Protein 1KUT (pdb70)

Sequence (427 aa):
TKIVKVTGDYALLEFKDDLTGKGSICAETTAILKYLSEKGIKTHLVEYIPPRTLKVIPLKFPLEVVVRLKKAGSFVRRYGGAEGEDLPVPLVEFFIKDDERHDPVCVDHLEILGIATKKQAEKKEAAVKITLALKEFFERANFELWDIKYEFGLDKDGNVVLGDEISPDTFRLRKKGEIFDKDVYRRDLGDPLKKYREVLELCRSLNSQNYEGKTKIVKVTGDYALLEFKDDITKHDVLTGKGSICAETTAILKYLSEKGIKTHLVEYIPPRTLKVIPLKFPLEVVVRLKKAGSFVRRYGGAEGEDLPVPLVEFFIKDDERHDPVCVDHLEILGIATKKQAEKKEAAVKITLALKEFFERANFELWDIKYEFGLDKDGNVVLGDEISPDTFRLRKKGFDKDVYRRDLGDPLKKYREVLELCRSLNSQ

Foldseek 3Di:
DWDWADPPQWIKIFFDPPPAPLQQLQLLLQQLLCVVVVVVAFAQFDHGDPRHMTTGGDFAAQKKKKKFQFQDDPRCVPVNDDGRHGDPAIDIDIFGNDVVVPGHDDLVCCCVVVRDHSVQVVVVVSLRVSVVVVQVLLVVVQKGWGMFIWDWGQGPVGHTHTYDGGAVVTTDMGGPPDDDDDVCCVVCVVPPCVVSVVSSVSSVVSSVD/DADDQFWGWADDPQWIKIFGAQWDPVTDGDPLLQQLFQQLQQLLCLCVVVPAFAFFPHRDPRRMTTGGDFAFQKKKKKFQFQDDVRCVVVNDDGRHGDPDIDIDMWRNDPVVHTHDDQVRCVVVVRDHPVLVVVCVSQVVSVVSVQVLCVVVQKGWGMFMWDWGQGPVGDTHTYDGGAVNTTDIGHNPDPVVVVVVCVVPVCVVSVVSSVSSVVSSVD

Organism: Thermotoga maritima (strain ATCC 43589 / DSM 3109 / JCM 10099 / NBRC 100826 / MSB8) (NCBI:txid243274)

Radius of gyration: 26.59 Å; Cα contacts (8 Å, |Δi|>4): 792; chains: 2; bounding box: 43×57×77 Å

Solvent-accessible surface area: 22401 Å² total

Structure (mmCIF, N/CA/C/O backbone):
data_1KUT
#
_entry.id   1KUT
#
_cell.length_a   63.509
_cell.length_b   43.067
_cell.length_c   80.217
_cell.angle_alpha   90.00
_cell.angle_beta   92.30
_cell.angle_gamma   90.00
#
_symmetry.space_group_name_H-M   'P 1 21 1'
#
loop_
_entity.id
_entity.type
_entity.pdbx_description
1 polymer 'Phosphoribosylaminoimidazole-succinocarboxamide synthase'
2 water water
#
loop_
_atom_site.group_PDB
_atom_site.id
_atom_site.type_symbol
_atom_site.label_atom_id
_atom_site.label_alt_id
_atom_site.label_comp_id
_atom_site.label_asym_id
_atom_site.label_entity_id
_atom_site.label_seq_id
_atom_site.pdbx_PDB_ins_code
_atom_site.Cartn_x
_atom_site.Cartn_y
_atom_site.Cartn_z
_atom_site.occupancy
_atom_site.B_iso_or_equiv
_atom_site.auth_seq_id
_atom_site.auth_comp_id
_atom_site.auth_asym_id
_atom_site.auth_atom_id
_atom_site.pdbx_PDB_model_num
ATOM 1 N N . THR A 1 7 ? 54.820 9.324 74.234 1.00 42.46 7 THR A N 1
ATOM 2 C CA . THR A 1 7 ? 54.033 8.076 74.013 1.00 42.32 7 THR A CA 1
ATOM 3 C C . THR A 1 7 ? 53.207 7.731 75.258 1.00 42.34 7 THR A C 1
ATOM 4 O O . THR A 1 7 ? 52.872 8.606 76.057 1.00 42.19 7 THR A O 1
ATOM 8 N N . LYS A 1 8 ? 52.883 6.452 75.410 1.00 42.54 8 LYS A N 1
ATOM 9 C CA . LYS A 1 8 ? 52.093 5.975 76.538 1.00 42.73 8 LYS A CA 1
ATOM 10 C C . LYS A 1 8 ? 52.021 4.458 76.515 1.00 42.98 8 LYS A C 1
ATOM 11 O O . LYS A 1 8 ? 52.202 3.836 75.466 1.00 42.88 8 LYS A O 1
ATOM 17 N N . ILE A 1 9 ? 51.753 3.863 77.674 1.00 43.37 9 ILE A N 1
ATOM 18 C CA . ILE A 1 9 ? 51.693 2.413 77.780 1.00 43.72 9 ILE A CA 1
ATOM 19 C C . ILE A 1 9 ? 50.382 1.890 78.343 1.00 43.84 9 ILE A C 1
ATOM 20 O O . ILE A 1 9 ? 49.913 2.346 79.390 1.00 43.81 9 ILE A O 1
ATOM 25 N N . VAL A 1 10 ? 49.801 0.928 77.630 1.00 43.98 10 VAL A N 1
ATOM 26 C CA . VAL A 1 10 ? 48.548 0.313 78.034 1.00 44.31 10 VAL A CA 1
ATOM 27 C C . VAL A 1 10 ? 48.877 -0.882 78.902 1.00 44.46 10 VAL A C 1
ATOM 28 O O . VAL A 1 10 ? 49.905 -1.530 78.717 1.00 44.63 10 VAL A O 1
ATOM 32 N N . LYS A 1 11 ? 47.999 -1.160 79.856 1.00 44.68 11 LYS A N 1
ATOM 33 C CA . LYS A 1 11 ? 48.177 -2.271 80.773 1.00 44.64 11 LYS A CA 1
ATOM 34 C C . LYS A 1 11 ? 46.818 -2.683 81.338 1.00 44.84 11 LYS A C 1
ATOM 35 O O . LYS A 1 11 ? 46.189 -1.937 82.085 1.00 44.82 11 LYS A O 1
ATOM 41 N N . VAL A 1 12 ? 46.364 -3.871 80.954 1.00 45.07 12 VAL A N 1
ATOM 42 C CA . VAL A 1 12 ? 45.088 -4.393 81.427 1.00 45.31 12 VAL A CA 1
ATOM 43 C C . VAL A 1 12 ? 45.050 -4.575 82.950 1.00 45.45 12 VAL A C 1
ATOM 44 O O . VAL A 1 12 ? 46.030 -4.997 83.566 1.00 45.40 12 VAL A O 1
ATOM 48 N N . THR A 1 13 ? 43.903 -4.240 83.537 1.00 45.60 13 THR A N 1
ATOM 49 C CA . THR A 1 13 ? 43.664 -4.358 84.979 1.00 45.49 13 THR A CA 1
ATOM 50 C C . THR A 1 13 ? 42.420 -5.232 85.197 1.00 45.41 13 THR A C 1
ATOM 51 O O . THR A 1 13 ? 41.523 -4.888 85.975 1.00 45.32 13 THR A O 1
ATOM 55 N N . GLY A 1 14 ? 42.377 -6.363 84.492 1.00 45.02 14 GLY A N 1
ATOM 56 C CA . GLY A 1 14 ? 41.247 -7.271 84.594 1.00 44.26 14 GLY A CA 1
ATOM 57 C C . GLY A 1 14 ? 40.144 -6.900 83.617 1.00 43.84 14 GLY A C 1
ATOM 58 O O . GLY A 1 14 ? 40.328 -6.973 82.392 1.00 43.91 14 GLY A O 1
ATOM 59 N N . ASP A 1 15 ? 38.996 -6.493 84.156 1.00 43.12 15 ASP A N 1
ATOM 60 C CA . ASP A 1 15 ? 37.859 -6.110 83.324 1.00 42.40 15 ASP A CA 1
ATOM 61 C C . ASP A 1 15 ? 38.101 -4.799 82.585 1.00 41.38 15 ASP A C 1
ATOM 62 O O . ASP A 1 15 ? 37.448 -4.512 81.585 1.00 41.33 15 ASP A O 1
ATOM 67 N N . TYR A 1 16 ? 39.044 -4.008 83.080 1.00 40.22 16 TYR A N 1
ATOM 68 C CA . TYR A 1 16 ? 39.361 -2.731 82.456 1.00 38.83 16 TYR A CA 1
ATOM 69 C C . TYR A 1 16 ? 40.844 -2.609 82.133 1.00 37.60 16 TYR A C 1
ATOM 70 O O . TYR A 1 16 ? 41.635 -3.523 82.393 1.00 37.26 16 TYR A O 1
ATOM 79 N N . ALA A 1 17 ? 41.214 -1.480 81.548 1.00 35.83 17 ALA A N 1
ATOM 80 C CA . ALA A 1 17 ? 42.597 -1.252 81.194 1.00 34.40 17 ALA A CA 1
ATOM 81 C C . ALA A 1 17 ? 43.022 0.117 81.695 1.00 33.40 17 ALA A C 1
ATOM 82 O O . ALA A 1 17 ? 42.193 0.998 81.911 1.00 32.87 17 ALA A O 1
ATOM 84 N N . LEU A 1 18 ? 44.317 0.281 81.909 1.00 32.81 18 LEU A N 1
ATOM 85 C CA . LEU A 1 18 ? 44.844 1.555 82.354 1.00 32.58 18 LEU A CA 1
ATOM 86 C C . LEU A 1 18 ? 45.815 2.032 81.293 1.00 32.44 18 LEU A C 1
ATOM 87 O O . LEU A 1 18 ? 46.786 1.344 80.963 1.00 32.18 18 LEU A O 1
ATOM 92 N N . LEU A 1 19 ? 45.530 3.205 80.746 1.00 32.27 19 LEU A N 1
ATOM 93 C CA . LEU A 1 19 ? 46.356 3.788 79.714 1.00 32.47 19 LEU A CA 1
ATOM 94 C C . LEU A 1 19 ? 47.119 4.972 80.310 1.00 33.13 19 LEU A C 1
ATOM 95 O O . LEU A 1 19 ? 46.566 6.053 80.542 1.00 32.47 19 LEU A O 1
ATOM 100 N N . GLU A 1 20 ? 48.400 4.733 80.575 1.00 34.34 20 GLU A N 1
ATOM 101 C CA . GLU A 1 20 ? 49.293 5.729 81.161 1.00 35.44 20 GLU A CA 1
ATOM 102 C C . GLU A 1 20 ? 49.997 6.557 80.088 1.00 35.86 20 GLU A C 1
ATOM 103 O O . GLU A 1 20 ? 50.614 6.006 79.176 1.00 35.58 20 GLU A O 1
ATOM 109 N N . PHE A 1 21 ? 49.897 7.879 80.196 1.00 36.43 21 PHE A N 1
ATOM 110 C CA . PHE A 1 21 ? 50.546 8.764 79.232 1.00 37.74 21 PHE A CA 1
ATOM 111 C C . PHE A 1 21 ? 51.923 9.171 79.745 1.00 39.01 21 PHE A C 1
ATOM 112 O O . PHE A 1 21 ? 52.038 9.793 80.803 1.00 39.22 21 PHE A O 1
ATOM 120 N N . LYS A 1 22 ? 52.969 8.815 79.005 1.00 40.43 22 LYS A N 1
ATOM 121 C CA . LYS A 1 22 ? 54.312 9.171 79.419 1.00 42.01 22 LYS A CA 1
ATOM 122 C C . LYS A 1 22 ? 54.823 10.409 78.695 1.00 43.22 22 LYS A C 1
ATOM 123 O O . LYS A 1 22 ? 54.487 10.647 77.532 1.00 43.57 22 LYS A O 1
ATOM 129 N N . ASP A 1 23 ? 55.622 11.205 79.401 1.00 44.54 23 ASP A N 1
ATOM 130 C CA . ASP A 1 23 ? 56.183 12.437 78.845 1.00 45.95 23 ASP A CA 1
ATOM 131 C C . ASP A 1 23 ? 57.294 12.173 77.827 1.00 46.59 23 ASP A C 1
ATOM 132 O O . ASP A 1 23 ? 57.916 13.107 77.313 1.00 46.69 23 ASP A O 1
ATOM 137 N N . ASP A 1 24 ? 57.537 10.899 77.537 1.00 47.36 24 ASP A N 1
ATOM 138 C CA . ASP A 1 24 ? 58.574 10.508 76.592 1.00 47.87 24 ASP A CA 1
ATOM 139 C C . ASP A 1 24 ? 58.397 11.106 75.205 1.00 47.95 24 ASP A C 1
ATOM 140 O O . ASP A 1 24 ? 59.407 11.588 74.647 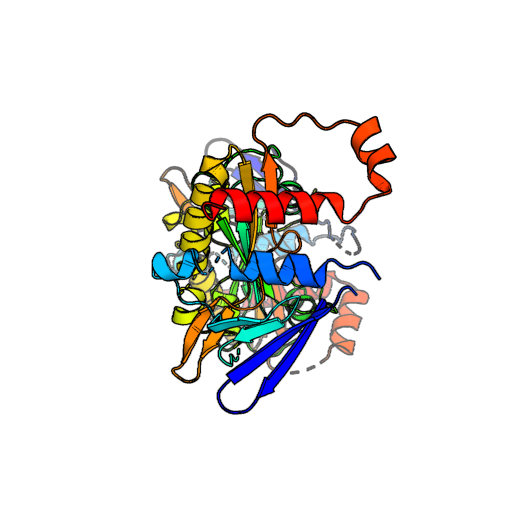1.00 48.19 24 ASP A O 1
ATOM 145 N N . LEU A 1 36 ? 60.767 13.151 79.306 1.00 46.04 36 LEU A N 1
ATOM 146 C CA . LEU A 1 36 ? 61.552 14.172 78.552 1.00 45.69 36 LEU A CA 1
ATOM 147 C C . LEU A 1 36 ? 60.808 15.503 78.422 1.00 45.49 36 LEU A C 1
ATOM 148 O O . LEU A 1 36 ? 61.216 16.377 77.653 1.00 45.59 36 LEU A O 1
ATOM 153 N N . THR A 1 37 ? 59.715 15.648 79.173 1.00 45.05 37 THR A N 1
ATOM 154 C CA . THR A 1 37 ? 58.917 16.872 79.139 1.00 44.24 37 THR A CA 1
ATOM 155 C C . THR A 1 37 ? 57.966 17.028 80.340 1.00 43.52 37 THR A C 1
ATOM 156 O O . THR A 1 37 ? 58.351 17.539 81.400 1.00 43.39 37 THR A O 1
ATOM 160 N N . GLY A 1 38 ? 56.725 16.585 80.157 1.00 42.58 38 GLY A N 1
ATOM 161 C CA . GLY A 1 38 ? 55.714 16.684 81.200 1.00 41.37 38 GLY A CA 1
ATOM 162 C C . GLY A 1 38 ? 54.366 16.887 80.527 1.00 40.47 38 GLY A C 1
ATOM 163 O O . GLY A 1 38 ? 53.418 17.408 81.114 1.00 40.23 38 GLY A O 1
ATOM 164 N N . LYS A 1 39 ? 54.297 16.458 79.269 1.00 39.56 39 LYS A N 1
ATOM 165 C CA . LYS A 1 39 ? 53.094 16.587 78.453 1.00 38.49 39 LYS A CA 1
ATOM 166 C C . LYS A 1 39 ? 52.080 15.465 78.644 1.00 37.17 39 LYS A C 1
ATOM 167 O O . LYS A 1 39 ? 50.899 15.646 78.363 1.00 36.74 39 LYS A O 1
ATOM 173 N N . GLY A 1 40 ? 52.542 14.313 79.121 1.00 36.04 40 GLY A N 1
ATOM 174 C CA . GLY A 1 40 ? 51.646 13.189 79.331 1.00 34.65 40 GLY A CA 1
ATOM 175 C C . GLY A 1 40 ? 50.420 13.547 80.157 1.00 33.61 40 GLY A C 1
ATOM 176 O O . GLY A 1 40 ? 49.301 13.105 79.862 1.00 33.64 40 GLY A O 1
ATOM 177 N N . SER A 1 41 ? 50.623 14.354 81.191 1.00 32.30 41 SER A N 1
ATOM 178 C CA . SER A 1 41 ? 49.524 14.763 82.059 1.00 31.24 41 SER A CA 1
ATOM 179 C C . SER A 1 41 ? 48.526 15.604 81.281 1.00 30.44 41 SER A C 1
ATOM 180 O O . SER A 1 41 ? 47.318 15.404 81.358 1.00 30.03 41 SER A O 1
ATOM 183 N N . ILE A 1 42 ? 49.057 16.557 80.531 1.00 29.73 42 ILE A N 1
ATOM 184 C CA . ILE A 1 42 ? 48.248 17.443 79.727 1.00 28.88 42 ILE A CA 1
ATOM 185 C C . ILE A 1 42 ? 47.525 16.658 78.639 1.00 28.48 42 ILE A C 1
ATOM 186 O O . ILE A 1 42 ? 46.327 16.840 78.408 1.00 28.00 42 ILE A O 1
ATOM 191 N N . CYS A 1 43 ? 48.256 15.778 77.966 1.00 28.31 43 CYS A N 1
ATOM 192 C CA . CYS A 1 43 ? 47.659 14.981 76.904 1.00 28.04 43 CYS A CA 1
ATOM 193 C C . CYS A 1 43 ? 46.556 14.053 77.396 1.00 27.30 43 CYS A C 1
ATOM 194 O O . CYS A 1 43 ? 45.553 13.845 76.703 1.00 27.54 43 CYS A O 1
ATOM 197 N N . ALA A 1 44 ? 46.730 13.499 78.588 1.00 26.41 44 ALA A N 1
ATOM 198 C CA . ALA A 1 44 ? 45.727 12.603 79.134 1.00 25.42 44 ALA A CA 1
ATOM 199 C C . ALA A 1 44 ? 44.483 13.392 79.509 1.00 25.09 44 ALA A C 1
ATOM 200 O O . ALA A 1 44 ? 43.359 12.951 79.264 1.00 24.96 44 ALA A O 1
ATOM 202 N N . GLU A 1 45 ? 44.686 14.572 80.084 1.00 24.66 45 GLU A N 1
ATOM 203 C CA . GLU A 1 45 ? 43.568 15.398 80.507 1.00 24.86 45 GLU A CA 1
ATOM 204 C C . GLU A 1 45 ? 42.792 15.914 79.300 1.00 24.15 45 GLU A C 1
ATOM 205 O O . GLU A 1 45 ? 41.564 15.977 79.335 1.00 24.47 45 GLU A O 1
ATOM 211 N N . THR A 1 46 ? 43.510 16.275 78.237 1.00 23.02 46 THR A N 1
ATOM 212 C CA . THR A 1 46 ? 42.893 16.761 77.003 1.00 21.85 46 THR A CA 1
ATOM 213 C C . THR A 1 46 ? 42.043 15.624 76.431 1.00 20.58 46 THR A C 1
ATOM 214 O O . THR A 1 46 ? 40.861 15.798 76.142 1.00 19.83 46 THR A O 1
ATOM 218 N N . THR A 1 47 ? 42.660 14.456 76.276 1.00 19.38 47 THR A N 1
ATOM 219 C CA . THR A 1 47 ? 41.960 13.292 75.762 1.00 18.53 47 THR A CA 1
ATOM 220 C C . THR A 1 47 ? 40.700 13.023 76.578 1.00 18.71 47 THR A C 1
ATOM 221 O O . THR A 1 47 ? 39.633 12.767 76.028 1.00 18.48 47 THR A O 1
ATOM 225 N N . ALA A 1 48 ? 40.817 13.089 77.897 1.00 18.98 48 ALA A N 1
ATOM 226 C CA . ALA A 1 48 ? 39.665 12.826 78.747 1.00 19.41 48 ALA A CA 1
ATOM 227 C C . ALA A 1 48 ? 38.547 13.852 78.567 1.00 19.95 48 ALA A C 1
ATOM 228 O O . ALA A 1 48 ? 37.367 13.497 78.598 1.00 20.03 48 ALA A O 1
ATOM 230 N N . ILE A 1 49 ? 38.905 15.118 78.363 1.00 19.92 49 ILE A N 1
ATOM 231 C CA . ILE A 1 49 ? 37.889 16.146 78.179 1.00 20.26 49 ILE A CA 1
ATOM 232 C C . ILE A 1 49 ? 37.198 16.043 76.817 1.00 20.61 49 ILE A C 1
ATOM 233 O O . ILE A 1 49 ? 35.967 16.072 76.726 1.00 20.29 49 ILE A O 1
ATOM 238 N N . LEU A 1 50 ? 37.967 15.912 75.746 1.00 20.46 50 LEU A N 1
ATOM 239 C CA . LEU A 1 50 ? 37.326 15.810 74.442 1.00 20.84 50 LEU A CA 1
ATOM 240 C C . LEU A 1 50 ? 36.543 14.506 74.298 1.00 21.28 50 LEU A C 1
ATOM 241 O O . LEU A 1 50 ? 35.425 14.488 73.779 1.00 20.82 50 LEU A O 1
ATOM 254 N N . LYS A 1 52 ? 35.130 12.775 76.616 1.00 23.99 52 LYS A N 1
ATOM 255 C CA . LYS A 1 52 ? 33.947 12.753 77.472 1.00 25.42 52 LYS A CA 1
ATOM 256 C C . LYS A 1 52 ? 32.817 13.561 76.839 1.00 26.02 52 LYS A C 1
ATOM 257 O O . LYS A 1 52 ? 31.634 13.219 76.986 1.00 26.36 52 LYS A O 1
ATOM 263 N N . TYR A 1 53 ? 33.185 14.639 76.147 1.00 26.26 53 TYR A N 1
ATOM 264 C CA . TYR A 1 53 ? 32.219 15.489 75.462 1.00 26.81 53 TYR A CA 1
ATOM 265 C C . TYR A 1 53 ? 31.671 14.740 74.258 1.00 26.86 53 TYR A C 1
ATOM 266 O O . TYR A 1 53 ? 30.495 14.857 73.912 1.00 26.73 53 TYR A O 1
ATOM 275 N N . LEU A 1 54 ? 32.542 13.975 73.617 1.00 26.81 54 LEU A N 1
ATOM 276 C CA . LEU A 1 54 ? 32.152 13.190 72.451 1.00 27.66 54 LEU A CA 1
ATOM 277 C C . LEU A 1 54 ? 31.117 12.136 72.850 1.00 28.14 54 LEU A C 1
ATOM 278 O O . LEU A 1 54 ? 30.223 11.803 72.084 1.00 27.68 54 LEU A O 1
ATOM 283 N N . SER A 1 55 ? 31.258 11.606 74.060 1.00 29.33 55 SER A N 1
ATOM 284 C CA . SER A 1 55 ? 30.353 10.581 74.535 1.00 30.84 55 SER A CA 1
ATOM 285 C C . SER A 1 55 ? 28.918 11.060 74.696 1.00 31.66 55 SER A C 1
ATOM 286 O O . SER A 1 55 ? 27.987 10.333 74.345 1.00 31.93 55 SER A O 1
ATOM 289 N N . GLU A 1 56 ? 28.723 12.269 75.213 1.00 32.56 56 GLU A N 1
ATOM 290 C CA . GLU A 1 56 ? 27.361 12.775 75.369 1.00 33.73 56 GLU A CA 1
ATOM 291 C C . GLU A 1 56 ? 26.765 13.081 74.011 1.00 33.73 56 GLU A C 1
ATOM 292 O O . GLU A 1 56 ? 25.560 13.287 73.880 1.00 34.28 56 GLU A O 1
ATOM 298 N N . LYS A 1 57 ? 27.615 13.102 72.992 1.00 33.64 57 LYS A N 1
ATOM 299 C CA . LYS A 1 57 ? 27.160 13.356 71.629 1.00 33.02 57 LYS A CA 1
ATOM 300 C C . LYS A 1 57 ? 26.785 12.007 71.045 1.00 32.54 57 LYS A C 1
ATOM 301 O O . LYS A 1 57 ? 26.481 11.888 69.853 1.00 32.66 57 LYS A O 1
ATOM 307 N N . GLY A 1 58 ? 26.832 10.985 71.897 1.00 31.74 58 GLY A N 1
ATOM 308 C CA . GLY A 1 58 ? 26.483 9.642 71.465 1.00 30.58 58 GLY A CA 1
ATOM 309 C C . GLY A 1 58 ? 27.600 8.800 70.884 1.00 29.51 58 GLY A C 1
ATOM 310 O O . GLY A 1 58 ? 27.391 7.626 70.590 1.00 29.99 58 GLY A O 1
ATOM 311 N N . ILE A 1 59 ? 28.777 9.394 70.714 1.00 28.61 59 ILE A N 1
ATOM 312 C CA . ILE A 1 59 ? 29.941 8.704 70.161 1.00 27.55 59 ILE A CA 1
ATOM 313 C C . ILE A 1 59 ? 30.515 7.711 71.174 1.00 26.53 59 ILE A C 1
ATOM 314 O O . ILE A 1 59 ? 30.611 8.016 72.360 1.00 26.66 59 ILE A O 1
ATOM 319 N N . LYS A 1 60 ? 30.898 6.528 70.712 1.00 25.45 60 LYS A N 1
ATOM 320 C CA . LYS A 1 60 ? 31.474 5.521 71.608 1.00 24.93 60 LYS A CA 1
ATOM 321 C C . LYS A 1 60 ? 33.013 5.580 71.624 1.00 23.71 60 LYS A C 1
ATOM 322 O O . LYS A 1 60 ? 33.667 5.453 70.584 1.00 23.73 60 LYS A O 1
ATOM 328 N N . THR A 1 61 ? 33.583 5.782 72.804 1.00 22.52 61 THR A N 1
ATOM 329 C CA . THR A 1 61 ? 35.036 5.843 72.962 1.00 21.46 61 THR A CA 1
ATOM 330 C C . THR A 1 61 ? 35.440 4.846 74.047 1.00 20.76 61 THR A C 1
ATOM 331 O O . THR A 1 61 ? 34.589 4.406 74.828 1.00 20.43 61 THR A O 1
ATOM 335 N N . HIS A 1 62 ? 36.723 4.481 74.110 1.00 19.81 62 HIS A N 1
ATOM 336 C CA . HIS A 1 62 ? 37.138 3.549 75.143 1.00 19.21 62 HIS A CA 1
ATOM 337 C C . HIS A 1 62 ? 37.316 4.215 76.501 1.00 19.55 62 HIS A C 1
ATOM 338 O O . HIS A 1 62 ? 37.800 3.587 77.435 1.00 20.47 62 HIS A O 1
ATOM 345 N N . LEU A 1 63 ? 36.894 5.470 76.630 1.00 19.65 63 LEU A N 1
ATOM 346 C CA . LEU A 1 63 ? 37.059 6.185 77.889 1.00 20.28 63 LEU A CA 1
ATOM 347 C C . LEU A 1 63 ? 36.085 5.787 78.973 1.00 21.05 63 LEU A C 1
ATOM 348 O O . LEU A 1 63 ? 34.883 5.696 78.714 1.00 21.39 63 LEU A O 1
ATOM 353 N N . VAL A 1 64 ? 36.604 5.549 80.183 1.00 21.95 64 VAL A N 1
ATOM 354 C CA . VAL A 1 64 ? 3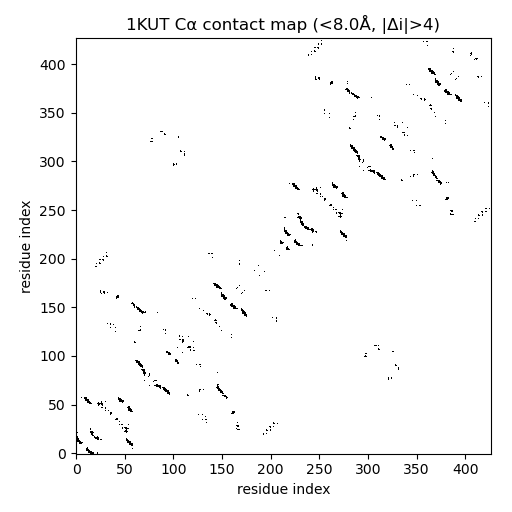5.758 5.245 81.338 1.00 22.50 64 VAL A CA 1
ATOM 355 C C . VAL A 1 64 ? 35.899 6.470 82.256 1.00 23.27 64 VAL A C 1
ATOM 356 O O . VAL A 1 64 ? 34.907 7.108 82.624 1.00 23.34 64 VAL A O 1
ATOM 360 N N . GLU A 1 65 ? 37.132 6.817 82.605 1.00 23.95 65 GLU A N 1
ATOM 361 C CA . GLU A 1 65 ? 37.373 8.001 83.426 1.00 25.07 65 GLU A CA 1
ATOM 362 C C . GLU A 1 65 ? 38.838 8.390 83.506 1.00 24.86 65 GLU A C 1
ATOM 363 O O . GLU A 1 65 ? 39.731 7.562 83.310 1.00 24.92 65 GLU A O 1
ATOM 369 N N . TYR A 1 66 ? 39.067 9.664 83.806 1.00 24.80 66 TYR A N 1
ATOM 370 C CA . TYR A 1 66 ? 40.408 10.218 83.921 1.00 24.96 66 TYR A CA 1
ATOM 371 C C . TYR A 1 66 ? 40.934 10.069 85.349 1.00 25.14 66 TYR A C 1
ATOM 372 O O . TYR A 1 66 ? 40.271 10.463 86.299 1.00 25.47 66 TYR A O 1
ATOM 381 N N . ILE A 1 67 ? 42.117 9.481 85.496 1.00 25.03 67 ILE A N 1
ATOM 382 C CA . ILE A 1 67 ? 42.725 9.307 86.810 1.00 25.10 67 ILE A CA 1
ATOM 383 C C . ILE A 1 67 ? 43.977 10.165 86.796 1.00 25.41 67 ILE A C 1
ATOM 384 O O . ILE A 1 67 ? 45.041 9.711 86.383 1.00 25.93 67 ILE A O 1
ATOM 389 N N . PRO A 1 68 ? 43.865 11.417 87.274 1.00 25.71 68 PRO A N 1
ATOM 390 C CA . PRO A 1 68 ? 44.964 12.387 87.318 1.00 25.70 68 PRO A CA 1
ATOM 391 C C . PRO A 1 68 ? 46.263 11.813 87.841 1.00 26.05 68 PRO A C 1
ATOM 392 O O . PRO A 1 68 ? 46.259 10.930 88.694 1.00 26.29 68 PRO A O 1
ATOM 396 N N . PRO A 1 69 ? 47.399 12.309 87.320 1.00 26.19 69 PRO A N 1
ATOM 397 C CA . PRO A 1 69 ? 47.422 13.356 86.287 1.00 26.30 69 PRO A CA 1
ATOM 398 C C . PRO A 1 69 ? 47.713 12.860 84.851 1.00 26.29 69 PRO A C 1
ATOM 399 O O . PRO A 1 69 ? 47.700 13.654 83.904 1.00 25.97 69 PRO A O 1
ATOM 403 N N . ARG A 1 70 ? 47.960 11.562 84.679 1.00 25.99 70 ARG A N 1
ATOM 404 C CA . ARG A 1 70 ? 48.296 11.062 83.348 1.00 25.69 70 ARG A CA 1
ATOM 405 C C . ARG A 1 70 ? 47.762 9.689 82.952 1.00 24.84 70 ARG A C 1
ATOM 406 O O . ARG A 1 70 ? 48.257 9.082 81.993 1.00 24.82 70 ARG A O 1
ATOM 414 N N . THR A 1 71 ? 46.745 9.201 83.647 1.00 23.70 71 THR A N 1
ATOM 415 C CA . THR A 1 71 ? 46.218 7.890 83.302 1.00 23.14 71 THR A CA 1
ATOM 416 C C . THR A 1 71 ? 44.749 7.899 82.927 1.00 21.98 71 THR A C 1
ATOM 417 O O . THR A 1 71 ? 43.990 8.738 83.376 1.00 21.67 71 THR A O 1
ATOM 421 N N . LEU A 1 72 ? 44.349 6.945 82.100 1.00 21.56 72 LEU A N 1
ATOM 422 C CA . LEU A 1 72 ? 42.957 6.854 81.704 1.00 21.07 72 LEU A CA 1
ATOM 423 C C . LEU A 1 72 ? 42.442 5.457 81.958 1.00 20.69 72 LEU A C 1
ATOM 424 O O . LEU A 1 72 ? 43.105 4.463 81.654 1.00 20.08 72 LEU A O 1
ATOM 429 N N . LYS A 1 73 ? 41.258 5.391 82.554 1.00 20.86 73 LYS A N 1
ATOM 430 C CA . LYS A 1 73 ? 40.619 4.111 82.807 1.00 20.31 73 LYS A CA 1
ATOM 431 C C . LYS A 1 73 ? 39.856 3.950 81.499 1.00 20.06 73 LYS A C 1
ATOM 432 O O . LYS A 1 73 ? 38.969 4.764 81.178 1.00 20.09 73 LYS A O 1
ATOM 438 N N . VAL A 1 74 ? 40.213 2.925 80.735 1.00 19.47 74 VAL A N 1
ATOM 439 C CA . VAL A 1 74 ? 39.587 2.699 79.445 1.00 19.46 74 VAL A CA 1
ATOM 440 C C . VAL A 1 74 ? 39.110 1.269 79.311 1.00 20.20 74 VAL A C 1
ATOM 441 O O . VAL A 1 74 ? 39.601 0.374 79.994 1.00 20.68 74 VAL A O 1
ATOM 445 N N . ILE A 1 75 ? 38.136 1.057 78.439 1.00 20.16 75 ILE A N 1
ATOM 446 C CA . ILE A 1 75 ? 37.625 -0.281 78.219 1.00 20.60 75 ILE A CA 1
ATOM 447 C C . ILE A 1 75 ? 38.600 -0.933 77.248 1.00 21.10 75 ILE A C 1
ATOM 448 O O . ILE A 1 75 ? 39.059 -0.294 76.302 1.00 21.25 75 ILE A O 1
ATOM 453 N N . PRO A 1 76 ? 38.935 -2.211 77.479 1.00 21.12 76 PRO A N 1
ATOM 454 C CA . PRO A 1 76 ? 39.865 -2.979 76.641 1.00 21.08 76 PRO A CA 1
ATOM 455 C C . PRO A 1 76 ? 39.396 -3.009 75.197 1.00 21.08 76 PRO A C 1
ATOM 456 O O . PRO A 1 76 ? 38.200 -3.137 74.944 1.00 21.09 76 PRO A O 1
ATOM 460 N N . LEU A 1 77 ? 40.325 -2.899 74.249 1.00 21.17 77 LEU A N 1
ATOM 461 C CA . LEU A 1 77 ? 39.965 -2.946 72.831 1.00 20.81 77 LEU A CA 1
ATOM 462 C C . LEU A 1 77 ? 40.975 -3.691 71.981 1.00 20.95 77 LEU A C 1
ATOM 463 O O . LEU A 1 77 ? 42.174 -3.689 72.283 1.00 20.73 77 LEU A O 1
ATOM 468 N N . LYS A 1 78 ? 40.490 -4.330 70.918 1.00 21.24 78 LYS A N 1
ATOM 469 C CA . LYS A 1 78 ? 41.375 -5.004 69.975 1.00 21.99 78 LYS A CA 1
ATOM 470 C C . LYS A 1 78 ? 41.497 -3.918 68.919 1.00 22.26 78 LYS A C 1
ATOM 471 O O . LYS A 1 78 ? 40.528 -3.591 68.218 1.00 22.13 78 LYS A O 1
ATOM 485 N N . PHE A 1 80 ? 42.700 -1.760 65.580 1.00 21.45 80 PHE A N 1
ATOM 486 C CA . PHE A 1 80 ? 42.904 -1.953 64.152 1.00 21.20 80 PHE A CA 1
ATOM 487 C C . PHE A 1 80 ? 44.268 -1.322 63.858 1.00 20.93 80 PHE A C 1
ATOM 488 O O . PHE A 1 80 ? 44.555 -0.203 64.311 1.00 21.25 80 PHE A O 1
ATOM 496 N N . PRO A 1 81 ? 45.136 -2.027 63.119 1.00 20.56 81 PRO A N 1
ATOM 497 C CA . PRO A 1 81 ? 46.450 -1.458 62.805 1.00 20.80 81 PRO A CA 1
ATOM 498 C C . PRO A 1 81 ? 46.275 -0.390 61.707 1.00 21.07 81 PRO A C 1
ATOM 499 O O . PRO A 1 81 ? 46.851 -0.470 60.612 1.00 21.07 81 PRO A O 1
ATOM 503 N N . LEU A 1 82 ? 45.485 0.623 62.039 1.00 21.27 82 LEU A N 1
ATOM 504 C CA . LEU A 1 82 ? 45.149 1.699 61.129 1.00 21.66 82 LEU A CA 1
ATOM 505 C C . LEU A 1 82 ? 45.154 3.095 61.754 1.00 22.03 82 LEU A C 1
ATOM 506 O O . LEU A 1 82 ? 44.756 3.294 62.905 1.00 21.29 82 LEU A O 1
ATOM 511 N N . GLU A 1 83 ? 45.612 4.068 60.981 1.00 22.50 83 GLU A N 1
ATOM 512 C CA . GLU A 1 83 ? 45.560 5.447 61.423 1.00 22.92 83 GLU A CA 1
ATOM 513 C C . GLU A 1 83 ? 44.552 6.037 60.438 1.00 22.85 83 GLU A C 1
ATOM 514 O O . GLU A 1 83 ? 44.778 6.040 59.215 1.00 22.78 83 GLU A O 1
ATOM 520 N N . VAL A 1 84 ? 43.414 6.484 60.951 1.00 22.14 84 VAL A N 1
ATOM 521 C CA . VAL A 1 84 ? 42.400 7.039 60.073 1.00 21.83 84 VAL A CA 1
ATOM 522 C C . VAL A 1 84 ? 42.419 8.554 60.169 1.00 21.52 84 VAL A C 1
ATOM 523 O O . VAL A 1 84 ? 42.232 9.133 61.239 1.00 21.96 84 VAL A O 1
ATOM 527 N N . VAL A 1 85 ? 42.663 9.191 59.030 1.00 20.89 85 VAL A N 1
ATOM 528 C CA . VAL A 1 85 ? 42.762 10.639 58.961 1.00 20.18 85 VAL A CA 1
ATOM 529 C C . VAL A 1 85 ? 41.547 11.327 58.346 1.00 19.59 85 VAL A C 1
ATOM 530 O O . VAL A 1 85 ? 40.990 10.856 57.355 1.00 19.18 85 VAL A O 1
ATOM 534 N N . VAL A 1 86 ? 41.124 12.428 58.965 1.00 18.67 86 VAL A N 1
ATOM 535 C CA . VAL A 1 86 ? 40.002 13.203 58.455 1.00 17.85 86 VAL A CA 1
ATOM 536 C C . VAL A 1 86 ? 40.534 14.603 58.175 1.00 18.08 86 VAL A C 1
ATOM 537 O O . VAL A 1 86 ? 41.080 15.277 59.061 1.00 17.79 86 VAL A O 1
ATOM 541 N N . ARG A 1 87 ? 40.403 15.035 56.929 1.00 17.87 87 ARG A N 1
ATOM 542 C CA . ARG A 1 87 ? 40.887 16.344 56.559 1.00 18.02 87 ARG A CA 1
ATOM 543 C C . ARG A 1 87 ? 39.713 17.279 56.414 1.00 18.22 87 ARG A C 1
ATOM 544 O O . ARG A 1 87 ? 38.674 16.907 55.872 1.00 17.80 87 ARG A O 1
ATOM 552 N N . LEU A 1 88 ? 39.871 18.489 56.930 1.00 18.87 88 LEU A N 1
ATOM 553 C CA . LEU A 1 88 ? 38.833 19.497 56.832 1.00 19.82 88 LEU A CA 1
ATOM 554 C C . LEU A 1 88 ? 39.328 20.515 55.824 1.00 20.77 88 LEU A C 1
ATOM 555 O O . LEU A 1 88 ? 38.552 21.094 55.065 1.00 21.21 88 LEU A O 1
ATOM 560 N N . LYS A 1 89 ? 40.640 20.719 55.815 1.00 21.69 89 LYS A N 1
ATOM 561 C CA . LYS A 1 89 ? 41.267 21.651 54.893 1.00 22.58 89 LYS A CA 1
ATOM 562 C C . LYS A 1 89 ? 42.452 20.924 54.273 1.00 23.27 89 LYS A C 1
ATOM 563 O O . LYS A 1 89 ? 42.969 19.951 54.844 1.00 23.39 89 LYS A O 1
ATOM 569 N N . LYS A 1 90 ? 42.877 21.396 53.105 1.00 23.79 90 LYS A N 1
ATOM 570 C CA . LYS A 1 90 ? 44.016 20.814 52.411 1.00 24.04 90 LYS A CA 1
ATOM 571 C C . LYS A 1 90 ? 45.281 21.297 53.101 1.00 24.56 90 LYS A C 1
ATOM 572 O O . LYS A 1 90 ? 45.525 22.497 53.206 1.00 24.71 90 LYS A O 1
ATOM 578 N N . ALA A 1 91 ? 46.088 20.362 53.570 1.00 25.26 91 ALA A N 1
ATOM 579 C CA . ALA A 1 9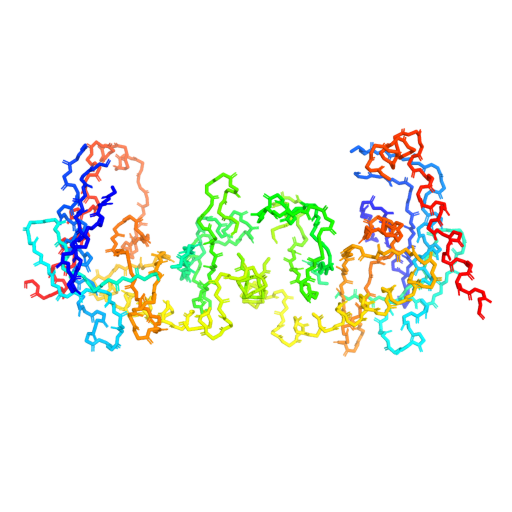1 ? 47.331 20.713 54.233 1.00 25.88 91 ALA A CA 1
ATOM 580 C C . ALA A 1 91 ? 48.235 19.508 54.175 1.00 26.27 91 ALA A C 1
ATOM 581 O O . ALA A 1 91 ? 47.910 18.511 53.525 1.00 26.82 91 ALA A O 1
ATOM 583 N N . GLY A 1 92 ? 49.373 19.608 54.857 1.00 26.75 92 GLY A N 1
ATOM 584 C CA . GLY A 1 92 ? 50.340 18.525 54.910 1.00 26.82 92 GLY A CA 1
ATOM 585 C C . GLY A 1 92 ? 50.560 17.663 53.682 1.00 26.96 92 GLY A C 1
ATOM 586 O O . GLY A 1 92 ? 50.901 18.135 52.597 1.00 26.80 92 GLY A O 1
ATOM 587 N N . SER A 1 93 ? 50.367 16.369 53.875 1.00 27.77 93 SER A N 1
ATOM 588 C CA . SER A 1 93 ? 50.560 15.386 52.822 1.00 28.31 93 SER A CA 1
ATOM 589 C C . SER A 1 93 ? 49.559 15.495 51.689 1.00 28.23 93 SER A C 1
ATOM 590 O O . SER A 1 93 ? 49.784 14.957 50.599 1.00 28.42 93 SER A O 1
ATOM 593 N N . PHE A 1 94 ? 48.452 16.187 51.942 1.00 28.15 94 PHE A N 1
ATOM 594 C CA . PHE A 1 94 ? 47.413 16.322 50.929 1.00 27.84 94 PHE A CA 1
ATOM 595 C C . PHE A 1 94 ? 47.797 17.245 49.775 1.00 27.83 94 PHE A C 1
ATOM 596 O O . PHE A 1 94 ? 47.484 16.957 48.622 1.00 27.61 94 PHE A O 1
ATOM 604 N N . VAL A 1 95 ? 48.451 18.362 50.088 1.00 28.16 95 VAL A N 1
ATOM 605 C CA . VAL A 1 95 ? 48.856 19.313 49.058 1.00 28.28 95 VAL A CA 1
ATOM 606 C C . VAL A 1 95 ? 50.08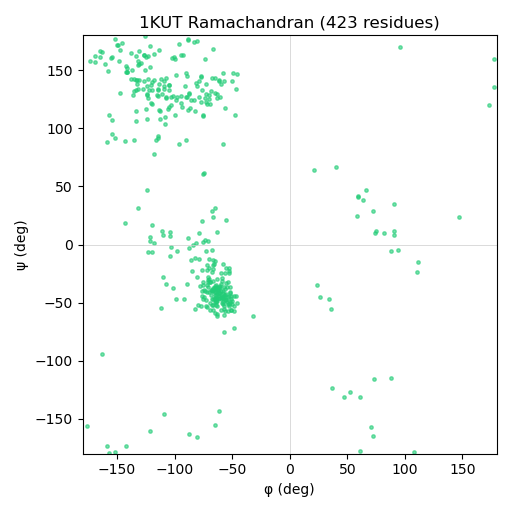7 18.780 48.365 1.00 28.12 95 VAL A C 1
ATOM 607 O O . VAL A 1 95 ? 50.248 18.947 47.163 1.00 28.49 95 VAL A O 1
ATOM 611 N N . ARG A 1 96 ? 50.950 18.114 49.120 1.00 28.20 96 ARG A N 1
ATOM 612 C CA . ARG A 1 96 ? 52.163 17.562 48.536 1.00 28.42 96 ARG A CA 1
ATOM 613 C C . ARG A 1 96 ? 51.802 16.540 47.475 1.00 28.66 96 ARG A C 1
ATOM 614 O O . ARG A 1 96 ? 52.404 16.505 46.403 1.00 28.46 96 ARG A O 1
ATOM 622 N N . ARG A 1 97 ? 50.802 15.717 47.781 1.00 28.57 97 ARG A N 1
ATOM 623 C CA . ARG A 1 97 ? 50.358 14.680 46.864 1.00 28.18 97 ARG A CA 1
ATOM 624 C C . ARG A 1 97 ? 49.510 15.157 45.690 1.00 27.71 97 ARG A C 1
ATOM 625 O O . ARG A 1 97 ? 49.735 14.741 44.557 1.00 27.54 97 ARG A O 1
ATOM 633 N N . TYR A 1 98 ? 48.547 16.036 45.959 1.00 27.55 98 TYR A N 1
ATOM 634 C CA . TYR A 1 98 ? 47.621 16.495 44.926 1.00 27.09 98 TYR A CA 1
ATOM 635 C C . TYR A 1 98 ? 47.588 17.984 44.654 1.00 27.30 98 TYR A C 1
ATOM 636 O O . TYR A 1 98 ? 46.736 18.456 43.904 1.00 27.00 98 TYR A O 1
ATOM 645 N N . GLY A 1 99 ? 48.492 18.737 45.266 1.00 27.76 99 GLY A N 1
ATOM 646 C CA . GLY A 1 99 ? 48.494 20.168 45.030 1.00 27.98 99 GLY A CA 1
ATOM 647 C C . GLY A 1 99 ? 47.299 20.844 45.663 1.00 28.23 99 GLY A C 1
ATOM 648 O O . GLY A 1 99 ? 46.701 20.318 46.602 1.00 28.27 99 GLY A O 1
ATOM 649 N N . GLY A 1 100 ? 46.935 22.010 45.147 1.00 28.44 100 GLY A N 1
ATOM 650 C CA . GLY A 1 100 ? 45.819 22.730 45.719 1.00 28.77 100 GLY A CA 1
ATOM 651 C C . GLY A 1 100 ? 46.362 23.747 46.708 1.00 29.18 100 GLY A C 1
ATOM 652 O O . GLY A 1 100 ? 47.553 23.717 47.048 1.00 28.94 100 GLY A O 1
ATOM 653 N N . ALA A 1 101 ? 45.491 24.636 47.180 1.00 29.21 101 ALA A N 1
ATOM 654 C CA . ALA A 1 101 ? 45.895 25.671 48.110 1.00 29.79 101 ALA A CA 1
ATOM 655 C C . ALA A 1 101 ? 45.823 25.201 49.555 1.00 30.51 101 ALA A C 1
ATOM 656 O O . ALA A 1 101 ? 44.806 24.654 50.003 1.00 30.85 101 ALA A O 1
ATOM 658 N N . GLU A 1 102 ? 46.907 25.424 50.285 1.00 30.78 102 GLU A N 1
ATOM 659 C CA . GLU A 1 102 ? 46.965 25.034 51.677 1.00 31.35 102 GLU A CA 1
ATOM 660 C C . GLU A 1 102 ? 45.951 25.851 52.461 1.00 31.09 102 GLU A C 1
ATOM 661 O O . GLU A 1 102 ? 45.891 27.075 52.343 1.00 31.11 102 GLU A O 1
ATOM 667 N N . GLY A 1 103 ? 45.135 25.171 53.252 1.00 30.76 103 GLY A N 1
ATOM 668 C CA . GLY A 1 103 ? 44.143 25.878 54.032 1.00 30.42 103 GLY A CA 1
ATOM 669 C C . GLY A 1 103 ? 42.806 25.942 53.331 1.00 30.33 103 GLY A C 1
ATOM 670 O O . GLY A 1 103 ? 41.840 26.435 53.902 1.00 29.99 103 GLY A O 1
ATOM 671 N N . GLU A 1 104 ? 42.732 25.445 52.101 1.00 30.60 104 GLU A N 1
ATOM 672 C CA . GLU A 1 104 ? 41.459 25.480 51.394 1.00 31.13 104 GLU A CA 1
ATOM 673 C C . GLU A 1 104 ? 40.540 24.430 51.988 1.00 30.85 104 GLU A C 1
ATOM 674 O O . GLU A 1 104 ? 40.907 23.259 52.073 1.00 30.49 104 GLU A O 1
ATOM 680 N N . ASP A 1 105 ? 39.347 24.863 52.389 1.00 30.97 105 ASP A N 1
ATOM 681 C CA . ASP A 1 105 ? 38.348 23.996 52.999 1.00 31.05 105 ASP A CA 1
ATOM 682 C C . ASP A 1 105 ? 37.861 22.942 52.029 1.00 30.69 105 ASP A C 1
ATOM 683 O O . ASP A 1 105 ? 37.718 23.201 50.842 1.00 30.75 105 ASP A O 1
ATOM 688 N N . LEU A 1 106 ? 37.602 21.746 52.538 1.00 30.48 106 LEU A N 1
ATOM 689 C CA . LEU A 1 106 ? 37.106 20.675 51.691 1.00 30.26 106 LEU A CA 1
ATOM 690 C C . LEU A 1 106 ? 35.582 20.728 51.652 1.00 30.08 106 LEU A C 1
ATOM 691 O O . LEU A 1 106 ? 34.934 21.082 52.643 1.00 30.65 106 LEU A O 1
ATOM 696 N N . PRO A 1 107 ? 34.985 20.390 50.499 1.00 29.68 107 PRO A N 1
ATOM 697 C CA . PRO A 1 107 ? 33.522 20.403 50.356 1.00 29.04 107 PRO A CA 1
ATOM 698 C C . PRO A 1 107 ? 32.888 19.621 51.504 1.00 28.54 107 PRO A C 1
ATOM 699 O O . PRO A 1 107 ? 31.938 20.063 52.156 1.00 28.79 107 PRO A O 1
ATOM 703 N N . VAL A 1 108 ? 33.442 18.442 51.739 1.00 27.65 108 VAL A N 1
ATOM 704 C CA . VAL A 1 108 ? 32.968 17.553 52.781 1.00 26.42 108 VAL A CA 1
ATOM 705 C C . VAL A 1 108 ? 34.235 16.941 53.356 1.00 25.34 108 VAL A C 1
ATOM 706 O O . VAL A 1 108 ? 35.216 16.765 52.633 1.00 25.72 108 VAL A O 1
ATOM 710 N N . PRO A 1 109 ? 34.243 16.622 54.658 1.00 23.86 109 PRO A N 1
ATOM 711 C CA . PRO A 1 109 ? 35.448 16.027 55.256 1.00 22.70 109 PRO A CA 1
ATOM 712 C C . PRO A 1 109 ? 35.962 14.831 54.443 1.00 21.51 109 PRO A C 1
ATOM 713 O O . PRO A 1 109 ? 35.177 14.046 53.922 1.00 21.27 109 PRO A O 1
ATOM 717 N N . LEU A 1 110 ? 37.279 14.708 54.316 1.00 20.29 110 LEU A N 1
ATOM 718 C CA . LEU A 1 110 ? 37.880 13.596 53.581 1.00 19.14 110 LEU A CA 1
ATOM 719 C C . LEU A 1 110 ? 38.517 12.622 54.562 1.00 18.09 110 LEU A C 1
ATOM 720 O O . LEU A 1 110 ? 39.335 13.028 55.389 1.00 16.85 110 LEU A O 1
ATOM 725 N N . VAL A 1 111 ? 38.134 11.347 54.476 1.00 17.59 111 VAL A N 1
ATOM 726 C CA . VAL A 1 111 ? 38.685 10.317 55.359 1.00 17.00 111 VAL A CA 1
ATOM 727 C C . VAL A 1 111 ? 39.669 9.502 54.547 1.00 17.06 111 VAL A C 1
ATOM 728 O O . VAL A 1 111 ? 39.370 9.103 53.428 1.00 17.19 111 VAL A O 1
ATOM 732 N N . GLU A 1 112 ? 40.849 9.272 55.116 1.00 16.85 112 GLU A N 1
ATOM 733 C CA . GLU A 1 112 ? 41.896 8.502 54.475 1.00 16.45 112 GLU A CA 1
ATOM 734 C C . GLU A 1 112 ? 42.370 7.488 55.499 1.00 16.38 112 GLU A C 1
ATOM 735 O O . GLU A 1 112 ? 42.480 7.818 56.683 1.00 16.56 112 GLU A O 1
ATOM 741 N N . PHE A 1 113 ? 42.677 6.275 55.043 1.00 15.92 113 PHE A N 1
ATOM 742 C CA . PHE A 1 113 ? 43.157 5.215 55.916 1.00 16.17 113 PHE A CA 1
ATOM 743 C C . PHE A 1 113 ? 44.623 4.924 55.661 1.00 15.96 113 PHE A C 1
ATOM 744 O O . PHE A 1 113 ? 45.071 4.902 54.527 1.00 14.95 113 PHE A O 1
ATOM 752 N N . PHE A 1 114 ? 45.361 4.666 56.728 1.00 16.90 114 PHE A N 1
ATOM 753 C CA . PHE A 1 114 ? 46.779 4.343 56.617 1.00 18.28 114 PHE A CA 1
ATOM 754 C C . PHE A 1 114 ? 47.090 3.160 57.522 1.00 19.37 114 PHE A C 1
ATOM 755 O O . PHE A 1 114 ? 46.675 3.118 58.684 1.00 19.02 114 PHE A O 1
ATOM 763 N N . ILE A 1 115 ? 47.793 2.184 56.969 1.00 21.06 115 ILE A N 1
ATOM 764 C CA . ILE A 1 115 ? 48.197 1.016 57.730 1.00 22.53 115 ILE A CA 1
ATOM 765 C C . ILE A 1 115 ? 49.371 1.451 58.592 1.00 23.62 115 ILE A C 1
ATOM 766 O O . ILE A 1 115 ? 50.185 2.280 58.173 1.00 23.23 115 ILE A O 1
ATOM 771 N N . LYS A 1 116 ? 49.452 0.908 59.799 1.00 25.06 116 LYS A N 1
ATOM 772 C CA . LYS A 1 116 ? 50.556 1.235 60.684 1.00 26.99 116 LYS A CA 1
ATOM 773 C C . LYS A 1 116 ? 51.686 0.218 60.429 1.00 28.06 116 LYS A C 1
ATOM 774 O O . LYS A 1 116 ? 51.741 -0.847 61.045 1.00 28.20 116 LYS A O 1
ATOM 780 N N . ASP A 1 117 ? 52.571 0.553 59.494 1.00 29.02 117 ASP A N 1
ATOM 781 C CA . ASP A 1 117 ? 53.698 -0.307 59.138 1.00 30.11 117 ASP A CA 1
ATOM 782 C C . ASP A 1 117 ? 54.881 0.597 58.840 1.00 30.84 117 ASP A C 1
ATOM 783 O O . ASP A 1 117 ? 55.086 0.999 57.690 1.00 30.60 117 ASP A O 1
ATOM 788 N N . ASP A 1 118 ? 55.662 0.914 59.870 1.00 31.65 118 ASP A N 1
ATOM 789 C CA . ASP A 1 118 ? 56.794 1.808 59.687 1.00 32.56 118 ASP A CA 1
ATOM 790 C C . ASP A 1 118 ? 57.783 1.327 58.637 1.00 32.73 118 ASP A C 1
ATOM 791 O O . ASP A 1 118 ? 58.252 2.113 57.811 1.00 32.14 118 ASP A O 1
ATOM 796 N N . GLU A 1 119 ? 58.094 0.037 58.659 1.00 33.37 119 GLU A N 1
ATOM 797 C CA . GLU A 1 119 ? 59.043 -0.510 57.695 1.00 34.04 119 GLU A CA 1
ATOM 798 C C . GLU A 1 119 ? 58.555 -0.306 56.260 1.00 33.99 119 GLU A C 1
ATOM 799 O O . GLU A 1 119 ? 59.355 -0.278 55.325 1.00 33.97 119 GLU A O 1
ATOM 805 N N . ARG A 1 120 ? 57.241 -0.169 56.089 1.00 33.83 120 ARG A N 1
ATOM 806 C CA . ARG A 1 120 ? 56.666 0.024 54.761 1.00 33.45 120 ARG A CA 1
ATOM 807 C C . ARG A 1 120 ? 56.096 1.422 54.553 1.00 33.02 120 ARG A C 1
ATOM 808 O O . ARG A 1 120 ? 55.379 1.680 53.587 1.00 32.98 120 ARG A O 1
ATOM 816 N N . HIS A 1 121 ? 56.408 2.312 55.485 1.00 32.22 121 HIS A N 1
ATOM 817 C CA . HIS A 1 121 ? 55.989 3.701 55.403 1.00 31.33 121 HIS A CA 1
ATOM 818 C C . HIS A 1 121 ? 54.495 3.982 55.443 1.00 30.24 121 HIS A C 1
ATOM 819 O O . HIS A 1 121 ? 54.006 4.882 54.757 1.00 30.13 121 HIS A O 1
ATOM 826 N N . ASP A 1 122 ? 53.787 3.222 56.272 1.00 28.81 122 ASP A N 1
ATOM 827 C CA . ASP A 1 122 ? 52.343 3.387 56.464 1.00 27.62 122 ASP A CA 1
ATOM 828 C C . ASP A 1 122 ? 51.584 3.684 55.175 1.00 26.28 122 ASP A C 1
ATOM 829 O O . ASP A 1 122 ? 51.030 4.767 55.017 1.00 25.66 122 ASP A O 1
ATOM 834 N N . PRO A 1 123 ? 51.540 2.716 54.244 1.00 25.30 123 PRO A N 1
ATOM 835 C CA . PRO A 1 123 ? 50.835 2.908 52.975 1.00 24.62 123 PRO A CA 1
ATOM 836 C C . PRO A 1 123 ? 49.332 3.162 53.142 1.00 24.26 123 PRO A C 1
ATOM 837 O O . PRO A 1 123 ? 48.676 2.602 54.028 1.00 24.14 123 PRO A O 1
ATOM 849 N N . VAL A 1 125 ? 45.381 2.917 52.203 1.00 23.39 125 VAL A N 1
ATOM 850 C CA . VAL A 1 125 ? 44.565 1.813 51.707 1.00 23.40 125 VAL A CA 1
ATOM 851 C C . VAL A 1 125 ? 43.104 2.230 51.583 1.00 24.05 125 VAL A C 1
ATOM 852 O O . VAL A 1 125 ? 42.559 2.882 52.482 1.00 24.91 125 VAL A O 1
ATOM 856 N N . CYS A 1 126 ? 42.468 1.871 50.475 1.00 24.22 126 CYS A N 1
ATOM 857 C CA . CYS A 1 126 ? 41.048 2.172 50.305 1.00 25.04 126 CYS A CA 1
ATOM 858 C C . CYS A 1 126 ? 40.292 0.992 50.916 1.00 24.45 126 CYS A C 1
ATOM 859 O O . CYS A 1 126 ? 40.901 0.009 51.336 1.00 23.99 126 CYS A O 1
ATOM 862 N N . VAL A 1 127 ? 38.970 1.077 50.947 1.00 24.38 127 VAL A N 1
ATOM 863 C CA . VAL A 1 127 ? 38.170 0.009 51.527 1.00 24.13 127 VAL A CA 1
ATOM 864 C C . VAL A 1 127 ? 38.474 -1.358 50.944 1.00 24.41 127 VAL A C 1
ATOM 865 O O . VAL A 1 127 ? 38.746 -2.306 51.683 1.00 24.38 127 VAL A O 1
ATOM 869 N N . ASP A 1 128 ? 38.457 -1.474 49.624 1.00 24.86 128 ASP A N 1
ATOM 870 C CA . ASP A 1 128 ? 38.732 -2.763 49.010 1.00 25.75 128 ASP A CA 1
ATOM 871 C C . ASP A 1 128 ? 40.038 -3.388 49.488 1.00 25.60 128 ASP A C 1
ATOM 872 O O . ASP A 1 128 ? 40.207 -4.614 49.448 1.00 25.67 128 ASP A O 1
ATOM 877 N N . HIS A 1 129 ? 40.954 -2.549 49.956 1.00 25.38 129 HIS A N 1
ATOM 878 C CA . HIS A 1 129 ? 42.232 -3.022 50.463 1.00 25.27 129 HIS A CA 1
ATOM 879 C C . HIS A 1 129 ? 42.049 -3.605 51.861 1.00 25.23 129 HIS A C 1
ATOM 880 O O . HIS A 1 129 ? 42.473 -4.731 52.137 1.00 24.79 129 HIS A O 1
ATOM 887 N N . LEU A 1 130 ? 41.432 -2.819 52.743 1.00 25.11 130 LEU A N 1
ATOM 888 C CA . LEU A 1 130 ? 41.228 -3.249 54.119 1.00 25.72 130 LEU A CA 1
ATOM 889 C C . LEU A 1 130 ? 40.648 -4.641 54.156 1.00 26.31 130 LEU A C 1
ATOM 890 O O . LEU A 1 130 ? 41.095 -5.489 54.925 1.00 25.68 130 LEU A O 1
ATOM 895 N N . GLU A 1 131 ? 39.656 -4.871 53.305 1.00 27.59 131 GLU A N 1
ATOM 896 C CA . GLU A 1 131 ? 38.991 -6.162 53.239 1.00 28.75 131 GLU A CA 1
ATOM 897 C C . GLU A 1 131 ? 39.862 -7.221 52.590 1.00 28.56 131 GLU A C 1
ATOM 898 O O . GLU A 1 131 ? 40.084 -8.282 53.166 1.00 28.36 131 GLU A O 1
ATOM 904 N N . ILE A 1 132 ? 40.365 -6.938 51.396 1.00 28.54 132 ILE A N 1
ATOM 905 C CA . ILE A 1 132 ? 41.227 -7.898 50.715 1.00 28.66 132 ILE A CA 1
ATOM 906 C C . ILE A 1 132 ? 42.463 -8.238 51.558 1.00 28.27 132 ILE A C 1
ATOM 907 O O . ILE A 1 132 ? 43.001 -9.342 51.477 1.00 28.35 132 ILE A O 1
ATOM 912 N N . LEU A 1 133 ? 42.903 -7.301 52.387 1.00 27.79 133 LEU A N 1
ATOM 913 C CA . LEU A 1 133 ? 44.071 -7.537 53.227 1.00 27.05 133 LEU A CA 1
ATOM 914 C C . LEU A 1 133 ? 43.737 -8.204 54.560 1.00 26.37 133 LEU A C 1
ATOM 915 O O . LEU A 1 133 ? 44.634 -8.510 55.333 1.00 26.56 133 LEU A O 1
ATOM 920 N N . GLY A 1 134 ? 42.455 -8.433 54.827 1.00 25.50 134 GLY A N 1
ATOM 921 C CA . GLY A 1 134 ? 42.064 -9.066 56.075 1.00 24.74 134 GLY A CA 1
ATOM 922 C C . GLY A 1 134 ? 42.146 -8.184 57.309 1.00 24.70 134 GLY A C 1
ATOM 923 O O . GLY A 1 134 ? 42.039 -8.672 58.439 1.00 24.40 134 GLY A O 1
ATOM 924 N N . ILE A 1 135 ? 42.338 -6.881 57.101 1.00 24.33 135 ILE A N 1
ATOM 925 C CA . ILE A 1 135 ? 42.451 -5.929 58.199 1.00 23.97 135 ILE A CA 1
ATOM 926 C C . ILE A 1 135 ? 41.096 -5.617 58.839 1.00 23.96 135 ILE A C 1
ATOM 927 O O . ILE A 1 135 ? 40.955 -5.631 60.064 1.00 23.55 135 ILE A O 1
ATOM 932 N N . ALA A 1 136 ? 40.100 -5.340 57.996 1.00 24.12 136 ALA A N 1
ATOM 933 C CA . ALA A 1 136 ? 38.754 -5.033 58.463 1.00 23.76 136 ALA A CA 1
ATOM 934 C C . ALA A 1 136 ? 37.756 -5.493 57.409 1.00 23.66 136 ALA A C 1
ATOM 935 O O . ALA A 1 136 ? 38.145 -5.901 56.312 1.00 24.36 136 ALA A O 1
ATOM 937 N N . THR A 1 137 ? 36.474 -5.450 57.753 1.00 23.11 137 THR A N 1
ATOM 938 C CA . THR A 1 137 ? 35.411 -5.836 56.834 1.00 22.78 137 THR A CA 1
ATOM 939 C C . THR A 1 137 ? 34.846 -4.536 56.274 1.00 22.62 137 THR A C 1
ATOM 940 O O . THR A 1 137 ? 35.057 -3.476 56.866 1.00 22.60 137 THR A O 1
ATOM 944 N N . LYS A 1 138 ? 34.131 -4.612 55.151 1.00 22.66 138 LYS A N 1
ATOM 945 C CA . LYS A 1 138 ? 33.529 -3.423 54.537 1.00 23.23 138 LYS A CA 1
ATOM 946 C C . LYS A 1 138 ? 32.710 -2.686 55.573 1.00 23.03 138 LYS A C 1
ATOM 947 O O . LYS A 1 138 ? 32.778 -1.458 55.683 1.00 22.58 138 LYS A O 1
ATOM 953 N N . LYS A 1 139 ? 31.938 -3.455 56.334 1.00 22.64 139 LYS A N 1
ATOM 954 C CA . LYS A 1 139 ? 31.085 -2.903 57.376 1.00 22.94 139 LYS A CA 1
ATOM 955 C C . LYS A 1 139 ? 31.908 -2.184 58.473 1.00 22.30 139 LYS A C 1
ATOM 956 O O . LYS A 1 139 ? 31.505 -1.130 58.968 1.00 21.53 139 LYS A O 1
ATOM 962 N N . GLN A 1 140 ? 33.062 -2.736 58.847 1.00 21.86 140 GLN A N 1
ATOM 963 C CA . GLN A 1 140 ? 33.890 -2.079 59.854 1.00 21.60 140 GLN A CA 1
ATOM 964 C C . GLN A 1 140 ? 34.520 -0.826 59.256 1.00 21.78 140 GLN A C 1
ATOM 965 O O . GLN A 1 140 ? 34.384 0.262 59.812 1.00 22.61 140 GLN A O 1
ATOM 971 N N . ALA A 1 141 ? 35.208 -0.973 58.125 1.00 21.88 141 ALA A N 1
ATOM 972 C CA . ALA A 1 141 ? 35.837 0.176 57.465 1.00 22.13 141 ALA A CA 1
ATOM 973 C C . ALA A 1 141 ? 34.791 1.270 57.327 1.00 22.26 141 ALA A C 1
ATOM 974 O O . ALA A 1 141 ? 35.008 2.423 57.705 1.00 21.64 141 ALA A O 1
ATOM 976 N N . GLU A 1 142 ? 33.651 0.866 56.781 1.00 23.24 142 GLU A N 1
ATOM 977 C CA . GLU A 1 142 ? 32.505 1.730 56.546 1.00 23.82 142 GLU A CA 1
ATOM 978 C C . GLU A 1 142 ? 32.164 2.450 57.831 1.00 22.94 142 GLU A C 1
ATOM 979 O O . GLU A 1 142 ? 31.992 3.670 57.852 1.00 22.49 142 GLU A O 1
ATOM 985 N N . LYS A 1 143 ? 32.084 1.678 58.911 1.00 22.24 143 LYS A N 1
ATOM 986 C CA . LYS A 1 143 ? 31.727 2.238 60.205 1.00 21.75 143 LYS A CA 1
ATOM 987 C C . LYS A 1 143 ? 32.750 3.218 60.758 1.00 20.46 143 LYS A C 1
ATOM 988 O O . LYS A 1 143 ? 32.375 4.211 61.361 1.00 19.83 143 LYS A O 1
ATOM 1002 N N . LYS A 1 145 ? 34.572 5.101 59.116 1.00 19.55 145 LYS A N 1
ATOM 1003 C CA . LYS A 1 145 ? 34.439 6.321 58.321 1.00 20.40 145 LYS A CA 1
ATOM 1004 C C . LYS A 1 145 ? 33.404 7.251 58.927 1.00 20.26 145 LYS A C 1
ATOM 1005 O O . LYS A 1 145 ? 33.688 8.419 59.203 1.00 20.16 145 LYS A O 1
ATOM 1011 N N . GLU A 1 146 ? 32.197 6.721 59.105 1.00 20.13 146 GLU A N 1
ATOM 1012 C CA . GLU A 1 146 ? 31.079 7.468 59.659 1.00 20.85 146 GLU A CA 1
ATOM 1013 C C . GLU A 1 146 ? 31.418 8.088 60.999 1.00 20.19 146 GLU A C 1
ATOM 1014 O O . GLU A 1 146 ? 31.181 9.273 61.219 1.00 19.85 146 GLU A O 1
ATOM 1020 N N . ALA A 1 147 ? 31.966 7.278 61.897 1.00 19.63 147 ALA A N 1
ATOM 1021 C CA . ALA A 1 147 ? 32.347 7.753 63.212 1.00 19.01 147 ALA A CA 1
ATOM 1022 C C . ALA A 1 147 ? 33.377 8.863 63.053 1.00 18.76 147 ALA A C 1
ATOM 1023 O O . ALA A 1 147 ? 33.185 9.990 63.537 1.00 18.99 147 ALA A O 1
ATOM 1025 N N . ALA A 1 148 ? 34.470 8.554 62.359 1.00 18.25 148 ALA A N 1
ATOM 1026 C CA . ALA A 1 148 ? 35.526 9.550 62.136 1.00 17.66 148 ALA A CA 1
ATOM 1027 C C . ALA A 1 148 ? 34.959 10.906 61.680 1.00 17.41 148 ALA A C 1
ATOM 1028 O O . ALA A 1 148 ? 35.376 11.949 62.170 1.00 17.66 148 ALA A O 1
ATOM 1030 N N . VAL A 1 149 ? 34.005 10.895 60.754 1.00 17.25 149 VAL A N 1
ATOM 1031 C CA . VAL A 1 149 ? 33.402 12.130 60.262 1.00 17.43 149 VAL A CA 1
ATOM 1032 C C . VAL A 1 149 ? 32.593 12.800 61.375 1.00 17.86 149 VAL A C 1
ATOM 1033 O O . VAL A 1 149 ? 32.721 14.004 61.612 1.00 16.98 149 VAL A O 1
ATOM 1037 N N . LYS A 1 150 ? 31.774 12.023 62.078 1.00 18.37 150 LYS A N 1
ATOM 1038 C CA . LYS A 1 150 ? 31.000 12.590 63.171 1.00 19.34 150 LYS A CA 1
ATOM 1039 C C . LYS A 1 150 ? 31.920 13.238 64.203 1.00 18.79 150 LYS A C 1
ATOM 1040 O O . LYS A 1 150 ? 31.834 14.439 64.464 1.00 18.71 150 LYS A O 1
ATOM 1046 N N . ILE A 1 151 ? 32.799 12.438 64.796 1.00 17.89 151 ILE A N 1
ATOM 1047 C CA . ILE A 1 151 ? 33.723 12.959 65.791 1.00 16.87 151 ILE A CA 1
ATOM 1048 C C . ILE A 1 151 ? 34.360 14.267 65.304 1.00 16.00 151 ILE A C 1
ATOM 1049 O O . ILE A 1 151 ? 34.360 15.286 66.021 1.00 15.47 151 ILE A O 1
ATOM 1054 N N . THR A 1 152 ? 34.889 14.240 64.080 1.00 14.99 152 THR A N 1
ATOM 1055 C CA . THR A 1 152 ? 35.549 15.415 63.499 1.00 14.76 152 THR A CA 1
ATOM 1056 C C . THR A 1 152 ? 34.650 16.633 63.476 1.00 14.81 152 THR A C 1
ATOM 1057 O O . THR A 1 152 ? 35.058 17.718 63.873 1.00 14.69 152 THR A O 1
ATOM 1061 N N . LEU A 1 153 ? 33.420 16.451 63.012 1.00 15.46 153 LEU A N 1
ATOM 1062 C CA . LEU A 1 153 ? 32.475 17.553 62.946 1.00 15.67 153 LEU A CA 1
ATOM 1063 C C . LEU A 1 153 ? 32.143 18.049 64.334 1.00 15.91 153 LEU A C 1
ATOM 1064 O O . LEU A 1 153 ? 32.099 19.258 64.561 1.00 15.27 153 LEU A O 1
ATOM 1069 N N . ALA A 1 154 ? 31.922 17.133 65.276 1.00 16.03 154 ALA A N 1
ATOM 1070 C CA . ALA A 1 154 ? 31.631 17.563 66.645 1.00 17.20 154 ALA A CA 1
ATOM 1071 C C . ALA A 1 154 ? 32.837 18.284 67.254 1.00 18.32 154 ALA A C 1
ATOM 1072 O O . ALA A 1 154 ? 32.676 19.218 68.024 1.00 19.09 154 ALA A O 1
ATOM 1074 N N . LEU A 1 155 ? 34.045 17.841 66.929 1.00 19.70 155 LEU A N 1
ATOM 1075 C CA . LEU A 1 155 ? 35.244 18.464 67.481 1.00 21.31 155 LEU A CA 1
ATOM 1076 C C . LEU A 1 155 ? 35.468 19.817 66.822 1.00 22.18 155 LEU A C 1
ATOM 1077 O O . LEU A 1 155 ? 35.851 20.794 67.482 1.00 22.11 155 LEU A O 1
ATOM 1082 N N . LYS A 1 156 ? 35.239 19.884 65.516 1.00 23.50 156 LYS A N 1
ATOM 1083 C CA . LYS A 1 156 ? 35.385 21.158 64.815 1.00 25.00 156 LYS A CA 1
ATOM 1084 C C . LYS A 1 156 ? 34.416 22.147 65.478 1.00 25.76 156 LYS A C 1
ATOM 1085 O O . LYS A 1 156 ? 34.781 23.285 65.791 1.00 25.72 156 LYS A O 1
ATOM 1091 N N . GLU A 1 157 ? 33.182 21.707 65.703 1.00 26.41 157 GLU A N 1
ATOM 1092 C CA . GLU A 1 157 ? 32.192 22.581 66.327 1.00 27.82 157 GLU A CA 1
ATOM 1093 C C . GLU A 1 157 ? 32.661 23.072 67.702 1.00 27.84 157 GLU A C 1
ATOM 1094 O O . GLU A 1 157 ? 32.546 24.263 68.036 1.00 28.13 157 GLU A O 1
ATOM 1100 N N . PHE A 1 158 ? 33.171 22.138 68.497 1.00 27.50 158 PHE A N 1
ATOM 1101 C CA . PHE A 1 158 ? 33.668 22.423 69.840 1.00 27.39 158 PHE A CA 1
ATOM 1102 C C . PHE A 1 158 ? 34.682 23.588 69.862 1.00 27.65 158 PHE A C 1
ATOM 1103 O O . PHE A 1 158 ? 34.544 24.539 70.651 1.00 27.64 158 PHE A O 1
ATOM 1111 N N . PHE A 1 159 ? 35.690 23.528 68.995 1.00 27.67 159 PHE A N 1
ATOM 1112 C CA . PHE A 1 159 ? 36.716 24.571 68.961 1.00 28.13 159 PHE A CA 1
ATOM 1113 C C . PHE A 1 159 ? 36.304 25.874 68.292 1.00 28.97 159 PHE A C 1
ATOM 1114 O O . PHE A 1 159 ? 36.893 26.927 68.542 1.00 28.60 159 PHE A O 1
ATOM 1122 N N . GLU A 1 160 ? 35.289 25.811 67.444 1.00 30.10 160 GLU A N 1
ATOM 1123 C CA . GLU A 1 160 ? 34.832 27.006 66.765 1.00 31.28 160 GLU A CA 1
ATOM 1124 C C . GLU A 1 160 ? 34.209 27.961 67.765 1.00 31.42 160 GLU A C 1
ATOM 1125 O O . GLU A 1 160 ? 34.146 29.169 67.527 1.00 31.81 160 GLU A O 1
ATOM 1131 N N . ARG A 1 161 ? 33.743 27.420 68.886 1.00 31.39 161 ARG A N 1
ATOM 1132 C CA . ARG A 1 161 ? 33.129 28.247 69.911 1.00 31.23 161 ARG A CA 1
ATOM 1133 C C . ARG A 1 161 ? 34.159 29.185 70.507 1.00 30.74 161 ARG A C 1
ATOM 1134 O O . ARG A 1 161 ? 33.804 30.152 71.176 1.00 31.05 161 ARG A O 1
ATOM 1142 N N . ALA A 1 162 ? 35.436 28.892 70.289 1.00 30.03 162 ALA A N 1
ATOM 1143 C CA . ALA A 1 162 ? 36.495 29.731 70.840 1.00 29.52 162 ALA A CA 1
ATOM 1144 C C . ALA A 1 162 ? 37.350 30.320 69.737 1.00 29.15 162 ALA A C 1
ATOM 1145 O O . ALA A 1 162 ? 38.460 30.790 69.982 1.00 29.25 162 ALA A O 1
ATOM 1147 N N . ASN A 1 163 ? 36.831 30.281 68.517 1.00 28.86 163 ASN A N 1
ATOM 1148 C CA . ASN A 1 163 ? 37.538 30.830 67.369 1.00 28.49 163 ASN A CA 1
ATOM 1149 C C . ASN A 1 163 ? 38.747 30.017 66.905 1.00 27.79 163 ASN A C 1
ATOM 1150 O O . ASN A 1 163 ? 39.710 30.566 66.369 1.00 27.60 163 ASN A O 1
ATOM 1155 N N . PHE A 1 164 ? 38.706 28.711 67.122 1.00 26.98 164 PHE A N 1
ATOM 1156 C CA . PHE A 1 164 ? 39.782 27.856 66.650 1.00 26.62 164 PHE A CA 1
ATOM 1157 C C . PHE A 1 164 ? 39.292 26.948 65.543 1.00 26.12 164 PHE A C 1
ATOM 1158 O O . PHE A 1 164 ? 38.153 26.478 65.574 1.00 26.17 164 PHE A O 1
ATOM 1166 N N . GLU A 1 165 ? 40.156 26.715 64.558 1.00 25.49 165 GLU A N 1
ATOM 1167 C CA . GLU A 1 165 ? 39.808 25.875 63.421 1.00 24.66 165 GLU A CA 1
ATOM 1168 C C . GLU A 1 165 ? 40.642 24.603 63.374 1.00 23.80 165 GLU A C 1
ATOM 1169 O O . GLU A 1 165 ? 41.875 24.641 63.437 1.00 23.33 165 GLU A O 1
ATOM 1175 N N . LEU A 1 166 ? 39.946 23.475 63.265 1.00 23.02 166 LEU A N 1
ATOM 1176 C CA . LEU A 1 166 ? 40.561 22.150 63.185 1.00 21.96 166 LEU A CA 1
ATOM 1177 C C . LEU A 1 166 ? 40.897 21.921 61.717 1.00 21.15 166 LEU A C 1
ATOM 1178 O O . LEU A 1 166 ? 40.027 22.023 60.864 1.00 20.88 166 LEU A O 1
ATOM 1183 N N . TRP A 1 167 ? 42.149 21.621 61.405 1.00 20.67 167 TRP A N 1
ATOM 1184 C CA . TRP A 1 167 ? 42.535 21.407 60.004 1.00 19.72 167 TRP A CA 1
ATOM 1185 C C . TRP A 1 167 ? 42.446 19.955 59.592 1.00 18.98 167 TRP A C 1
ATOM 1186 O O . TRP A 1 167 ? 41.920 19.614 58.531 1.00 17.93 167 TRP A O 1
ATOM 1197 N N . ASP A 1 168 ? 42.979 19.095 60.436 1.00 18.50 168 ASP A N 1
ATOM 1198 C CA . ASP A 1 168 ? 42.935 17.678 60.166 1.00 18.47 168 ASP A CA 1
ATOM 1199 C C . ASP A 1 168 ? 43.225 16.963 61.464 1.00 18.09 168 ASP A C 1
ATOM 1200 O O . ASP A 1 168 ? 43.698 17.557 62.439 1.00 17.95 168 ASP A O 1
ATOM 1205 N N . ILE A 1 169 ? 42.943 15.677 61.484 1.00 17.56 169 ILE A N 1
ATOM 1206 C CA . ILE A 1 169 ? 43.139 14.941 62.701 1.00 17.21 169 ILE A CA 1
ATOM 1207 C C . ILE A 1 169 ? 43.216 13.471 62.382 1.00 17.49 169 ILE A C 1
ATOM 1208 O O . ILE A 1 169 ? 42.698 13.025 61.375 1.00 17.37 169 ILE A O 1
ATOM 1213 N N . LYS A 1 170 ? 43.874 12.732 63.261 1.00 17.95 170 LYS A N 1
ATOM 1214 C CA . LYS A 1 170 ? 44.039 11.294 63.140 1.00 18.18 170 LYS A CA 1
ATOM 1215 C C . LYS A 1 170 ? 43.429 10.563 64.358 1.00 17.45 170 LYS A C 1
ATOM 1216 O O . LYS A 1 170 ? 43.614 10.990 65.493 1.00 16.14 170 LYS A O 1
ATOM 1222 N N . TYR A 1 171 ? 42.727 9.455 64.109 1.00 17.12 171 TYR A N 1
ATOM 1223 C CA . TYR A 1 171 ? 42.133 8.643 65.180 1.00 16.54 171 TYR A CA 1
ATOM 1224 C C . TYR A 1 171 ? 42.516 7.173 64.950 1.00 16.96 171 TYR A C 1
ATOM 1225 O O . TYR A 1 171 ? 42.965 6.781 63.851 1.00 16.18 171 TYR A O 1
ATOM 1234 N N . GLU A 1 172 ? 42.295 6.363 65.982 1.00 16.60 172 GLU A N 1
ATOM 1235 C CA . GLU A 1 172 ? 42.513 4.921 65.890 1.00 17.42 172 GLU A CA 1
ATOM 1236 C C . GLU A 1 172 ? 41.302 4.299 66.544 1.00 17.55 172 GLU A C 1
ATOM 1237 O O . GLU A 1 172 ? 40.766 4.843 67.509 1.00 17.49 172 GLU A O 1
ATOM 1243 N N . PHE A 1 173 ? 40.840 3.187 65.988 1.00 17.68 173 PHE A N 1
ATOM 1244 C CA . PHE A 1 173 ? 39.678 2.491 66.508 1.00 18.17 173 PHE A CA 1
ATOM 1245 C C . PHE A 1 173 ? 40.031 1.050 66.802 1.00 19.61 173 PHE A C 1
ATOM 1246 O O . PHE A 1 173 ? 41.032 0.512 66.290 1.00 19.67 173 PHE A O 1
ATOM 1254 N N . GLY A 1 174 ? 39.186 0.437 67.627 1.00 20.44 174 GLY A N 1
ATOM 1255 C CA . GLY A 1 174 ? 39.345 -0.949 68.011 1.00 21.23 174 GLY A CA 1
ATOM 1256 C C . GLY A 1 174 ? 37.974 -1.558 68.266 1.00 21.93 174 GLY A C 1
ATOM 1257 O O . GLY A 1 174 ? 36.954 -0.854 68.295 1.00 21.22 174 GLY A O 1
ATOM 1258 N N . LEU A 1 175 ? 37.954 -2.872 68.452 1.00 22.96 175 LEU A N 1
ATOM 1259 C CA . LEU A 1 175 ? 36.718 -3.616 68.709 1.00 24.07 175 LEU A CA 1
ATOM 1260 C C . LEU A 1 175 ? 36.590 -3.985 70.177 1.00 24.85 175 LEU A C 1
ATOM 1261 O O . LEU A 1 175 ? 37.507 -4.585 70.745 1.00 24.67 175 LEU A O 1
ATOM 1266 N N . ASP A 1 176 ? 35.467 -3.642 70.799 1.00 26.07 176 ASP A N 1
ATOM 1267 C CA . ASP A 1 176 ? 35.293 -4.027 72.195 1.00 27.55 176 ASP A CA 1
ATOM 1268 C C . ASP A 1 176 ? 34.845 -5.497 72.212 1.00 27.98 176 ASP A C 1
ATOM 1269 O O . ASP A 1 176 ? 34.623 -6.093 71.151 1.00 27.73 176 ASP A O 1
ATOM 1274 N N . LYS A 1 177 ? 34.721 -6.073 73.408 1.00 28.85 177 LYS A N 1
ATOM 1275 C CA . LYS A 1 177 ? 34.329 -7.476 73.570 1.00 29.30 177 LYS A CA 1
ATOM 1276 C C . LYS A 1 177 ? 33.046 -7.845 72.824 1.00 29.50 177 LYS A C 1
ATOM 1277 O O . LYS A 1 177 ? 32.812 -9.008 72.503 1.00 29.58 177 LYS A O 1
ATOM 1283 N N . ASP A 1 178 ? 32.216 -6.850 72.548 1.00 30.09 178 ASP A N 1
ATOM 1284 C CA . ASP A 1 178 ? 30.970 -7.076 71.823 1.00 30.53 178 ASP A CA 1
ATOM 1285 C C . ASP A 1 178 ? 31.222 -7.046 70.316 1.00 30.51 178 ASP A C 1
ATOM 1286 O O . ASP A 1 178 ? 30.365 -7.441 69.523 1.00 30.73 178 ASP A O 1
ATOM 1291 N N . GLY A 1 179 ? 32.400 -6.569 69.917 1.00 30.18 179 GLY A N 1
ATOM 1292 C CA . GLY A 1 179 ? 32.722 -6.524 68.503 1.00 29.89 179 GLY A CA 1
ATOM 1293 C C . GLY A 1 179 ? 32.390 -5.276 67.692 1.00 29.62 179 GLY A C 1
ATOM 1294 O O . GLY A 1 179 ? 32.507 -5.292 66.462 1.00 29.94 179 GLY A O 1
ATOM 1295 N N . ASN A 1 180 ? 31.965 -4.191 68.327 1.00 29.19 180 ASN A N 1
ATOM 1296 C CA . ASN A 1 180 ? 31.694 -2.992 67.538 1.00 28.62 180 ASN A CA 1
ATOM 1297 C C . ASN A 1 180 ? 32.834 -1.984 67.601 1.00 27.61 180 ASN A C 1
ATOM 1298 O O . ASN A 1 180 ? 33.669 -2.019 68.504 1.00 27.98 180 ASN A O 1
ATOM 1303 N N . VAL A 1 181 ? 32.848 -1.109 66.605 1.00 26.38 181 VAL A N 1
ATOM 1304 C CA . VAL A 1 181 ? 33.836 -0.063 66.422 1.00 25.14 181 VAL A CA 1
ATOM 1305 C C . VAL A 1 181 ? 33.806 0.945 67.554 1.00 23.92 181 VAL A C 1
ATOM 1306 O O . VAL A 1 181 ? 32.756 1.517 67.838 1.00 23.96 181 VAL A O 1
ATOM 1310 N N . VAL A 1 182 ? 34.955 1.177 68.184 1.00 22.39 182 VAL A N 1
ATOM 1311 C CA . VAL A 1 182 ? 35.042 2.136 69.291 1.00 20.67 182 VAL A CA 1
ATOM 1312 C C . VAL A 1 182 ? 36.260 3.044 69.103 1.00 19.97 182 VAL A C 1
ATOM 1313 O O . VAL A 1 182 ? 37.300 2.578 68.656 1.00 19.53 182 VAL A O 1
ATOM 1317 N N . LEU A 1 183 ? 36.136 4.335 69.426 1.00 19.36 183 LEU A N 1
ATOM 1318 C CA . LEU A 1 183 ? 37.273 5.253 69.297 1.00 19.16 183 LEU A CA 1
ATOM 1319 C C . LEU A 1 183 ? 38.331 4.884 70.336 1.00 19.14 183 LEU A C 1
ATOM 1320 O O . LEU A 1 183 ? 38.025 4.670 71.515 1.00 19.17 183 LEU A O 1
ATOM 1325 N N . GLY A 1 184 ? 39.579 4.794 69.893 1.00 19.22 184 GLY A N 1
ATOM 1326 C CA . GLY A 1 184 ? 40.645 4.435 70.805 1.00 19.13 184 GLY A CA 1
ATOM 1327 C C . GLY A 1 184 ? 41.713 5.505 70.850 1.00 19.44 184 GLY A C 1
ATOM 1328 O O . GLY A 1 184 ? 41.487 6.665 70.472 1.00 19.29 184 GLY A O 1
ATOM 1329 N N . ASP A 1 185 ? 42.879 5.091 71.329 1.00 19.60 185 ASP A N 1
ATOM 1330 C CA . ASP A 1 185 ? 44.052 5.935 71.454 1.00 19.65 185 ASP A CA 1
ATOM 1331 C C . ASP A 1 185 ? 43.743 7.216 72.207 1.00 19.67 185 ASP A C 1
ATOM 1332 O O . ASP A 1 185 ? 43.186 7.172 73.312 1.00 19.80 185 ASP A O 1
ATOM 1337 N N . GLU A 1 186 ? 44.082 8.359 71.618 1.00 19.57 186 GLU A N 1
ATOM 1338 C CA . GLU A 1 186 ? 43.871 9.640 72.294 1.00 19.84 186 GLU A CA 1
ATOM 1339 C C . GLU A 1 186 ? 43.515 10.755 71.332 1.00 19.66 186 GLU A C 1
ATOM 1340 O O . GLU A 1 186 ? 43.571 10.580 70.114 1.00 20.16 186 GLU A O 1
ATOM 1346 N N . ILE A 1 187 ? 43.177 11.907 71.896 1.00 19.17 187 ILE A N 1
ATOM 1347 C CA . ILE A 1 187 ? 42.866 13.097 71.109 1.00 19.90 187 ILE A CA 1
ATOM 1348 C C . ILE A 1 187 ? 43.643 14.227 71.778 1.00 20.08 187 ILE A C 1
ATOM 1349 O O . ILE A 1 187 ? 43.287 14.691 72.865 1.00 20.00 187 ILE A O 1
ATOM 1354 N N . SER A 1 188 ? 44.712 14.664 71.132 1.00 20.51 188 SER A N 1
ATOM 1355 C CA . SER A 1 188 ? 45.540 15.704 71.707 1.00 21.15 188 SER A CA 1
ATOM 1356 C C . SER A 1 188 ? 46.309 16.401 70.614 1.00 21.45 188 SER A C 1
ATOM 1357 O O . SER A 1 188 ? 46.170 16.070 69.433 1.00 21.17 188 SER A O 1
ATOM 1360 N N . PRO A 1 189 ? 47.139 17.385 71.000 1.00 22.21 189 PRO A N 1
ATOM 1361 C CA . PRO A 1 189 ? 47.959 18.153 70.060 1.00 22.32 189 PRO A CA 1
ATOM 1362 C C . PRO A 1 189 ? 48.822 17.209 69.240 1.00 22.37 189 PRO A C 1
ATOM 1363 O O . PRO A 1 189 ? 49.311 17.560 68.166 1.00 22.51 189 PRO A O 1
ATOM 1367 N N . ASP A 1 190 ? 49.003 16.002 69.757 1.00 22.32 190 ASP A N 1
ATOM 1368 C CA . ASP A 1 190 ? 49.788 14.998 69.061 1.00 22.32 190 ASP A CA 1
ATOM 1369 C C . ASP A 1 190 ? 49.015 14.316 67.932 1.00 21.88 190 ASP A C 1
ATOM 1370 O O . ASP A 1 190 ? 49.621 13.620 67.119 1.00 21.58 190 ASP A O 1
ATOM 1375 N N . THR A 1 191 ? 47.695 14.507 67.876 1.00 21.19 191 THR A N 1
ATOM 1376 C CA . THR A 1 191 ? 46.880 13.845 66.848 1.00 21.23 191 THR A CA 1
ATOM 1377 C C . THR A 1 191 ? 46.056 14.753 65.958 1.00 21.35 191 THR A C 1
ATOM 1378 O O . THR A 1 191 ? 45.426 14.283 65.022 1.00 21.02 191 THR A O 1
ATOM 1382 N N . PHE A 1 192 ? 46.032 16.045 66.250 1.00 22.53 192 PHE A N 1
ATOM 1383 C CA . PHE A 1 192 ? 45.292 16.956 65.395 1.00 23.50 192 PHE A CA 1
ATOM 1384 C C . PHE A 1 192 ? 46.020 18.290 65.227 1.00 24.61 192 PHE A C 1
ATOM 1385 O O . PHE A 1 192 ? 46.826 18.686 66.081 1.00 24.08 192 PHE A O 1
ATOM 1393 N N . ARG A 1 193 ? 45.759 18.961 64.107 1.00 26.53 193 ARG A N 1
ATOM 1394 C CA . ARG A 1 193 ? 46.375 20.264 63.827 1.00 28.61 193 ARG A CA 1
ATOM 1395 C C . ARG A 1 193 ? 45.291 21.318 64.026 1.00 28.85 193 ARG A C 1
ATOM 1396 O O . ARG A 1 193 ? 44.296 21.338 63.304 1.00 28.92 193 ARG A O 1
ATOM 1404 N N . LEU A 1 194 ? 45.498 22.189 65.002 1.00 29.43 194 LEU A N 1
ATOM 1405 C CA . LEU A 1 194 ? 44.530 23.214 65.352 1.00 30.58 194 LEU A CA 1
ATOM 1406 C C . LEU A 1 194 ? 45.096 24.634 65.284 1.00 31.45 194 LEU A C 1
ATOM 1407 O O . LEU A 1 194 ? 46.116 24.929 65.902 1.00 31.76 194 LEU A O 1
ATOM 1412 N N . ARG A 1 195 ? 44.439 25.516 64.541 1.00 32.42 195 ARG A N 1
ATOM 1413 C CA . ARG A 1 195 ? 44.913 26.891 64.446 1.00 33.64 195 ARG A CA 1
ATOM 1414 C C . ARG A 1 195 ? 43.801 27.845 64.815 1.00 33.81 195 ARG A C 1
ATOM 1415 O O . ARG A 1 195 ? 42.623 27.542 64.630 1.00 33.46 195 ARG A O 1
ATOM 1423 N N . LYS A 1 196 ? 44.174 28.995 65.360 1.00 34.75 196 LYS A N 1
ATOM 1424 C CA . LYS A 1 196 ? 43.182 29.995 65.713 1.00 35.77 196 LYS A CA 1
ATOM 1425 C C . LYS A 1 196 ? 42.855 30.720 64.427 1.00 36.05 196 LYS A C 1
ATOM 1426 O O . LYS A 1 196 ? 43.745 31.038 63.641 1.00 36.24 196 LYS A O 1
ATOM 1432 N N . LYS A 1 197 ? 41.577 30.957 64.192 1.00 36.66 197 LYS A N 1
ATOM 1433 C CA . LYS A 1 197 ? 41.172 31.634 62.976 1.00 37.64 197 LYS A CA 1
ATOM 1434 C C . LYS A 1 197 ? 41.801 33.019 62.941 1.00 38.22 197 LYS A C 1
ATOM 1435 O O . LYS A 1 197 ? 41.688 33.785 63.894 1.00 38.24 197 LYS A O 1
ATOM 1441 N N . GLY A 1 198 ? 42.492 33.322 61.848 1.00 39.08 198 GLY A N 1
ATOM 1442 C CA . GLY A 1 198 ? 43.122 34.622 61.718 1.00 40.34 198 GLY A CA 1
ATOM 1443 C C . GLY A 1 198 ? 44.543 34.655 62.240 1.00 41.21 198 GLY A C 1
ATOM 1444 O O . GLY A 1 198 ? 44.989 35.662 62.788 1.00 41.75 198 GLY A O 1
ATOM 1445 N N . GLU A 1 199 ? 45.266 33.559 62.071 1.00 42.11 199 GLU A N 1
ATOM 1446 C CA . GLU A 1 199 ? 46.641 33.504 62.541 1.00 43.17 199 GLU A CA 1
ATOM 1447 C C . GLU A 1 199 ? 47.653 33.766 61.422 1.00 43.58 199 GLU A C 1
ATOM 1448 O O . GLU A 1 199 ? 47.652 33.090 60.393 1.00 43.26 199 GLU A O 1
ATOM 1454 N N . ILE A 1 200 ? 48.514 34.756 61.620 1.00 44.24 200 ILE A N 1
ATOM 1455 C CA . ILE A 1 200 ? 49.526 35.046 60.620 1.00 45.33 200 ILE A CA 1
ATOM 1456 C C . ILE A 1 200 ? 50.891 34.605 61.154 1.00 45.94 200 ILE A C 1
ATOM 1457 O O . ILE A 1 200 ? 51.436 35.196 62.093 1.00 45.69 200 ILE A O 1
ATOM 1462 N N . PHE A 1 201 ? 51.418 33.542 60.550 1.00 46.82 201 PHE A N 1
ATOM 1463 C CA . PHE A 1 201 ? 52.704 32.965 60.934 1.00 47.67 201 PHE A CA 1
ATOM 1464 C C . PHE A 1 201 ? 53.783 34.032 61.103 1.00 48.17 201 PHE A C 1
ATOM 1465 O O . PHE A 1 201 ? 53.927 34.929 60.271 1.00 48.18 201 PHE A O 1
ATOM 1473 N N . ASP A 1 202 ? 54.530 33.931 62.195 1.00 48.91 202 ASP A N 1
ATOM 1474 C CA . ASP A 1 202 ? 55.599 34.878 62.484 1.00 49.80 202 ASP A CA 1
ATOM 1475 C C . ASP A 1 202 ? 56.925 34.139 62.668 1.00 50.10 202 ASP A C 1
ATOM 1476 O O . ASP A 1 202 ? 56.993 33.093 63.324 1.00 50.05 202 ASP A O 1
ATOM 1481 N N . LYS A 1 203 ? 57.975 34.700 62.079 1.00 50.33 203 LYS A N 1
ATOM 1482 C CA . LYS A 1 203 ? 59.305 34.119 62.145 1.00 50.65 203 LYS A CA 1
ATOM 1483 C C . LYS A 1 203 ? 59.858 34.160 63.563 1.00 50.54 203 LYS A C 1
ATOM 1484 O O . LYS A 1 203 ? 60.220 33.125 64.122 1.00 50.52 203 LYS A O 1
ATOM 1490 N N . ASP A 1 204 ? 59.910 35.354 64.144 1.00 50.33 204 ASP A N 1
ATOM 1491 C CA . ASP A 1 204 ? 60.448 35.517 65.488 1.00 50.27 204 ASP A CA 1
ATOM 1492 C C . ASP A 1 204 ? 59.685 34.716 66.537 1.00 49.88 204 ASP A C 1
ATOM 1493 O O . ASP A 1 204 ? 60.279 34.237 67.504 1.00 49.81 204 ASP A O 1
ATOM 1498 N N . VAL A 1 205 ? 58.375 34.566 66.360 1.00 49.49 205 VAL A N 1
ATOM 1499 C CA . VAL A 1 205 ? 57.588 33.816 67.331 1.00 49.04 205 VAL A CA 1
ATOM 1500 C C . VAL A 1 205 ? 57.944 32.330 67.317 1.00 49.13 205 VAL A C 1
ATOM 1501 O O . VAL A 1 205 ? 58.239 31.748 68.364 1.00 48.88 205 VAL A O 1
ATOM 1505 N N . TYR A 1 206 ? 57.915 31.711 66.139 1.00 49.04 206 TYR A N 1
ATOM 1506 C CA . TYR A 1 206 ? 58.275 30.300 66.041 1.00 49.19 206 TYR A CA 1
ATOM 1507 C C . TYR A 1 206 ? 59.627 30.150 66.740 1.00 49.72 206 TYR A C 1
ATOM 1508 O O . TYR A 1 206 ? 59.791 29.371 67.686 1.00 49.39 206 TYR A O 1
ATOM 1517 N N . ARG A 1 207 ? 60.582 30.937 66.259 1.00 50.53 207 ARG A N 1
ATOM 1518 C CA . ARG A 1 207 ? 61.946 30.963 66.768 1.00 51.58 207 ARG A CA 1
ATOM 1519 C C . ARG A 1 207 ? 62.090 31.062 68.290 1.00 52.21 207 ARG A C 1
ATOM 1520 O O . ARG A 1 207 ? 62.487 30.101 68.946 1.00 52.13 207 ARG A O 1
ATOM 1528 N N . ARG A 1 208 ? 61.786 32.229 68.853 1.00 52.92 208 ARG A N 1
ATOM 1529 C CA . ARG A 1 208 ? 61.937 32.418 70.294 1.00 53.82 208 ARG A CA 1
ATOM 1530 C C . ARG A 1 208 ? 61.154 31.376 71.087 1.00 53.96 208 ARG A C 1
ATOM 1531 O O . ARG A 1 208 ? 61.673 30.753 72.016 1.00 54.16 208 ARG A O 1
ATOM 1539 N N . ASP A 1 209 ? 59.899 31.193 70.708 1.00 53.90 209 ASP A N 1
ATOM 1540 C CA . ASP A 1 209 ? 59.031 30.234 71.361 1.00 53.79 209 ASP A CA 1
ATOM 1541 C C . ASP A 1 209 ? 59.462 28.799 71.026 1.00 53.20 209 ASP A C 1
ATOM 1542 O O . ASP A 1 209 ? 58.833 27.829 71.446 1.00 53.15 209 ASP A O 1
ATOM 1547 N N . LEU A 1 210 ? 60.555 28.672 70.278 1.00 52.50 210 LEU A N 1
ATOM 1548 C CA . LEU A 1 210 ? 61.078 27.361 69.892 1.00 51.70 210 LEU A CA 1
ATOM 1549 C C . LEU A 1 210 ? 61.765 26.712 71.091 1.00 51.07 210 LEU A C 1
ATOM 1550 O O . LEU A 1 210 ? 62.316 25.615 70.989 1.00 50.89 210 LEU A O 1
ATOM 1555 N N . GLY A 1 211 ? 61.733 27.404 72.227 1.00 50.35 211 GLY A N 1
ATOM 1556 C CA . GLY A 1 211 ? 62.345 26.879 73.434 1.00 49.25 211 GLY A CA 1
ATOM 1557 C C . GLY A 1 211 ? 61.308 26.341 74.411 1.00 48.41 211 GLY A C 1
ATOM 1558 O O . GLY A 1 211 ? 61.650 25.698 75.409 1.00 48.70 211 GLY A O 1
ATOM 1559 N N . ASP A 1 212 ? 60.036 26.599 74.132 1.00 47.10 212 ASP A N 1
ATOM 1560 C CA . ASP A 1 212 ? 58.964 26.123 75.002 1.00 45.90 212 ASP A CA 1
ATOM 1561 C C . ASP A 1 212 ? 58.058 25.152 74.234 1.00 44.73 212 ASP A C 1
ATOM 1562 O O . ASP A 1 212 ? 56.962 25.510 73.797 1.00 44.32 212 ASP A O 1
ATOM 1567 N N . PRO A 1 213 ? 58.519 23.902 74.058 1.00 43.91 213 PRO A N 1
ATOM 1568 C CA . PRO A 1 213 ? 57.761 22.873 73.341 1.00 43.11 213 PRO A CA 1
ATOM 1569 C C . PRO A 1 213 ? 56.384 22.615 73.934 1.00 42.27 213 PRO A C 1
ATOM 1570 O O . PRO A 1 213 ? 55.428 22.377 73.198 1.00 42.51 213 PRO A O 1
ATOM 1574 N N . LEU A 1 214 ? 56.277 22.673 75.258 1.00 41.10 214 LEU A N 1
ATOM 1575 C CA . LEU A 1 214 ? 54.996 22.417 75.906 1.00 40.19 214 LEU A CA 1
ATOM 1576 C C . LEU A 1 214 ? 53.972 23.549 75.735 1.00 39.16 214 LEU A C 1
ATOM 1577 O O . LEU A 1 214 ? 52.812 23.401 76.131 1.00 38.77 214 LEU A O 1
ATOM 1582 N N . LYS A 1 215 ? 54.389 24.662 75.132 1.00 38.12 215 LYS A N 1
ATOM 1583 C CA . LYS A 1 215 ? 53.492 25.804 74.948 1.00 37.44 215 LYS A CA 1
ATOM 1584 C C . LYS A 1 215 ? 52.163 25.461 74.273 1.00 36.45 215 LYS A C 1
ATOM 1585 O O . LYS A 1 215 ? 51.101 25.789 74.791 1.00 36.67 215 LYS A O 1
ATOM 1591 N N . LYS A 1 216 ? 52.211 24.811 73.120 1.00 35.57 216 LYS A N 1
ATOM 1592 C CA . LYS A 1 216 ? 50.978 24.460 72.429 1.00 34.85 216 LYS A CA 1
ATOM 1593 C C . LYS A 1 216 ? 50.094 23.543 73.280 1.00 33.93 216 LYS A C 1
ATOM 1594 O O . LYS A 1 216 ? 48.870 23.719 73.327 1.00 34.03 216 LYS A O 1
ATOM 1600 N N . TYR A 1 217 ? 50.702 22.566 73.950 1.00 32.89 217 TYR A N 1
ATOM 1601 C CA . TYR A 1 217 ? 49.939 21.644 74.790 1.00 31.96 217 TYR A CA 1
ATOM 1602 C C . TYR A 1 217 ? 49.203 22.391 75.895 1.00 31.49 217 TYR A C 1
ATOM 1603 O O . TYR A 1 217 ? 48.012 22.162 76.131 1.00 31.01 217 TYR A O 1
ATOM 1612 N N . ARG A 1 218 ? 49.914 23.293 76.563 1.00 31.42 218 ARG A N 1
ATOM 1613 C CA . ARG A 1 218 ? 49.330 24.081 77.637 1.00 31.57 218 ARG A CA 1
ATOM 1614 C C . ARG A 1 218 ? 48.134 24.921 77.159 1.00 31.63 218 ARG A C 1
ATOM 1615 O O . ARG A 1 218 ? 47.088 24.965 77.817 1.00 31.21 218 ARG A O 1
ATOM 1623 N N . GLU A 1 219 ? 48.287 25.583 76.015 1.00 31.80 219 GLU A N 1
ATOM 1624 C CA . GLU A 1 219 ? 47.215 26.418 75.469 1.00 31.85 219 GLU A CA 1
ATOM 1625 C C . GLU A 1 219 ? 46.011 25.594 75.037 1.00 31.30 219 GLU A C 1
ATOM 1626 O O . GLU A 1 219 ? 44.871 26.024 75.194 1.00 31.09 219 GLU A O 1
ATOM 1632 N N . VAL A 1 220 ? 46.266 24.416 74.482 1.00 30.72 220 VAL A N 1
ATOM 1633 C CA . VAL A 1 220 ? 45.188 23.536 74.061 1.00 30.31 220 VAL A CA 1
ATOM 1634 C C . VAL A 1 220 ? 44.416 23.043 75.285 1.00 30.28 220 VAL A C 1
ATOM 1635 O O . VAL A 1 220 ? 43.186 23.159 75.348 1.00 29.63 220 VAL A O 1
ATOM 1639 N N . LEU A 1 221 ? 45.141 22.501 76.261 1.00 30.64 221 LEU A N 1
ATOM 1640 C CA . LEU A 1 221 ? 44.518 22.004 77.485 1.00 31.10 221 LEU A CA 1
ATOM 1641 C C . LEU A 1 221 ? 43.682 23.091 78.157 1.00 31.49 221 LEU A C 1
ATOM 1642 O O . LEU A 1 221 ? 42.569 22.827 78.626 1.00 31.37 221 LEU A O 1
ATOM 1647 N N . GLU A 1 222 ? 44.219 24.307 78.211 1.00 31.96 222 GLU A N 1
ATOM 1648 C CA . GLU A 1 222 ? 43.500 25.424 78.821 1.00 33.06 222 GLU A CA 1
ATOM 1649 C C . GLU A 1 222 ? 42.320 25.803 77.955 1.00 33.01 222 GLU A C 1
ATOM 1650 O O . GLU A 1 222 ? 41.284 26.244 78.451 1.00 32.86 222 GLU A O 1
ATOM 1656 N N . LEU A 1 223 ? 42.490 25.634 76.649 1.00 33.16 223 LEU A N 1
ATOM 1657 C CA . LEU A 1 223 ? 41.433 25.937 75.707 1.00 33.30 223 LEU A CA 1
ATOM 1658 C C . LEU A 1 223 ? 40.292 24.974 76.010 1.00 33.38 223 LEU A C 1
ATOM 1659 O O . LEU A 1 223 ? 39.144 25.384 76.157 1.00 33.58 223 LEU A O 1
ATOM 1664 N N . CYS A 1 224 ? 40.616 23.689 76.126 1.00 33.42 224 CYS A N 1
ATOM 1665 C CA . CYS A 1 224 ? 39.604 22.678 76.406 1.00 33.55 224 CYS A CA 1
ATOM 1666 C C . CYS A 1 224 ? 38.945 22.864 77.766 1.00 33.92 224 CYS A C 1
ATOM 1667 O O . CYS A 1 224 ? 37.727 22.733 77.889 1.00 33.59 224 CYS A O 1
ATOM 1670 N N . ARG A 1 225 ? 39.739 23.163 78.787 1.00 34.63 225 ARG A N 1
ATOM 1671 C CA . ARG A 1 225 ? 39.177 23.385 80.120 1.00 35.47 225 ARG A CA 1
ATOM 1672 C C . ARG A 1 225 ? 38.156 24.510 80.024 1.00 36.14 225 ARG A C 1
ATOM 1673 O O . ARG A 1 225 ? 37.002 24.367 80.433 1.00 36.21 225 ARG A O 1
ATOM 1681 N N . SER A 1 226 ? 38.585 25.629 79.459 1.00 37.07 226 SER A N 1
ATOM 1682 C CA . SER A 1 226 ? 37.711 26.783 79.304 1.00 38.25 226 SER A CA 1
ATOM 1683 C C . SER A 1 226 ? 36.404 26.408 78.597 1.00 38.88 226 SER A C 1
ATOM 1684 O O . SER A 1 226 ? 35.310 26.724 79.077 1.00 38.82 226 SER A O 1
ATOM 1687 N N . LEU A 1 227 ? 36.523 25.736 77.455 1.00 39.51 227 LEU A N 1
ATOM 1688 C CA . LEU A 1 227 ? 35.355 25.312 76.691 1.00 40.47 227 LEU A CA 1
ATOM 1689 C C . LEU A 1 227 ? 34.557 24.281 77.487 1.00 41.54 227 LEU A C 1
ATOM 1690 O O . LEU A 1 227 ? 33.322 24.269 77.463 1.00 41.25 227 LEU A O 1
ATOM 1695 N N . ASN A 1 228 ? 35.278 23.414 78.196 1.00 42.97 228 ASN A N 1
ATOM 1696 C CA . ASN A 1 228 ? 34.655 22.388 79.026 1.00 44.34 228 ASN A CA 1
ATOM 1697 C C . ASN A 1 228 ? 33.863 23.127 80.097 1.00 45.63 228 ASN A C 1
ATOM 1698 O O . ASN A 1 228 ? 33.382 22.533 81.057 1.00 45.60 228 ASN A O 1
ATOM 1703 N N . SER A 1 229 ? 33.734 24.436 79.906 1.00 47.32 229 SER A N 1
ATOM 1704 C CA . SER A 1 229 ? 33.021 25.298 80.832 1.00 48.85 229 SER A CA 1
ATOM 1705 C C . SER A 1 229 ? 33.800 25.316 82.140 1.00 49.83 229 SER A C 1
ATOM 1706 O O . SER A 1 229 ? 33.228 25.154 83.217 1.00 50.24 229 SER A O 1
ATOM 1709 N N . GLN A 1 230 ? 35.115 25.498 82.019 1.00 50.95 230 GLN A N 1
ATOM 1710 C CA . GLN A 1 230 ? 36.041 25.562 83.152 1.00 52.08 230 GLN A CA 1
ATOM 1711 C C . GLN A 1 230 ? 35.600 26.648 84.138 1.00 52.67 230 GLN A C 1
ATOM 1712 O O . GLN A 1 230 ? 34.520 27.244 83.915 1.00 53.01 230 GLN A O 1
ATOM 1719 N N . ASN B 1 2 ? 49.416 18.815 18.693 1.00 50.80 2 ASN B N 1
ATOM 1720 C CA . ASN B 1 2 ? 49.035 17.396 18.969 1.00 50.76 2 ASN B CA 1
ATOM 1721 C C . ASN B 1 2 ? 49.364 16.988 20.415 1.00 50.42 2 ASN B C 1
ATOM 1722 O O . ASN B 1 2 ? 48.773 17.525 21.355 1.00 50.37 2 ASN B O 1
ATOM 1727 N N . TYR B 1 3 ? 50.294 16.047 20.595 1.00 49.89 3 TYR B N 1
ATOM 1728 C CA . TYR B 1 3 ? 50.662 15.599 21.938 1.00 49.38 3 TYR B CA 1
ATOM 1729 C C . TYR B 1 3 ? 51.626 14.401 21.973 1.00 48.73 3 TYR B C 1
ATOM 1730 O O . TYR B 1 3 ? 51.315 13.323 21.461 1.00 48.52 3 TYR B O 1
ATOM 1739 N N . GLU B 1 4 ? 52.795 14.592 22.584 1.00 47.97 4 GLU B N 1
ATOM 1740 C CA . GLU B 1 4 ? 53.777 13.514 22.678 1.00 47.19 4 GLU B CA 1
ATOM 1741 C C . GLU B 1 4 ? 53.988 13.016 24.107 1.00 46.38 4 GLU B C 1
ATOM 1742 O O . GLU B 1 4 ? 54.594 13.705 24.932 1.00 46.34 4 GLU B O 1
ATOM 1748 N N . GLY B 1 5 ? 53.479 11.812 24.379 1.00 45.47 5 GLY B N 1
ATOM 1749 C CA . GLY B 1 5 ? 53.626 11.182 25.686 1.00 44.05 5 GLY B CA 1
ATOM 1750 C C . GLY B 1 5 ? 54.924 10.384 25.742 1.00 43.12 5 GLY B C 1
ATOM 1751 O O . GLY B 1 5 ? 55.797 10.568 24.895 1.00 43.48 5 GLY B O 1
ATOM 1752 N N . LYS B 1 6 ? 55.066 9.484 26.709 1.00 41.99 6 LYS B N 1
ATOM 1753 C CA . LYS B 1 6 ? 56.305 8.713 26.833 1.00 40.65 6 LYS B CA 1
ATOM 1754 C C . LYS B 1 6 ? 56.528 7.571 25.835 1.00 39.87 6 LYS B C 1
ATOM 1755 O O . LYS B 1 6 ? 57.672 7.326 25.439 1.00 39.85 6 LYS B O 1
ATOM 1757 N N . THR B 1 7 ? 55.467 6.867 25.429 1.00 38.53 7 THR B N 1
ATOM 1758 C CA . THR B 1 7 ? 55.628 5.756 24.484 1.00 37.23 7 THR B CA 1
ATOM 1759 C C . THR B 1 7 ? 54.861 5.933 23.183 1.00 36.40 7 THR B C 1
ATOM 1760 O O . THR B 1 7 ? 54.985 5.124 22.249 1.00 35.89 7 THR B O 1
ATOM 1764 N N . LYS B 1 8 ? 54.056 6.981 23.118 1.00 35.44 8 LYS B N 1
ATOM 1765 C CA . LYS B 1 8 ? 53.290 7.221 21.914 1.00 34.81 8 LYS B CA 1
ATOM 1766 C C . LYS B 1 8 ? 52.943 8.685 21.753 1.00 34.59 8 LYS B C 1
ATOM 1767 O O . LYS B 1 8 ? 53.001 9.466 22.712 1.00 34.16 8 LYS B O 1
ATOM 1773 N N . ILE B 1 9 ? 52.599 9.037 20.517 1.00 34.39 9 ILE B N 1
ATOM 1774 C CA . ILE B 1 9 ? 52.239 10.392 20.146 1.00 34.65 9 ILE B CA 1
ATOM 1775 C C . ILE B 1 9 ? 50.811 10.370 19.606 1.00 34.96 9 ILE B C 1
ATOM 1776 O O . ILE B 1 9 ? 50.456 9.515 18.784 1.00 34.54 9 ILE B O 1
ATOM 1781 N N . VAL B 1 10 ? 49.984 11.299 20.065 1.00 35.31 10 VAL B N 1
ATOM 1782 C CA . VAL B 1 10 ? 48.622 11.360 19.572 1.00 36.13 10 VAL B CA 1
ATOM 1783 C C . VAL B 1 10 ? 48.460 12.596 18.692 1.00 36.83 10 VAL B C 1
ATOM 1784 O O . VAL B 1 10 ? 48.937 13.684 19.017 1.00 36.88 10 VAL B O 1
ATOM 1788 N N . LYS B 1 11 ? 47.797 12.418 17.561 1.00 37.73 11 LYS B N 1
ATOM 1789 C CA . LYS B 1 11 ? 47.567 13.516 16.645 1.00 38.63 11 LYS B CA 1
ATOM 1790 C C . LYS B 1 11 ? 46.115 13.523 16.203 1.00 39.24 11 LYS B C 1
ATOM 1791 O O . LYS B 1 11 ? 45.643 12.596 15.539 1.00 39.23 11 LYS B O 1
ATOM 1797 N N . VAL B 1 12 ? 45.413 14.578 16.596 1.00 39.90 12 VAL B N 1
ATOM 1798 C CA . VAL B 1 12 ? 44.012 14.746 16.260 1.00 40.61 12 VAL B CA 1
ATOM 1799 C C . VAL B 1 12 ? 43.876 15.167 14.808 1.00 41.40 12 VAL B C 1
ATOM 1800 O O . VAL B 1 12 ? 44.260 16.275 14.423 1.00 41.54 12 VAL B O 1
ATOM 1804 N N . THR B 1 13 ? 43.331 14.260 14.005 1.00 42.01 13 THR B N 1
ATOM 1805 C CA . THR B 1 13 ? 43.153 14.490 12.584 1.00 42.72 13 THR B CA 1
ATOM 1806 C C . THR B 1 13 ? 41.669 14.508 12.206 1.00 42.98 13 THR B C 1
ATOM 1807 O O . THR B 1 13 ? 41.068 13.468 11.884 1.00 43.14 13 THR B O 1
ATOM 1811 N N . GLY B 1 14 ? 41.087 15.705 12.265 1.00 42.78 14 GLY B N 1
ATOM 1812 C CA . GLY B 1 14 ? 39.688 15.882 11.932 1.00 42.28 14 GLY B CA 1
ATOM 1813 C C . GLY B 1 14 ? 38.733 15.341 12.978 1.00 41.87 14 GLY B C 1
ATOM 1814 O O . GLY B 1 14 ? 38.669 15.824 14.115 1.00 41.80 14 GLY B O 1
ATOM 1815 N N . ASP B 1 15 ? 37.968 14.335 12.576 1.00 41.35 15 ASP B N 1
ATOM 1816 C CA . ASP B 1 15 ? 37.005 13.712 13.464 1.00 40.89 15 ASP B CA 1
ATOM 1817 C C . ASP B 1 15 ? 37.740 12.700 14.325 1.00 40.25 15 ASP B C 1
ATOM 1818 O O . ASP B 1 15 ? 37.706 12.779 15.554 1.00 40.39 15 ASP B O 1
ATOM 1823 N N . TYR B 1 16 ? 38.430 11.769 13.675 1.00 39.20 16 TYR B N 1
ATOM 1824 C CA . TYR B 1 16 ? 39.194 10.756 14.391 1.00 38.00 16 TYR B CA 1
ATOM 1825 C C . TYR B 1 16 ? 40.564 11.279 14.790 1.00 36.72 16 TYR B C 1
ATOM 1826 O O . TYR B 1 16 ? 40.962 12.395 14.429 1.00 36.62 16 TYR B O 1
ATOM 1835 N N . ALA B 1 17 ? 41.283 10.464 15.546 1.00 35.24 17 ALA B N 1
ATOM 1836 C CA . ALA B 1 17 ? 42.611 10.841 15.996 1.00 33.84 17 ALA B CA 1
ATOM 1837 C C . ALA B 1 17 ? 43.559 9.736 15.597 1.00 32.80 17 ALA B C 1
ATOM 1838 O O . ALA B 1 17 ? 43.131 8.641 15.271 1.00 32.20 17 ALA B O 1
ATOM 1840 N N . LEU B 1 18 ? 44.851 10.025 15.608 1.00 32.36 18 LEU B N 1
ATOM 1841 C CA . LEU B 1 18 ? 45.840 9.011 15.267 1.00 31.78 18 LEU B CA 1
ATOM 1842 C C . LEU B 1 18 ? 46.750 8.825 16.475 1.00 31.54 18 LEU B C 1
ATOM 1843 O O . LEU B 1 18 ? 47.114 9.785 17.150 1.00 31.42 18 LEU B O 1
ATOM 1848 N N . LEU B 1 19 ? 47.103 7.581 16.752 1.00 31.25 19 LEU B N 1
ATOM 1849 C CA . LEU B 1 19 ? 47.964 7.286 17.877 1.00 31.28 19 LEU B CA 1
ATOM 1850 C C . LEU B 1 19 ? 49.163 6.510 17.350 1.00 31.44 19 LEU B C 1
ATOM 1851 O O . LEU B 1 19 ? 49.046 5.338 16.950 1.00 31.53 19 LEU B O 1
ATOM 1856 N N . GLU B 1 20 ? 50.310 7.174 17.322 1.00 31.46 20 GLU B N 1
ATOM 1857 C CA . GLU B 1 20 ? 51.522 6.534 16.841 1.00 32.03 20 GLU B CA 1
ATOM 1858 C C . GLU B 1 20 ? 52.369 6.025 17.985 1.00 31.76 20 GLU B C 1
ATOM 1859 O O . GLU B 1 20 ? 52.714 6.768 18.899 1.00 31.11 20 GLU B O 1
ATOM 1865 N N . PHE B 1 21 ? 52.723 4.753 17.917 1.00 31.90 21 PHE B N 1
ATOM 1866 C CA . PHE B 1 21 ? 53.529 4.167 18.965 1.00 32.20 21 PHE B CA 1
ATOM 1867 C C . PHE B 1 21 ? 55.007 4.378 18.684 1.00 32.75 21 PHE B C 1
ATOM 1868 O O . PHE B 1 21 ? 55.475 4.105 17.588 1.00 32.70 21 PHE B O 1
ATOM 1876 N N . LYS B 1 22 ? 55.726 4.893 19.677 1.00 33.95 22 LYS B N 1
ATOM 1877 C CA . LYS B 1 22 ? 57.159 5.130 19.547 1.00 35.54 22 LYS B CA 1
ATOM 1878 C C . LYS B 1 22 ? 57.925 3.876 19.964 1.00 36.65 22 LYS B C 1
ATOM 1879 O O . LYS B 1 22 ? 57.322 2.897 20.401 1.00 36.43 22 LYS B O 1
ATOM 1885 N N . ASP B 1 23 ? 59.250 3.909 19.837 1.00 38.39 23 ASP B N 1
ATOM 1886 C CA . ASP B 1 23 ? 60.083 2.757 20.186 1.00 40.05 23 ASP B CA 1
ATOM 1887 C C . ASP B 1 23 ? 60.814 2.917 21.520 1.00 41.07 23 ASP B C 1
ATOM 1888 O O . ASP B 1 23 ? 61.646 2.081 21.877 1.00 40.97 23 ASP B O 1
ATOM 1893 N N . ASP B 1 24 ? 60.491 3.983 22.248 1.00 42.53 24 ASP B N 1
ATOM 1894 C CA . ASP B 1 24 ? 61.107 4.288 23.544 1.00 44.23 24 ASP B CA 1
ATOM 1895 C C . ASP B 1 24 ? 60.782 3.286 24.662 1.00 45.26 24 ASP B C 1
ATOM 1896 O O . ASP B 1 24 ? 59.890 2.444 24.527 1.00 45.39 24 ASP B O 1
ATOM 1901 N N . ILE B 1 25 ? 61.511 3.398 25.773 1.00 46.36 25 ILE B N 1
ATOM 1902 C CA . ILE B 1 25 ? 61.303 2.540 26.944 1.00 47.21 25 ILE B CA 1
ATOM 1903 C C . ILE B 1 25 ? 61.397 3.402 28.203 1.00 47.85 25 ILE B C 1
ATOM 1904 O O . ILE B 1 25 ? 61.884 4.532 28.147 1.00 48.18 25 ILE B O 1
ATOM 1909 N N . THR B 1 26 ? 60.931 2.871 29.333 1.00 48.37 26 THR B N 1
ATOM 1910 C CA . THR B 1 26 ? 60.979 3.595 30.605 1.00 48.68 26 THR B CA 1
ATOM 1911 C C . THR B 1 26 ? 61.468 2.690 31.741 1.00 48.95 26 THR B C 1
ATOM 1912 O O . THR B 1 26 ? 61.690 1.486 31.477 1.00 49.18 26 THR B O 1
ATOM 1916 N N . LYS B 1 32 ? 65.304 1.744 33.365 1.00 53.22 32 LYS B N 1
ATOM 1917 C CA . LYS B 1 32 ? 66.214 1.510 32.204 1.00 53.40 32 LYS B CA 1
ATOM 1918 C C . LYS B 1 32 ? 65.709 2.142 30.893 1.00 53.11 32 LYS B C 1
ATOM 1919 O O . LYS B 1 32 ? 65.411 1.426 29.929 1.00 53.16 32 LYS B O 1
ATOM 1925 N N . HIS B 1 33 ? 65.620 3.473 30.856 1.00 52.65 33 HIS B N 1
ATOM 1926 C CA . HIS B 1 33 ? 65.157 4.180 29.656 1.00 52.07 33 HIS B CA 1
ATOM 1927 C C . HIS B 1 33 ? 66.071 3.932 28.450 1.00 51.46 33 HIS B C 1
ATOM 1928 O O . HIS B 1 33 ? 67.299 3.873 28.588 1.00 51.48 33 HIS B O 1
ATOM 1935 N N . ASP B 1 34 ? 65.463 3.800 27.270 1.00 50.42 34 ASP B N 1
ATOM 1936 C CA . ASP B 1 34 ? 66.204 3.557 26.030 1.00 49.31 34 ASP B CA 1
ATOM 1937 C C . ASP B 1 34 ? 65.250 3.539 24.832 1.00 48.45 34 ASP B C 1
ATOM 1938 O O . ASP B 1 34 ? 64.156 4.116 24.886 1.00 48.48 34 ASP B O 1
ATOM 1943 N N . VAL B 1 35 ? 65.659 2.876 23.755 1.00 47.14 35 VAL B N 1
ATOM 1944 C CA . VAL B 1 35 ? 64.841 2.812 22.551 1.00 45.81 35 VAL B CA 1
ATOM 1945 C C . VAL B 1 35 ? 65.127 1.579 21.686 1.00 44.93 35 VAL B C 1
ATOM 1946 O O . VAL B 1 35 ? 66.057 1.573 20.869 1.00 44.79 35 VAL B O 1
ATOM 1950 N N . LEU B 1 36 ? 64.325 0.532 21.887 1.00 43.97 36 LEU B N 1
ATOM 1951 C CA . LEU B 1 36 ? 64.454 -0.712 21.124 1.00 43.00 36 LEU B CA 1
ATOM 1952 C C . LEU B 1 36 ? 63.815 -0.519 19.758 1.00 42.26 36 LEU B C 1
ATOM 1953 O O . LEU B 1 36 ? 62.752 0.101 19.641 1.00 42.43 36 LEU B O 1
ATOM 1958 N N . THR B 1 37 ? 64.457 -1.074 18.733 1.00 41.20 37 THR B N 1
ATOM 1959 C CA . THR B 1 37 ? 63.979 -0.966 17.358 1.00 39.79 37 THR B CA 1
ATOM 1960 C C . THR B 1 37 ? 62.745 -1.812 17.040 1.00 38.40 37 THR B C 1
ATOM 1961 O O . THR B 1 37 ? 62.712 -3.012 17.317 1.00 38.07 37 THR B O 1
ATOM 1965 N N . GLY B 1 38 ? 61.734 -1.172 16.451 1.00 37.02 38 GLY B N 1
ATOM 1966 C CA . GLY B 1 38 ? 60.515 -1.870 16.067 1.00 35.10 38 GLY B CA 1
ATOM 1967 C C . GLY B 1 38 ? 59.574 -2.243 17.196 1.00 33.74 38 GLY B C 1
ATOM 1968 O O . GLY B 1 38 ? 58.615 -2.975 16.994 1.00 33.52 38 GLY B O 1
ATOM 1969 N N . LYS B 1 39 ? 59.846 -1.731 18.386 1.00 32.53 39 LYS B N 1
ATOM 1970 C CA . LYS B 1 39 ? 59.024 -2.008 19.552 1.00 31.27 39 LYS B CA 1
ATOM 1971 C C . LYS B 1 39 ? 57.641 -1.300 19.475 1.00 30.42 39 LYS B C 1
ATOM 1972 O O . LYS B 1 39 ? 56.638 -1.811 19.989 1.00 29.92 39 LYS B O 1
ATOM 1978 N N . GLY B 1 40 ? 57.589 -0.145 18.810 1.00 29.42 40 GLY B N 1
ATOM 1979 C CA . GLY B 1 40 ? 56.336 0.583 18.678 1.00 28.19 40 GLY B CA 1
ATOM 1980 C C . GLY B 1 40 ? 55.330 -0.164 17.819 1.00 27.77 40 GLY B C 1
ATOM 1981 O O . GLY B 1 40 ? 54.136 -0.199 18.124 1.00 27.73 40 GLY B O 1
ATOM 1982 N N . SER B 1 41 ? 55.816 -0.772 16.740 1.00 27.24 41 SER B N 1
ATOM 1983 C CA . SER B 1 41 ? 54.978 -1.536 15.818 1.00 26.39 41 SER B CA 1
ATOM 1984 C C . SER B 1 41 ? 54.399 -2.752 16.524 1.00 25.76 41 SER B C 1
ATOM 1985 O O . SER B 1 41 ? 53.252 -3.140 16.301 1.00 25.57 41 SER B O 1
ATOM 1988 N N . ILE B 1 42 ? 55.218 -3.349 17.381 1.00 25.15 42 ILE B N 1
ATOM 1989 C CA . ILE B 1 42 ? 54.836 -4.526 18.143 1.00 24.63 42 ILE B CA 1
ATOM 1990 C C . ILE B 1 42 ? 53.690 -4.191 19.093 1.00 24.04 42 ILE B C 1
ATOM 1991 O O . ILE B 1 42 ? 52.680 -4.884 19.122 1.00 23.35 42 ILE B O 1
ATOM 1996 N N . CYS B 1 43 ? 53.847 -3.112 19.852 1.00 23.49 43 CYS B N 1
ATOM 1997 C CA . CYS B 1 43 ? 52.826 -2.711 20.812 1.00 23.13 43 CYS B CA 1
ATOM 1998 C C . CYS B 1 43 ? 51.542 -2.231 20.126 1.00 22.42 43 CYS B C 1
ATOM 1999 O O . CYS B 1 43 ? 50.438 -2.539 20.575 1.00 22.47 43 CYS B O 1
ATOM 2002 N N . ALA B 1 44 ? 51.686 -1.497 19.029 1.00 21.69 44 ALA B N 1
ATOM 2003 C CA . ALA B 1 44 ? 50.529 -1.008 18.299 1.00 21.21 44 ALA B CA 1
ATOM 2004 C C . ALA B 1 44 ? 49.680 -2.194 17.880 1.00 20.97 44 ALA B C 1
ATOM 2005 O O . ALA B 1 44 ? 48.471 -2.216 18.111 1.00 21.11 44 ALA B O 1
ATOM 2007 N N . GLU B 1 45 ? 50.310 -3.197 17.282 1.00 20.48 45 GLU B N 1
ATOM 2008 C CA . GLU B 1 45 ? 49.553 -4.361 16.837 1.00 20.20 45 GLU B CA 1
ATOM 2009 C C . GLU B 1 45 ? 48.963 -5.232 17.952 1.00 19.53 45 GLU B C 1
ATOM 2010 O O . GLU B 1 45 ? 47.835 -5.704 17.826 1.00 19.14 45 GLU B O 1
ATOM 2016 N N . THR B 1 46 ? 49.686 -5.468 19.043 1.00 19.31 46 THR B N 1
ATOM 2017 C CA . THR B 1 46 ? 49.082 -6.292 20.084 1.00 18.85 46 THR B CA 1
ATOM 2018 C C . THR B 1 46 ? 47.946 -5.494 20.741 1.00 17.86 46 THR B C 1
ATOM 2019 O O . THR B 1 46 ? 46.956 -6.061 21.169 1.00 17.43 46 THR B O 1
ATOM 2023 N N . THR B 1 47 ? 48.061 -4.174 20.776 1.00 17.35 47 THR B N 1
ATOM 2024 C CA . THR B 1 47 ? 46.983 -3.354 21.333 1.00 16.76 47 THR B CA 1
ATOM 2025 C C . THR B 1 47 ? 45.729 -3.532 20.473 1.00 17.04 47 THR B C 1
ATOM 2026 O O . THR B 1 47 ? 44.645 -3.794 20.994 1.00 17.37 47 THR B O 1
ATOM 2030 N N . ALA B 1 48 ? 45.893 -3.406 19.154 1.00 17.32 48 ALA B N 1
ATOM 2031 C CA . ALA B 1 48 ? 44.795 -3.539 18.195 1.00 17.54 48 ALA B CA 1
ATOM 2032 C C . ALA B 1 48 ? 44.119 -4.897 18.208 1.00 17.62 48 ALA B C 1
ATOM 2033 O O . ALA B 1 48 ? 42.914 -5.007 17.997 1.00 18.34 48 ALA B O 1
ATOM 2035 N N . ILE B 1 49 ? 44.901 -5.942 18.429 1.00 18.02 49 ILE B N 1
ATOM 2036 C CA . ILE B 1 49 ? 44.373 -7.296 18.513 1.00 18.08 49 ILE B CA 1
ATOM 2037 C C . ILE B 1 49 ? 43.556 -7.423 19.798 1.00 17.54 49 ILE B C 1
ATOM 2038 O O . ILE B 1 49 ? 42.384 -7.778 19.780 1.00 17.34 49 ILE B O 1
ATOM 2043 N N . LEU B 1 50 ? 44.182 -7.128 20.925 1.00 17.27 50 LEU B N 1
ATOM 2044 C CA . LEU B 1 50 ? 43.485 -7.203 22.198 1.00 17.45 50 LEU B CA 1
ATOM 2045 C C . LEU B 1 50 ? 42.195 -6.346 22.227 1.00 17.52 50 LEU B C 1
ATOM 2046 O O . LEU B 1 50 ? 41.126 -6.847 22.572 1.00 17.61 50 LEU B O 1
ATOM 2059 N N . LYS B 1 52 ? 40.355 -5.202 19.799 1.00 19.25 52 LYS B N 1
ATOM 2060 C CA . LYS B 1 52 ? 39.382 -5.692 18.824 1.00 20.47 52 LYS B CA 1
ATOM 2061 C C . LYS B 1 52 ? 38.594 -6.814 19.517 1.00 21.01 52 LYS B C 1
ATOM 2062 O O . LYS B 1 52 ? 37.362 -6.854 19.480 1.00 21.00 52 LYS B O 1
ATOM 2068 N N . TYR B 1 53 ? 39.324 -7.713 20.167 1.00 21.47 53 TYR B N 1
ATOM 2069 C CA . TYR B 1 53 ? 38.731 -8.830 20.902 1.00 22.43 53 TYR B CA 1
ATOM 2070 C C . TYR B 1 53 ? 37.736 -8.330 21.949 1.00 22.79 53 TYR B C 1
ATOM 2071 O O . TYR B 1 53 ? 36.662 -8.895 22.125 1.00 22.46 53 TYR B O 1
ATOM 2080 N N . LEU B 1 54 ? 38.133 -7.281 22.657 1.00 23.37 54 LEU B N 1
ATOM 2081 C CA . LEU B 1 54 ? 37.332 -6.656 23.699 1.00 24.24 54 LEU B CA 1
ATOM 2082 C C . LEU B 1 54 ? 36.072 -5.978 23.141 1.00 24.64 54 LEU B C 1
ATOM 2083 O O . LEU B 1 54 ? 34.968 -6.156 23.675 1.00 24.25 54 LEU B O 1
ATOM 2088 N N . SER B 1 55 ? 36.251 -5.200 22.073 1.00 24.83 55 SER B N 1
ATOM 2089 C CA . SER B 1 55 ? 35.154 -4.470 21.439 1.00 25.69 55 SER B CA 1
ATOM 2090 C C . SER B 1 55 ? 34.075 -5.367 20.833 1.00 26.06 55 SER B C 1
ATOM 2091 O O . SER B 1 55 ? 32.886 -5.061 20.924 1.00 25.58 55 SER B O 1
ATOM 2094 N N . GLU B 1 56 ? 34.465 -6.463 20.192 1.00 26.85 56 GLU B N 1
ATOM 2095 C CA . GLU B 1 56 ? 33.428 -7.318 19.644 1.00 28.16 56 GLU B CA 1
ATOM 2096 C C . GLU B 1 56 ? 32.655 -7.953 20.784 1.00 27.82 56 GLU B C 1
ATOM 2097 O O . GLU B 1 56 ? 31.655 -8.617 20.565 1.00 27.92 56 GLU B O 1
ATOM 2103 N N . LYS B 1 57 ? 33.104 -7.719 22.013 1.00 27.86 57 LYS B N 1
ATOM 2104 C CA . LYS B 1 57 ? 32.406 -8.264 23.174 1.00 27.99 57 LYS B CA 1
ATOM 2105 C C . LYS B 1 57 ? 31.483 -7.224 23.804 1.00 27.72 57 LYS B C 1
ATOM 2106 O O . LYS B 1 57 ? 30.742 -7.535 24.730 1.00 27.57 57 LYS B O 1
ATOM 2112 N N . GLY B 1 58 ? 31.527 -5.990 23.300 1.00 27.40 58 GLY B N 1
ATOM 2113 C CA . GLY B 1 58 ? 30.660 -4.946 23.835 1.00 26.85 58 GLY B CA 1
ATOM 2114 C C . GLY B 1 58 ? 31.397 -3.868 24.602 1.00 26.38 58 GLY B C 1
ATOM 2115 O O . GLY B 1 58 ? 30.927 -2.738 24.758 1.00 26.53 58 GLY B O 1
ATOM 2116 N N . ILE B 1 59 ? 32.567 -4.233 25.100 1.00 25.70 59 ILE B N 1
ATOM 2117 C CA . ILE B 1 59 ? 33.388 -3.311 25.848 1.00 24.10 59 ILE B CA 1
ATOM 2118 C C . ILE B 1 59 ? 33.760 -2.194 24.892 1.00 23.25 59 ILE B C 1
ATOM 2119 O O . ILE B 1 59 ? 34.218 -2.448 23.773 1.00 22.91 59 ILE B O 1
ATOM 2124 N N . LYS B 1 60 ? 33.542 -0.958 25.327 1.00 22.31 60 LYS B N 1
ATOM 2125 C CA . LYS B 1 60 ? 33.846 0.208 24.506 1.00 21.79 60 LYS B CA 1
ATOM 2126 C C . LYS B 1 60 ? 35.312 0.586 24.623 1.00 20.94 60 LYS B C 1
ATOM 2127 O O . LYS B 1 60 ? 35.809 0.806 25.735 1.00 20.86 60 LYS B O 1
ATOM 2133 N N . THR B 1 61 ? 36.001 0.653 23.484 1.00 19.70 61 THR B N 1
ATOM 2134 C CA . THR B 1 61 ? 37.406 1.044 23.456 1.00 18.37 61 THR B CA 1
ATOM 2135 C C . THR B 1 61 ? 37.514 2.071 22.332 1.00 17.86 61 THR B C 1
ATOM 2136 O O . THR B 1 61 ? 36.623 2.157 21.480 1.00 16.92 61 THR B O 1
ATOM 2140 N N . HIS B 1 62 ? 38.591 2.851 22.325 1.00 17.26 62 HIS B N 1
ATOM 2141 C CA . HIS B 1 62 ? 38.748 3.891 21.318 1.00 17.21 62 HIS B CA 1
ATOM 2142 C C . HIS B 1 62 ? 39.338 3.458 19.972 1.00 17.33 62 HIS B C 1
ATOM 2143 O O . HIS B 1 62 ? 39.471 4.283 19.066 1.00 16.92 62 HIS B O 1
ATOM 2150 N N . LEU B 1 63 ? 39.667 2.171 19.823 1.00 18.07 63 LEU B N 1
ATOM 2151 C CA . LEU B 1 63 ? 40.239 1.697 18.562 1.00 18.86 63 LEU B CA 1
ATOM 2152 C C . LEU B 1 63 ? 39.265 1.679 17.390 1.00 19.72 63 LEU B C 1
ATOM 2153 O O . LEU B 1 63 ? 38.186 1.077 17.466 1.00 19.55 63 LEU B O 1
ATOM 2158 N N . VAL B 1 64 ? 39.640 2.341 16.298 1.00 20.46 64 VAL B N 1
ATOM 2159 C CA . VAL B 1 64 ? 38.797 2.292 15.120 1.00 21.16 64 VAL B CA 1
ATOM 2160 C C . VAL B 1 64 ? 39.427 1.240 14.202 1.00 21.65 64 VAL B C 1
ATOM 2161 O O . VAL B 1 64 ? 38.728 0.365 13.700 1.00 22.03 64 VAL B O 1
ATOM 2165 N N . GLU B 1 65 ? 40.745 1.306 14.007 1.00 21.91 65 GLU B N 1
ATOM 2166 C CA . GLU B 1 65 ? 41.436 0.318 13.179 1.00 22.15 65 GLU B CA 1
ATOM 2167 C C . GLU B 1 65 ? 42.944 0.421 13.296 1.00 21.94 65 GLU B C 1
ATOM 2168 O O . GLU B 1 65 ? 43.474 1.443 13.749 1.00 22.35 65 GLU B O 1
ATOM 2174 N N . TYR B 1 66 ? 43.641 -0.636 12.886 1.00 21.37 66 TYR B N 1
ATOM 2175 C CA . TYR B 1 66 ? 45.099 -0.659 12.943 1.00 21.12 66 TYR B CA 1
ATOM 2176 C C . TYR B 1 66 ? 45.680 -0.222 11.602 1.00 20.83 66 TYR B C 1
ATOM 2177 O O . TYR B 1 66 ? 45.293 -0.736 10.558 1.00 20.20 66 TYR B O 1
ATOM 2186 N N . ILE B 1 67 ? 46.589 0.751 11.649 1.00 20.88 67 ILE B N 1
ATOM 2187 C CA . ILE B 1 67 ? 47.244 1.277 10.456 1.00 21.24 67 ILE B CA 1
ATOM 2188 C C . ILE B 1 67 ? 48.722 0.913 10.585 1.00 21.63 67 ILE B C 1
ATOM 2189 O O . ILE B 1 67 ? 49.518 1.670 11.147 1.00 21.08 67 ILE B O 1
ATOM 2194 N N . PRO B 1 68 ? 49.112 -0.253 10.042 1.00 22.63 68 PRO B N 1
ATOM 2195 C CA . PRO B 1 68 ? 50.504 -0.724 10.109 1.00 23.20 68 PRO B CA 1
ATOM 2196 C C . PRO B 1 68 ? 51.465 0.370 9.681 1.00 23.97 68 PRO B C 1
ATOM 2197 O O . PRO B 1 68 ? 51.146 1.179 8.813 1.00 24.78 68 PRO B O 1
ATOM 2201 N N . PRO B 1 69 ? 52.664 0.404 10.266 1.00 24.37 69 PRO B N 1
ATOM 2202 C CA . PRO B 1 69 ? 53.180 -0.509 11.295 1.00 24.41 69 PRO B CA 1
ATOM 2203 C C . PRO B 1 69 ? 52.933 -0.161 12.776 1.00 24.53 69 PRO B C 1
ATOM 2204 O O . PRO B 1 69 ? 52.739 -1.060 13.596 1.00 24.81 69 PRO B O 1
ATOM 2208 N N . ARG B 1 70 ? 52.920 1.123 13.118 1.00 24.74 70 ARG B N 1
ATOM 2209 C CA . ARG B 1 70 ? 52.776 1.527 14.514 1.00 24.87 70 ARG B CA 1
ATOM 2210 C C . ARG B 1 70 ? 51.749 2.613 14.804 1.00 24.35 70 ARG B C 1
ATOM 2211 O O . ARG B 1 70 ? 51.911 3.396 15.756 1.00 24.29 70 ARG B O 1
ATOM 2219 N N . THR B 1 71 ? 50.687 2.645 14.010 1.00 23.86 71 THR B N 1
ATOM 2220 C CA . THR B 1 71 ? 49.638 3.648 14.163 1.00 23.59 71 THR B CA 1
ATOM 2221 C C . THR B 1 71 ? 48.247 3.062 14.379 1.00 22.96 71 THR B C 1
ATOM 2222 O O . THR B 1 71 ? 47.889 2.053 13.784 1.00 23.40 71 THR B O 1
ATOM 2226 N N . LEU B 1 72 ? 47.464 3.707 15.233 1.00 22.49 72 LEU B N 1
ATOM 2227 C CA . LEU B 1 72 ? 46.105 3.256 15.514 1.00 22.07 72 LEU B CA 1
ATOM 2228 C C . LEU B 1 72 ? 45.131 4.391 15.229 1.00 22.24 72 LEU B C 1
ATOM 2229 O O . LEU B 1 72 ? 45.326 5.521 15.695 1.00 22.10 72 LEU B O 1
ATOM 2234 N N . LYS B 1 73 ? 44.097 4.114 14.447 1.00 21.91 73 LYS B N 1
ATOM 2235 C CA . LYS B 1 73 ? 43.121 5.151 14.194 1.00 21.63 73 LYS B CA 1
ATOM 2236 C C . LYS B 1 73 ? 42.151 5.031 15.367 1.00 20.84 73 LYS B C 1
ATOM 2237 O O . LYS B 1 73 ? 41.502 3.994 15.559 1.00 20.69 73 LYS B O 1
ATOM 2243 N N . VAL B 1 74 ? 42.068 6.088 16.160 1.00 20.22 74 VAL B N 1
ATOM 2244 C CA . VAL B 1 74 ? 41.209 6.074 17.331 1.00 20.57 74 VAL B CA 1
ATOM 2245 C C . VAL B 1 74 ? 40.185 7.191 17.323 1.00 20.98 74 VAL B C 1
ATOM 2246 O O . VAL B 1 74 ? 40.321 8.166 16.589 1.00 21.01 74 VAL B O 1
ATOM 2250 N N . ILE B 1 75 ? 39.159 7.030 18.149 1.00 21.73 75 ILE B N 1
ATOM 2251 C CA . ILE B 1 75 ? 38.121 8.038 18.284 1.00 22.75 75 ILE B CA 1
ATOM 2252 C C . ILE B 1 75 ? 38.564 8.955 19.421 1.00 23.20 75 ILE B C 1
ATOM 2253 O O . ILE B 1 75 ? 39.036 8.490 20.458 1.00 22.83 75 ILE B O 1
ATOM 2258 N N . PRO B 1 76 ? 38.427 10.274 19.239 1.00 23.67 76 PRO B N 1
ATOM 2259 C CA . PRO B 1 76 ? 38.842 11.171 20.321 1.00 23.95 76 PRO B CA 1
ATOM 2260 C C . PRO B 1 76 ? 38.114 10.884 21.630 1.00 24.00 76 PRO B C 1
ATOM 2261 O O . PRO B 1 76 ? 36.956 10.453 21.641 1.00 23.35 76 PRO B O 1
ATOM 2265 N N . LEU B 1 77 ? 38.814 11.104 22.735 1.00 24.53 77 LEU B N 1
ATOM 2266 C CA . LEU B 1 77 ? 38.236 10.893 24.054 1.00 25.05 77 LEU B CA 1
ATOM 2267 C C . LEU B 1 77 ? 38.733 12.002 24.945 1.00 25.34 77 LEU B C 1
ATOM 2268 O O . LEU B 1 77 ? 39.826 12.515 24.739 1.00 25.61 77 LEU B O 1
ATOM 2273 N N . LYS B 1 78 ? 37.925 12.407 25.913 1.00 25.94 78 LYS B N 1
ATOM 2274 C CA . LYS B 1 78 ? 38.399 13.404 26.859 1.00 26.21 78 LYS B CA 1
ATOM 2275 C C . LYS B 1 78 ? 38.902 12.511 28.003 1.00 25.94 78 LYS B C 1
ATOM 2276 O O . LYS B 1 78 ? 38.125 12.046 28.839 1.00 25.29 78 LYS B O 1
ATOM 2290 N N . PHE B 1 80 ? 40.702 10.847 31.362 1.00 26.25 80 PHE B N 1
ATOM 2291 C CA . PHE B 1 80 ? 40.715 11.134 32.791 1.00 26.08 80 PHE B CA 1
ATOM 2292 C C . PHE B 1 80 ? 42.195 11.087 33.177 1.00 25.49 80 PHE B C 1
ATOM 2293 O O . PHE B 1 80 ? 42.930 10.217 32.707 1.00 25.30 80 PHE B O 1
ATOM 2301 N N . PRO B 1 81 ? 42.655 12.027 34.024 1.00 25.02 81 PRO B N 1
ATOM 2302 C CA . PRO B 1 81 ? 44.067 12.038 34.439 1.00 24.42 81 PRO B CA 1
ATOM 2303 C C . PRO B 1 81 ? 44.228 10.893 35.434 1.00 23.75 81 PRO B C 1
ATOM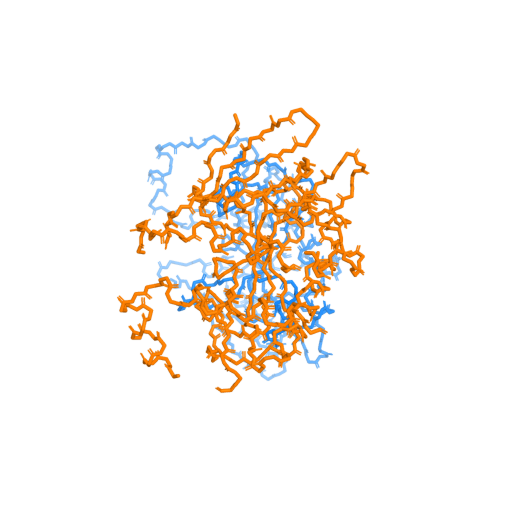 2304 O O . PRO B 1 81 ? 44.590 11.096 36.599 1.00 23.45 81 PRO B O 1
ATOM 2308 N N . LEU B 1 82 ? 43.979 9.679 34.959 1.00 23.15 82 LEU B N 1
ATOM 2309 C CA . LEU B 1 82 ? 44.001 8.530 35.842 1.00 22.27 82 LEU B CA 1
ATOM 2310 C C . LEU B 1 82 ? 44.602 7.268 35.246 1.00 21.66 82 LEU B C 1
ATOM 2311 O O . LEU B 1 82 ? 44.570 7.059 34.035 1.00 22.29 82 LEU B O 1
ATOM 2316 N N . GLU B 1 83 ? 45.155 6.435 36.118 1.00 20.38 83 GLU B N 1
ATOM 2317 C CA . GLU B 1 83 ? 45.726 5.151 35.744 1.00 19.19 83 GLU B CA 1
ATOM 2318 C C . GLU B 1 83 ? 44.979 4.171 36.645 1.00 18.19 83 GLU B C 1
ATOM 2319 O O . GLU B 1 83 ? 45.064 4.256 37.856 1.00 17.49 83 GLU B O 1
ATOM 2325 N N . VAL B 1 84 ? 44.207 3.271 36.050 1.00 17.73 84 VAL B N 1
ATOM 2326 C CA . VAL B 1 84 ? 43.427 2.310 36.813 1.00 17.25 84 VAL B CA 1
ATOM 2327 C C . VAL B 1 84 ? 44.121 0.955 36.717 1.00 17.61 84 VAL B C 1
ATOM 2328 O O . VAL B 1 84 ? 44.239 0.379 35.631 1.00 17.85 84 VAL B O 1
ATOM 2332 N N . VAL B 1 85 ? 44.551 0.438 37.861 1.00 17.12 85 VAL B N 1
ATOM 2333 C CA . VAL B 1 85 ? 45.257 -0.821 37.902 1.00 16.50 85 VAL B CA 1
ATOM 2334 C C . VAL B 1 85 ? 44.426 -1.933 38.516 1.00 16.76 85 VAL B C 1
ATOM 2335 O O . VAL B 1 85 ? 43.790 -1.748 39.561 1.00 16.07 85 VAL B O 1
ATOM 2339 N N . VAL B 1 86 ? 44.420 -3.089 37.856 1.00 16.60 86 VAL B N 1
ATOM 2340 C CA . VAL B 1 86 ? 43.707 -4.234 38.380 1.00 17.20 86 VAL B CA 1
ATOM 2341 C C . VAL B 1 86 ? 44.757 -5.285 38.702 1.00 18.04 86 VAL B C 1
A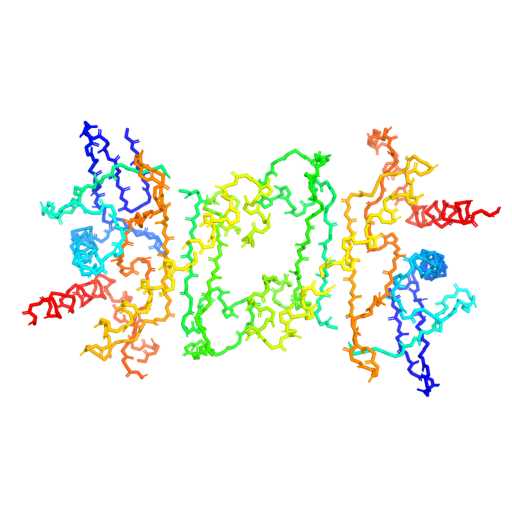TOM 2342 O O . VAL B 1 86 ? 45.624 -5.601 37.866 1.00 18.49 86 VAL B O 1
ATOM 2346 N N . ARG B 1 87 ? 44.710 -5.817 39.917 1.00 18.57 87 ARG B N 1
ATOM 2347 C CA . ARG B 1 87 ? 45.672 -6.831 40.297 1.00 19.31 87 ARG B CA 1
ATOM 2348 C C . ARG B 1 87 ? 44.966 -8.150 40.520 1.00 20.08 87 ARG B C 1
ATOM 2349 O O . ARG B 1 87 ? 43.922 -8.201 41.165 1.00 19.76 87 ARG B O 1
ATOM 2357 N N . LEU B 1 88 ? 45.545 -9.209 39.958 1.00 20.43 88 LEU B N 1
ATOM 2358 C CA . LEU B 1 88 ? 45.025 -10.552 40.088 1.00 21.36 88 LEU B CA 1
ATOM 2359 C C . LEU B 1 88 ? 45.999 -11.317 40.972 1.00 22.04 88 LEU B C 1
ATOM 2360 O O . LEU B 1 88 ? 45.622 -12.266 41.659 1.00 22.11 88 LEU B O 1
ATOM 2365 N N . LYS B 1 89 ? 47.257 -10.897 40.943 1.00 22.79 89 LYS B N 1
ATOM 2366 C CA . LYS B 1 89 ? 48.296 -11.529 41.736 1.00 23.96 89 LYS B CA 1
ATOM 2367 C C . LYS B 1 89 ? 49.165 -10.457 42.357 1.00 24.60 89 LYS B C 1
ATOM 2368 O O . LYS B 1 89 ? 49.327 -9.375 41.791 1.00 24.40 89 LYS B O 1
ATOM 2374 N N . LYS B 1 90 ? 49.721 -10.763 43.523 1.00 25.24 90 LYS B N 1
ATOM 2375 C CA . LYS B 1 90 ? 50.564 -9.817 44.243 1.00 26.05 90 LYS B CA 1
ATOM 2376 C C . LYS B 1 90 ? 51.875 -9.592 43.514 1.00 26.51 90 LYS B C 1
ATOM 2377 O O . LYS B 1 90 ? 52.643 -10.528 43.314 1.00 26.49 90 LYS B O 1
ATOM 2383 N N . ALA B 1 91 ? 52.146 -8.346 43.143 1.00 27.21 91 ALA B N 1
ATOM 2384 C CA . ALA B 1 91 ? 53.379 -8.025 42.446 1.00 27.50 91 ALA B CA 1
ATOM 2385 C C . ALA B 1 91 ? 53.679 -6.534 42.443 1.00 28.08 91 ALA B C 1
ATOM 2386 O O . ALA B 1 91 ? 52.795 -5.706 42.679 1.00 28.34 91 ALA B O 1
ATOM 2388 N N . GLY B 1 92 ? 54.941 -6.198 42.185 1.00 28.41 92 GLY B N 1
ATOM 2389 C CA . GLY B 1 92 ? 55.355 -4.803 42.121 1.00 28.38 92 GLY B CA 1
ATOM 2390 C C . GLY B 1 92 ? 55.203 -3.923 43.354 1.00 28.25 92 GLY B C 1
ATOM 2391 O O . GLY B 1 92 ? 55.626 -4.283 44.457 1.00 28.04 92 GLY B O 1
ATOM 2392 N N . SER B 1 93 ? 54.610 -2.749 43.152 1.00 27.97 93 SER B N 1
ATOM 2393 C CA . SER B 1 93 ? 54.405 -1.793 44.223 1.00 27.86 93 SER B CA 1
ATOM 2394 C C . SER B 1 93 ? 53.444 -2.366 45.253 1.00 28.20 93 SER B C 1
ATOM 2395 O O . SER B 1 93 ? 53.321 -1.835 46.367 1.00 28.14 93 SER B O 1
ATOM 2398 N N . PHE B 1 94 ? 52.753 -3.444 44.890 1.00 27.80 94 PHE B N 1
ATOM 2399 C CA . PHE B 1 94 ? 51.817 -4.032 45.832 1.00 27.63 94 PHE B CA 1
ATOM 2400 C C . PHE B 1 94 ? 52.552 -4.784 46.924 1.00 27.60 94 PHE B C 1
ATOM 2401 O O . PHE B 1 94 ? 52.144 -4.746 48.077 1.00 27.39 94 PHE B O 1
ATOM 2409 N N . VAL B 1 95 ? 53.623 -5.485 46.572 1.00 27.82 95 VAL B N 1
ATOM 2410 C CA . VAL B 1 95 ? 54.371 -6.211 47.589 1.00 28.17 95 VAL B CA 1
ATOM 2411 C C . VAL B 1 95 ? 55.216 -5.239 48.410 1.00 28.52 95 VAL B C 1
ATOM 2412 O O . VAL B 1 95 ? 55.416 -5.426 49.609 1.00 27.81 95 VAL B O 1
ATOM 2416 N N . ARG B 1 96 ? 55.679 -4.171 47.770 1.00 29.28 96 ARG B N 1
ATOM 2417 C CA . ARG B 1 96 ? 56.484 -3.185 48.474 1.00 30.25 96 ARG B CA 1
ATOM 2418 C C . ARG B 1 96 ? 55.670 -2.344 49.462 1.00 30.09 96 ARG B C 1
ATOM 2419 O O . ARG B 1 96 ? 56.231 -1.714 50.357 1.00 30.69 96 ARG B O 1
ATOM 2427 N N . ARG B 1 97 ? 54.352 -2.334 49.314 1.00 29.73 97 ARG B N 1
ATOM 2428 C CA . ARG B 1 97 ? 53.509 -1.549 50.217 1.00 29.32 97 ARG B CA 1
ATOM 2429 C C . ARG B 1 97 ? 52.833 -2.383 51.300 1.00 29.18 97 ARG B C 1
ATOM 2430 O O . ARG B 1 97 ? 52.699 -1.944 52.441 1.00 28.80 97 ARG B O 1
ATOM 2438 N N . TYR B 1 98 ? 52.421 -3.592 50.935 1.00 29.28 98 TYR B N 1
ATOM 2439 C CA . TYR B 1 98 ? 51.696 -4.450 51.855 1.00 29.59 98 TYR B CA 1
ATOM 2440 C C . TYR B 1 98 ? 52.344 -5.796 52.135 1.00 30.93 98 TYR B C 1
ATOM 2441 O O . TYR B 1 98 ? 51.771 -6.618 52.855 1.00 31.10 98 TYR B O 1
ATOM 2450 N N . GLY B 1 99 ? 53.522 -6.034 51.566 1.00 31.87 99 GLY B N 1
ATOM 2451 C CA . GLY B 1 99 ? 54.179 -7.313 51.776 1.00 33.34 99 GLY B CA 1
ATOM 2452 C C . GLY B 1 99 ? 53.473 -8.432 51.016 1.00 34.46 99 GLY B C 1
ATOM 2453 O O . GLY B 1 99 ? 52.661 -8.182 50.117 1.00 34.41 99 GLY B O 1
ATOM 2454 N N . GLY B 1 100 ? 53.777 -9.676 51.372 1.00 35.36 100 GLY B N 1
ATOM 2455 C CA . GLY B 1 100 ? 53.148 -10.800 50.702 1.00 36.45 100 GLY B CA 1
ATOM 2456 C C . GLY B 1 100 ? 54.111 -11.533 49.790 1.00 37.16 100 GLY B C 1
ATOM 2457 O O . GLY B 1 100 ? 55.291 -11.174 49.701 1.00 37.19 100 GLY B O 1
ATOM 2458 N N . ALA B 1 101 ? 53.613 -12.561 49.107 1.00 37.71 101 ALA B N 1
ATOM 2459 C CA . ALA B 1 101 ? 54.453 -13.345 48.210 1.00 38.33 101 ALA B CA 1
ATOM 2460 C C . ALA B 1 101 ? 54.253 -12.912 46.777 1.00 38.60 101 ALA B C 1
ATOM 2461 O O . ALA B 1 101 ? 53.185 -13.138 46.218 1.00 39.01 101 ALA B O 1
ATOM 2463 N N . GLU B 1 102 ? 55.265 -12.289 46.179 1.00 38.80 102 GLU B N 1
ATOM 2464 C CA . GLU B 1 102 ? 55.144 -11.862 44.787 1.00 39.14 102 GLU B CA 1
ATOM 2465 C C . GLU B 1 102 ? 54.790 -13.069 43.925 1.00 39.14 102 GLU B C 1
ATOM 2466 O O . GLU B 1 102 ? 55.555 -14.032 43.835 1.00 39.10 102 GLU B O 1
ATOM 2472 N N . GLY B 1 103 ? 53.623 -13.005 43.295 1.00 39.09 103 GLY B N 1
ATOM 2473 C CA . GLY B 1 103 ? 53.165 -14.096 42.463 1.00 39.20 103 GLY B CA 1
ATOM 2474 C C . GLY B 1 103 ? 51.977 -14.759 43.124 1.00 39.30 103 GLY B C 1
ATOM 2475 O O . GLY B 1 103 ? 51.253 -15.530 42.482 1.00 39.25 103 GLY B O 1
ATOM 2476 N N . GLU B 1 104 ? 51.773 -14.469 44.409 1.00 39.26 104 GLU B N 1
ATOM 2477 C CA . GLU B 1 104 ? 50.648 -15.058 45.121 1.00 39.56 104 GLU B CA 1
ATOM 2478 C C . GLU B 1 104 ? 49.371 -14.489 44.550 1.00 39.19 104 GLU B C 1
ATOM 2479 O O . GLU B 1 104 ? 49.299 -13.309 44.191 1.00 38.97 104 GLU B O 1
ATOM 2485 N N . ASP B 1 105 ? 48.361 -15.342 44.471 1.00 38.86 105 ASP B N 1
ATOM 2486 C CA . ASP B 1 105 ? 47.073 -14.947 43.945 1.00 38.47 105 ASP B CA 1
ATOM 2487 C C . ASP B 1 105 ? 46.387 -14.074 44.982 1.00 37.97 105 ASP B C 1
ATOM 2488 O O . ASP B 1 105 ? 46.740 -14.096 46.166 1.00 37.88 105 ASP B O 1
ATOM 2493 N N . LEU B 1 106 ? 45.422 -13.292 44.522 1.00 36.80 106 LEU B N 1
ATOM 2494 C CA . LEU B 1 106 ? 44.642 -12.457 45.405 1.00 35.91 106 LEU B CA 1
ATOM 2495 C C . LEU B 1 106 ? 43.375 -13.278 45.491 1.00 35.37 106 LEU B C 1
ATOM 2496 O O . LEU B 1 106 ? 43.149 -14.131 44.638 1.00 35.55 106 LEU B O 1
ATOM 2501 N N . PRO B 1 107 ? 42.544 -13.060 46.525 1.00 35.03 107 PRO B N 1
ATOM 2502 C CA . PRO B 1 107 ? 41.304 -13.832 46.648 1.00 34.14 107 PRO B CA 1
ATOM 2503 C C . PRO B 1 107 ? 40.350 -13.366 45.567 1.00 33.55 107 PRO B C 1
ATOM 2504 O O . PRO B 1 107 ? 39.547 -14.136 45.051 1.00 34.01 107 PRO B O 1
ATOM 2508 N N . VAL B 1 108 ? 40.448 -12.083 45.236 1.00 32.65 108 VAL B N 1
ATOM 2509 C CA . VAL B 1 108 ? 39.607 -11.473 44.218 1.00 31.38 108 VAL B CA 1
ATOM 2510 C C . VAL B 1 108 ? 40.406 -10.373 43.503 1.00 30.42 108 VAL B C 1
ATOM 2511 O O . VAL B 1 108 ? 41.492 -9.991 43.950 1.00 30.46 108 VAL B O 1
ATOM 2515 N N . PRO B 1 109 ? 39.889 -9.869 42.371 1.00 29.19 109 PRO B N 1
ATOM 2516 C CA . PRO B 1 109 ? 40.606 -8.819 41.646 1.00 28.31 109 PRO B CA 1
ATOM 2517 C C . PRO B 1 109 ? 40.601 -7.480 42.390 1.00 27.27 109 PRO B C 1
ATOM 2518 O O . PRO B 1 109 ? 39.549 -6.971 42.794 1.00 26.92 109 PRO B O 1
ATOM 2522 N N . LEU B 1 110 ? 41.783 -6.905 42.552 1.00 25.96 110 LEU B N 1
ATOM 2523 C CA . LEU B 1 110 ? 41.910 -5.623 43.227 1.00 24.80 110 LEU B CA 1
ATOM 2524 C C . LEU B 1 110 ? 42.096 -4.475 42.230 1.00 23.87 110 LEU B C 1
ATOM 2525 O O . LEU B 1 110 ? 42.967 -4.536 41.347 1.00 23.52 110 LEU B O 1
ATOM 2530 N N . VAL B 1 111 ? 41.257 -3.447 42.370 1.00 22.75 111 VAL B N 1
ATOM 2531 C CA . VAL B 1 111 ? 41.304 -2.260 41.524 1.00 22.10 111 VAL B CA 1
ATOM 2532 C C . VAL B 1 111 ? 41.854 -1.082 42.322 1.00 21.87 111 VAL B C 1
ATOM 2533 O O . VAL B 1 111 ? 41.336 -0.781 43.389 1.00 21.87 111 VAL B O 1
ATOM 2537 N N . GLU B 1 112 ? 42.883 -0.416 41.789 1.00 21.52 112 GLU B N 1
ATOM 2538 C CA . GLU B 1 112 ? 43.518 0.739 42.425 1.00 21.03 112 GLU B CA 1
ATOM 2539 C C . GLU B 1 112 ? 43.564 1.938 41.477 1.00 20.81 112 GLU B C 1
ATOM 2540 O O . GLU B 1 112 ? 43.842 1.784 40.284 1.00 20.43 112 GLU B O 1
ATOM 2546 N N . PHE B 1 113 ? 43.326 3.136 42.001 1.00 20.84 113 PHE B N 1
ATOM 2547 C CA . PHE B 1 113 ? 43.413 4.327 41.166 1.00 21.21 113 PHE B CA 1
ATOM 2548 C C . PHE B 1 113 ? 44.663 5.129 41.506 1.00 21.66 113 PHE B C 1
ATOM 2549 O O . PHE B 1 113 ? 45.074 5.231 42.658 1.00 21.72 113 PHE B O 1
ATOM 2557 N N . PHE B 1 114 ? 45.258 5.708 40.478 1.00 22.47 114 PHE B N 1
ATOM 2558 C CA . PHE B 1 114 ? 46.446 6.530 40.623 1.00 23.02 114 PHE B CA 1
ATOM 2559 C C . PHE B 1 114 ? 46.273 7.777 39.773 1.00 23.60 114 PHE B C 1
ATOM 2560 O O . PHE B 1 114 ? 45.945 7.701 38.587 1.00 23.14 114 PHE B O 1
ATOM 2568 N N . ILE B 1 115 ? 46.477 8.931 40.380 1.00 24.71 115 ILE B N 1
ATOM 2569 C CA . ILE B 1 115 ? 46.382 10.160 39.631 1.00 25.90 115 ILE B CA 1
ATOM 2570 C C . ILE B 1 115 ? 47.606 10.193 38.741 1.00 27.00 115 ILE B C 1
ATOM 2571 O O . ILE B 1 115 ? 48.740 10.144 39.232 1.00 26.26 115 ILE B O 1
ATOM 2576 N N . LYS B 1 116 ? 47.406 10.256 37.430 1.00 28.43 116 LYS B N 1
ATOM 2577 C CA . LYS B 1 116 ? 48.585 10.307 36.585 1.00 30.32 116 LYS B CA 1
ATOM 2578 C C . LYS B 1 116 ? 49.157 11.729 36.688 1.00 31.31 116 LYS B C 1
ATOM 2579 O O . LYS B 1 116 ? 48.550 12.714 36.255 1.00 31.29 116 LYS B O 1
ATOM 2585 N N . ASP B 1 117 ? 50.320 11.813 37.324 1.00 32.37 117 ASP B N 1
ATOM 2586 C CA . ASP B 1 117 ? 51.014 13.071 37.555 1.00 33.74 117 ASP B CA 1
ATOM 2587 C C . ASP B 1 117 ? 52.482 12.728 37.794 1.00 34.84 117 ASP B C 1
ATOM 2588 O O . ASP B 1 117 ? 52.906 12.517 38.938 1.00 34.62 117 ASP B O 1
ATOM 2593 N N . ASP B 1 118 ? 53.250 12.658 36.711 1.00 36.00 118 ASP B N 1
ATOM 2594 C CA . ASP B 1 118 ? 54.665 12.322 36.801 1.00 37.41 118 ASP B CA 1
ATOM 2595 C C . ASP B 1 118 ? 55.439 13.208 37.773 1.00 37.60 118 ASP B C 1
ATOM 2596 O O . ASP B 1 118 ? 56.380 12.752 38.417 1.00 37.88 118 ASP B O 1
ATOM 2601 N N . GLU B 1 119 ? 55.039 14.465 37.893 1.00 38.04 119 GLU B N 1
ATOM 2602 C CA . GLU B 1 119 ? 55.701 15.382 38.816 1.00 38.64 119 GLU B CA 1
ATOM 2603 C C . GLU B 1 119 ? 55.664 14.836 40.248 1.00 38.59 119 GLU B C 1
ATOM 2604 O O . GLU B 1 119 ? 56.676 14.365 40.774 1.00 38.73 119 GLU B O 1
ATOM 2610 N N . ARG B 1 120 ? 54.496 14.915 40.881 1.00 38.38 120 ARG B N 1
ATOM 2611 C CA . ARG B 1 120 ? 54.339 14.412 42.242 1.00 38.06 120 ARG B CA 1
ATOM 2612 C C . ARG B 1 120 ? 54.258 12.892 42.157 1.00 38.01 120 ARG B C 1
ATOM 2613 O O . ARG B 1 120 ? 53.773 12.229 43.073 1.00 38.51 120 ARG B O 1
ATOM 2621 N N . HIS B 1 121 ? 54.753 12.350 41.051 1.00 37.88 121 HIS B N 1
ATOM 2622 C CA . HIS B 1 121 ? 54.700 10.921 40.790 1.00 37.54 121 HIS B CA 1
ATOM 2623 C C . HIS B 1 121 ? 53.226 10.530 40.758 1.00 36.54 121 HIS B C 1
ATOM 2624 O O . HIS B 1 121 ? 52.365 11.399 40.885 1.00 36.92 121 HIS B O 1
ATOM 2631 N N . ASP B 1 122 ? 52.902 9.257 40.588 1.00 34.56 122 ASP B N 1
ATOM 2632 C CA . ASP B 1 122 ? 51.486 8.927 40.482 1.00 32.76 122 ASP B CA 1
ATOM 2633 C C . ASP B 1 122 ? 50.863 8.471 41.791 1.00 31.10 122 ASP B C 1
ATOM 2634 O O . ASP B 1 122 ? 50.774 7.279 42.061 1.00 31.04 122 ASP B O 1
ATOM 2639 N N . PRO B 1 123 ? 50.391 9.430 42.612 1.00 30.02 123 PRO B N 1
ATOM 2640 C CA . PRO B 1 123 ? 49.771 9.171 43.919 1.00 29.12 123 PRO B CA 1
ATOM 2641 C C . PRO B 1 123 ? 48.460 8.398 43.812 1.00 28.20 123 PRO B C 1
ATOM 2642 O O . PRO B 1 123 ? 47.611 8.707 42.977 1.00 27.62 123 PRO B O 1
ATOM 2654 N N . VAL B 1 125 ? 44.734 7.048 44.866 1.00 27.71 125 VAL B N 1
ATOM 2655 C CA . VAL B 1 125 ? 43.554 7.765 45.337 1.00 27.71 125 VAL B CA 1
ATOM 2656 C C . VAL B 1 125 ? 42.429 6.766 45.513 1.00 27.69 125 VAL B C 1
ATOM 2657 O O . VAL B 1 125 ? 42.468 5.677 44.948 1.00 27.75 125 VAL B O 1
ATOM 2661 N N . CYS B 1 126 ? 41.438 7.137 46.315 1.00 27.84 126 CYS B N 1
ATOM 2662 C CA . CYS B 1 126 ? 40.260 6.311 46.544 1.00 27.86 126 CYS B CA 1
ATOM 2663 C C . CYS B 1 126 ? 39.147 7.147 45.904 1.00 27.52 126 CYS B C 1
ATOM 2664 O O . CYS B 1 126 ? 39.367 8.328 45.596 1.00 27.22 126 CYS B O 1
ATOM 2667 N N . VAL B 1 127 ? 37.968 6.565 45.701 1.00 27.39 127 VAL B N 1
ATOM 2668 C CA . VAL B 1 127 ? 36.886 7.293 45.040 1.00 27.38 127 VAL B CA 1
ATOM 2669 C C . VAL B 1 127 ? 36.639 8.657 45.671 1.00 27.36 127 VAL B C 1
ATOM 2670 O O . VAL B 1 127 ? 36.472 9.654 44.968 1.00 27.15 127 VAL B O 1
ATOM 2674 N N . ASP B 1 128 ? 36.627 8.699 46.997 1.00 27.67 128 ASP B N 1
ATOM 2675 C CA . ASP B 1 128 ? 36.396 9.946 47.711 1.00 28.25 128 ASP B CA 1
ATOM 2676 C C . ASP B 1 128 ? 37.323 11.051 47.234 1.00 28.39 128 ASP B C 1
ATOM 2677 O O . ASP B 1 128 ? 36.927 12.209 47.151 1.00 28.65 128 ASP B O 1
ATOM 2682 N N . HIS B 1 129 ? 38.557 10.681 46.913 1.00 28.51 129 HIS B N 1
ATOM 2683 C CA . HIS B 1 129 ? 39.551 11.629 46.422 1.00 28.24 129 HIS B CA 1
ATOM 2684 C C . HIS B 1 129 ? 39.121 12.193 45.076 1.00 28.12 129 HIS B C 1
ATOM 2685 O O . HIS B 1 129 ? 39.134 13.411 44.878 1.00 27.82 129 HIS B O 1
ATOM 2692 N N . LEU B 1 130 ? 38.744 11.295 44.164 1.00 27.96 130 LEU B N 1
ATOM 2693 C CA . LEU B 1 130 ? 38.320 11.663 42.813 1.00 28.48 130 LEU B CA 1
ATOM 2694 C C . LEU B 1 130 ? 37.159 12.640 42.845 1.00 28.80 130 LEU B C 1
ATOM 2695 O O . LEU B 1 130 ? 37.084 13.564 42.031 1.00 28.58 130 LEU B O 1
ATOM 2700 N N . GLU B 1 131 ? 36.244 12.440 43.779 1.00 29.68 131 GLU B N 1
ATOM 2701 C CA . GLU B 1 131 ? 35.117 13.355 43.876 1.00 30.80 131 GLU B CA 1
ATOM 2702 C C . GLU B 1 131 ? 35.584 14.723 44.378 1.00 30.58 131 GLU B C 1
ATOM 2703 O O . GLU B 1 131 ? 35.298 15.742 43.760 1.00 30.44 131 GLU B O 1
ATOM 2709 N N . ILE B 1 132 ? 36.329 14.745 45.477 1.00 30.57 132 ILE B N 1
ATOM 2710 C CA . ILE B 1 132 ? 36.814 16.012 46.026 1.00 30.65 132 ILE B CA 1
ATOM 2711 C C . ILE B 1 132 ? 37.698 16.793 45.065 1.00 30.61 132 ILE B C 1
ATOM 2712 O O . ILE B 1 132 ? 37.601 18.018 44.980 1.00 30.64 132 ILE B O 1
ATOM 2717 N N . LEU B 1 133 ? 38.559 16.092 44.335 1.00 30.77 133 LEU B N 1
ATOM 2718 C CA . LEU B 1 133 ? 39.450 16.747 43.382 1.00 30.79 133 LEU B CA 1
ATOM 2719 C C . LEU B 1 133 ? 38.706 17.015 42.088 1.00 31.32 133 LEU B C 1
ATOM 2720 O O . LEU B 1 133 ? 39.275 17.537 41.127 1.00 31.82 133 LEU B O 1
ATOM 2725 N N . GLY B 1 134 ? 37.430 16.643 42.066 1.00 31.32 134 GLY B N 1
ATOM 2726 C CA . GLY B 1 134 ? 36.624 16.851 40.880 1.00 31.26 134 GLY B CA 1
ATOM 2727 C C . GLY B 1 134 ? 37.161 16.168 39.635 1.00 31.07 134 GLY B C 1
ATOM 2728 O O . GLY B 1 134 ? 36.874 16.607 38.514 1.00 31.65 134 GLY B O 1
ATOM 2729 N N . ILE B 1 135 ? 37.936 15.102 39.814 1.00 30.41 135 ILE B N 1
ATOM 2730 C CA . ILE B 1 135 ? 38.497 14.367 38.670 1.00 30.04 135 ILE B CA 1
ATOM 2731 C C . ILE B 1 135 ? 37.428 13.488 38.010 1.00 29.78 135 ILE B C 1
ATOM 2732 O O . ILE B 1 135 ? 37.356 13.383 36.787 1.00 29.10 135 ILE B O 1
ATOM 2737 N N . ALA B 1 136 ? 36.601 12.862 38.842 1.00 29.88 136 ALA B N 1
ATOM 2738 C CA . ALA B 1 136 ? 35.537 11.989 38.368 1.00 30.01 136 ALA B CA 1
ATOM 2739 C C . ALA B 1 136 ? 34.412 11.915 39.403 1.00 30.41 136 ALA B C 1
ATOM 2740 O O . ALA B 1 136 ? 34.615 12.212 40.578 1.00 30.16 136 ALA B O 1
ATOM 2742 N N . THR B 1 137 ? 33.227 11.507 38.966 1.00 30.81 137 THR B N 1
ATOM 2743 C CA . THR B 1 137 ? 32.101 11.387 39.872 1.00 31.35 137 THR B CA 1
ATOM 2744 C C . THR B 1 137 ? 32.052 9.971 40.406 1.00 31.53 137 THR B C 1
ATOM 2745 O O . THR B 1 137 ? 32.662 9.057 39.844 1.00 31.83 137 THR B O 1
ATOM 2749 N N . LYS B 1 138 ? 31.320 9.793 41.495 1.00 31.60 138 LYS B N 1
ATOM 2750 C CA . LYS B 1 138 ? 31.189 8.489 42.109 1.00 32.10 138 LYS B CA 1
ATOM 2751 C C . LYS B 1 138 ? 30.669 7.475 41.079 1.00 32.16 138 LYS B C 1
ATOM 2752 O O . LYS B 1 138 ? 31.035 6.294 41.115 1.00 32.31 138 LYS B O 1
ATOM 2758 N N . LYS B 1 139 ? 29.834 7.944 40.154 1.00 31.99 139 LYS B N 1
ATOM 2759 C CA . LYS B 1 139 ? 29.258 7.077 39.123 1.00 32.10 139 LYS B CA 1
ATOM 2760 C C . LYS B 1 139 ? 30.280 6.707 38.055 1.00 31.26 139 LYS B C 1
ATOM 2761 O O . LYS B 1 139 ? 30.371 5.553 37.644 1.00 30.98 139 LYS B O 1
ATOM 2767 N N . GLN B 1 140 ? 31.034 7.697 37.597 1.00 30.55 140 GLN B N 1
ATOM 2768 C CA . GLN B 1 140 ? 32.048 7.454 36.589 1.00 30.11 140 GLN B CA 1
ATOM 2769 C C . GLN B 1 140 ? 33.110 6.526 37.170 1.00 29.71 140 GLN B C 1
ATOM 2770 O O . GLN B 1 140 ? 33.506 5.548 36.540 1.00 29.49 140 GLN B O 1
ATOM 2776 N N . ALA B 1 141 ? 33.554 6.834 38.386 1.00 29.37 141 ALA B N 1
ATOM 2777 C CA . ALA B 1 141 ? 34.564 6.030 39.055 1.00 28.85 141 ALA B CA 1
ATOM 2778 C C . ALA B 1 141 ? 34.125 4.582 39.126 1.00 28.58 141 ALA B C 1
ATOM 2779 O O . ALA B 1 141 ? 34.904 3.675 38.817 1.00 28.24 141 ALA B O 1
ATOM 2781 N N . GLU B 1 142 ? 32.877 4.364 39.530 1.00 28.42 142 GLU B N 1
ATOM 2782 C CA . GLU B 1 142 ? 32.346 3.007 39.653 1.00 28.38 142 GLU B CA 1
ATOM 2783 C C . GLU B 1 142 ? 32.234 2.319 38.293 1.00 27.52 142 GLU B C 1
ATOM 2784 O O . GLU B 1 142 ? 32.370 1.100 38.196 1.00 27.83 142 GLU B O 1
ATOM 2790 N N . LYS B 1 143 ? 31.980 3.090 37.245 1.00 26.63 143 LYS B N 1
ATOM 2791 C CA . LYS B 1 143 ? 31.905 2.527 35.900 1.00 25.95 143 LYS B CA 1
ATOM 2792 C C . LYS B 1 143 ? 33.310 2.041 35.530 1.00 25.35 143 LYS B C 1
ATOM 2793 O O . LYS B 1 143 ? 33.495 0.892 35.111 1.00 25.01 143 LYS B O 1
ATOM 2807 N N . LYS B 1 145 ? 35.690 1.197 37.361 1.00 23.72 145 LYS B N 1
ATOM 2808 C CA . LYS B 1 145 ? 36.055 0.002 38.112 1.00 24.46 145 LYS B CA 1
ATOM 2809 C C . LYS B 1 145 ? 35.415 -1.236 37.482 1.00 24.76 145 LYS B C 1
ATOM 2810 O O . LYS B 1 145 ? 36.077 -2.258 37.309 1.00 24.97 145 LYS B O 1
ATOM 2816 N N . GLU B 1 146 ? 34.129 -1.144 37.143 1.00 25.25 146 GLU B N 1
ATOM 2817 C CA . GLU B 1 146 ? 33.398 -2.271 36.548 1.00 25.90 146 GLU B CA 1
ATOM 2818 C C . GLU B 1 146 ? 33.994 -2.643 35.197 1.00 24.90 146 GLU B C 1
ATOM 2819 O O . GLU B 1 146 ? 34.152 -3.818 34.864 1.00 24.76 146 GLU B O 1
ATOM 2825 N N . ALA B 1 147 ? 34.318 -1.628 34.414 1.00 23.83 147 ALA B N 1
ATOM 2826 C CA . ALA B 1 147 ? 34.897 -1.864 33.115 1.00 23.15 147 ALA B CA 1
ATOM 2827 C C . ALA B 1 147 ? 36.261 -2.537 33.303 1.00 22.79 147 ALA B C 1
ATOM 2828 O O . ALA B 1 147 ? 36.537 -3.592 32.713 1.00 22.78 147 ALA B O 1
ATOM 2830 N N . ALA B 1 148 ? 37.107 -1.933 34.135 1.00 22.30 148 ALA B N 1
ATOM 2831 C CA . ALA B 1 148 ? 38.439 -2.473 34.394 1.00 22.14 148 ALA B CA 1
ATOM 2832 C C . ALA B 1 148 ? 38.420 -3.965 34.724 1.00 22.46 148 ALA B C 1
ATOM 2833 O O . ALA B 1 148 ? 39.157 -4.743 34.109 1.00 22.15 148 ALA B O 1
ATOM 2835 N N . VAL B 1 149 ? 37.600 -4.372 35.698 1.00 22.36 149 VAL B N 1
ATOM 2836 C CA . VAL B 1 149 ? 37.514 -5.787 36.058 1.00 22.28 149 VAL B CA 1
ATOM 2837 C C . VAL B 1 149 ? 36.961 -6.623 34.895 1.00 22.56 149 VAL B C 1
ATOM 2838 O O . VAL B 1 149 ? 37.509 -7.673 34.559 1.00 22.47 149 VAL B O 1
ATOM 2842 N N . LYS B 1 150 ? 35.882 -6.161 34.275 1.00 22.53 150 LYS B N 1
ATOM 2843 C CA . LYS B 1 150 ? 35.310 -6.878 33.138 1.00 22.78 150 LYS B CA 1
ATOM 2844 C C . LYS B 1 150 ? 36.420 -7.174 32.120 1.00 21.76 150 LYS B C 1
ATOM 2845 O O . LYS B 1 150 ? 36.656 -8.322 31.742 1.00 21.81 150 LYS B O 1
ATOM 2851 N N . ILE B 1 151 ? 37.090 -6.117 31.683 1.00 20.60 151 ILE B N 1
ATOM 2852 C CA . ILE B 1 151 ? 38.168 -6.229 30.712 1.00 19.88 151 ILE B CA 1
ATOM 2853 C C . ILE B 1 151 ? 39.262 -7.157 31.214 1.00 19.16 151 ILE B C 1
ATOM 2854 O O . ILE B 1 151 ? 39.759 -8.002 30.480 1.00 18.70 151 ILE B O 1
ATOM 2859 N N . THR B 1 152 ? 39.631 -6.989 32.474 1.00 18.97 152 THR B N 1
ATOM 2860 C CA . THR B 1 152 ? 40.680 -7.790 33.082 1.00 19.04 152 THR B CA 1
ATOM 2861 C C . THR B 1 152 ? 40.350 -9.266 33.038 1.00 19.78 152 THR B C 1
ATOM 2862 O O . THR B 1 152 ? 41.206 -10.082 32.696 1.00 19.82 152 THR B O 1
ATOM 2866 N N . LEU B 1 153 ? 39.116 -9.618 33.381 1.00 20.28 153 LEU B N 1
ATOM 2867 C CA . LEU B 1 153 ? 38.709 -11.014 33.335 1.00 21.51 153 LEU B CA 1
ATOM 2868 C C . LEU B 1 153 ? 38.640 -11.518 31.878 1.00 21.31 153 LEU B C 1
ATOM 2869 O O . LEU B 1 153 ? 39.097 -12.619 31.568 1.00 21.34 153 LEU B O 1
ATOM 2874 N N . ALA B 1 154 ? 38.083 -10.710 30.986 1.00 21.07 154 ALA B N 1
ATOM 2875 C CA . ALA B 1 154 ? 37.999 -11.096 29.577 1.00 21.01 154 ALA B CA 1
ATOM 2876 C C . ALA B 1 154 ? 39.392 -11.371 29.029 1.00 21.35 154 ALA B C 1
ATOM 2877 O O . ALA B 1 154 ? 39.591 -12.333 28.284 1.00 21.66 154 ALA B O 1
ATOM 2879 N N . LEU B 1 155 ? 40.356 -10.524 29.399 1.00 21.35 155 LEU B N 1
ATOM 2880 C CA . LEU B 1 155 ? 41.737 -10.674 28.937 1.00 21.47 155 LEU B CA 1
ATOM 2881 C C . LEU B 1 155 ? 42.403 -11.861 29.606 1.00 22.19 155 LEU B C 1
ATOM 2882 O O . LEU B 1 155 ? 43.232 -12.553 29.005 1.00 21.83 155 LEU B O 1
ATOM 2887 N N . LYS B 1 156 ? 42.045 -12.086 30.861 1.00 23.11 156 LYS B N 1
ATOM 2888 C CA . LYS B 1 156 ? 42.591 -13.207 31.608 1.00 24.57 156 LYS B CA 1
ATOM 2889 C C . LYS B 1 156 ? 42.212 -14.530 30.931 1.00 25.63 156 LYS B C 1
ATOM 2890 O O . LYS B 1 156 ? 43.027 -15.446 30.828 1.00 25.88 156 LYS B O 1
ATOM 2896 N N . GLU B 1 157 ? 40.970 -14.627 30.476 1.00 26.94 157 GLU B N 1
ATOM 2897 C CA . GLU B 1 157 ? 40.490 -15.845 29.820 1.00 28.68 157 GLU B CA 1
ATOM 2898 C C . GLU B 1 157 ? 41.132 -15.995 28.447 1.00 28.96 157 GLU B C 1
ATOM 2899 O O . GLU B 1 157 ? 41.314 -17.108 27.934 1.00 29.05 157 GLU B O 1
ATOM 2905 N N . PHE B 1 158 ? 41.479 -14.857 27.867 1.00 29.21 158 PHE B N 1
ATOM 2906 C CA . PHE B 1 158 ? 42.121 -14.806 26.567 1.00 29.69 158 PHE B CA 1
ATOM 2907 C C . PHE B 1 158 ? 43.492 -15.487 26.610 1.00 30.30 158 PHE B C 1
ATOM 2908 O O . PHE B 1 158 ? 43.733 -16.459 25.888 1.00 30.18 158 PHE B O 1
ATOM 2916 N N . PHE B 1 159 ? 44.384 -14.972 27.455 1.00 31.02 159 PHE B N 1
ATOM 2917 C CA . PHE B 1 159 ? 45.739 -15.515 27.589 1.00 32.28 159 PHE B CA 1
ATOM 2918 C C . PHE B 1 159 ? 45.733 -16.910 28.182 1.00 33.45 159 PHE B C 1
ATOM 2919 O O . PHE B 1 159 ? 46.694 -17.672 28.036 1.00 33.62 159 PHE B O 1
ATOM 2927 N N . GLU B 1 160 ? 44.641 -17.226 28.864 1.00 34.74 160 GLU B N 1
ATOM 2928 C CA . GLU B 1 160 ? 44.449 -18.515 29.502 1.00 36.06 160 GLU B CA 1
ATOM 2929 C C . GLU B 1 160 ? 44.545 -19.621 28.446 1.00 36.57 160 GLU B C 1
ATOM 2930 O O . GLU B 1 160 ? 45.143 -20.676 28.675 1.00 36.46 160 GLU B O 1
ATOM 2936 N N . ARG B 1 161 ? 43.968 -19.366 27.276 1.00 37.12 161 ARG B N 1
ATOM 2937 C CA . ARG B 1 161 ? 43.992 -20.344 26.198 1.00 37.61 161 ARG B CA 1
ATOM 2938 C C . ARG B 1 161 ? 45.419 -20.760 25.851 1.00 37.84 161 ARG B C 1
ATOM 2939 O O . ARG B 1 161 ? 45.636 -21.845 25.310 1.00 38.15 161 ARG B O 1
ATOM 2947 N N . ALA B 1 162 ? 46.384 -19.891 26.150 1.00 37.83 162 ALA B N 1
ATOM 2948 C CA . ALA B 1 162 ? 47.794 -20.152 25.859 1.00 37.43 162 ALA B CA 1
ATOM 2949 C C . ALA B 1 162 ? 48.594 -20.536 27.101 1.00 37.33 162 ALA B C 1
ATOM 2950 O O . ALA B 1 162 ? 49.826 -20.607 27.061 1.00 37.36 162 ALA B O 1
ATOM 2952 N N . ASN B 1 163 ? 47.887 -20.787 28.197 1.00 37.26 163 ASN B N 1
ATOM 2953 C CA . ASN B 1 163 ? 48.522 -21.136 29.463 1.00 36.94 163 ASN B CA 1
ATOM 2954 C C . ASN B 1 163 ? 49.471 -20.049 29.956 1.00 36.13 163 ASN B C 1
ATOM 2955 O O . ASN B 1 163 ? 50.575 -20.316 30.447 1.00 35.73 163 ASN B O 1
ATOM 2960 N N . PHE B 1 164 ? 49.036 -18.808 29.788 1.00 35.10 164 PHE B N 1
ATOM 2961 C CA . PHE B 1 164 ? 49.791 -17.666 30.267 1.00 33.94 164 PHE B CA 1
ATOM 2962 C C . PHE B 1 164 ? 48.865 -17.026 31.271 1.00 32.99 164 PHE B C 1
ATOM 2963 O O . PHE B 1 164 ? 47.652 -16.996 31.055 1.00 32.92 164 PHE B O 1
ATOM 2971 N N . GLU B 1 165 ? 49.419 -16.537 32.375 1.00 31.96 165 GLU B N 1
ATOM 2972 C CA . GLU B 1 165 ? 48.590 -15.907 33.382 1.00 30.96 165 GLU B CA 1
ATOM 2973 C C . GLU B 1 165 ? 48.852 -14.428 33.553 1.00 29.66 165 GLU B C 1
ATOM 2974 O O . GLU B 1 165 ? 49.997 -13.963 33.634 1.00 29.15 165 GLU B O 1
ATOM 2980 N N . LEU B 1 166 ? 47.746 -13.695 33.588 1.00 28.22 166 LEU B N 1
ATOM 2981 C CA . LEU B 1 166 ? 47.760 -12.256 33.731 1.00 26.61 166 LEU B CA 1
ATOM 2982 C C . LEU B 1 166 ? 47.912 -11.903 35.193 1.00 25.75 166 LEU B C 1
ATOM 2983 O O . LEU B 1 166 ? 47.040 -12.200 35.998 1.00 25.80 166 LEU B O 1
ATOM 2988 N N . TRP B 1 167 ? 49.028 -11.272 35.541 1.00 24.81 167 TRP B N 1
ATOM 2989 C CA . TRP B 1 167 ? 49.279 -10.888 36.922 1.00 23.64 167 TRP B CA 1
ATOM 2990 C C . TRP B 1 167 ? 48.541 -9.617 37.309 1.00 22.84 167 TRP B C 1
ATOM 2991 O O . TRP B 1 167 ? 47.853 -9.563 38.332 1.00 22.05 167 TRP B O 1
ATOM 3002 N N . ASP B 1 168 ? 48.721 -8.588 36.494 1.00 22.41 168 ASP B N 1
ATOM 3003 C CA . ASP B 1 168 ? 48.073 -7.301 36.691 1.00 22.01 168 ASP B CA 1
ATOM 3004 C C . ASP B 1 168 ? 48.184 -6.497 35.408 1.00 20.94 168 ASP B C 1
ATOM 3005 O O . ASP B 1 168 ? 48.959 -6.835 34.508 1.00 20.58 168 ASP B O 1
ATOM 3010 N N . ILE B 1 169 ? 47.413 -5.421 35.331 1.00 19.72 169 ILE B N 1
ATOM 3011 C CA . ILE B 1 169 ? 47.381 -4.618 34.131 1.00 18.34 169 ILE B CA 1
ATOM 3012 C C . ILE B 1 169 ? 46.886 -3.236 34.507 1.00 18.27 169 ILE B C 1
ATOM 3013 O O . ILE B 1 169 ? 46.126 -3.092 35.451 1.00 18.11 169 ILE B O 1
ATOM 3018 N N . LYS B 1 170 ? 47.339 -2.218 33.786 1.00 18.37 170 LYS B N 1
ATOM 3019 C CA . LYS B 1 170 ? 46.918 -0.845 34.047 1.00 18.13 170 LYS B CA 1
ATOM 3020 C C . LYS B 1 170 ? 46.102 -0.312 32.864 1.00 17.82 170 LYS B C 1
ATOM 3021 O O . LYS B 1 170 ? 46.458 -0.545 31.705 1.00 17.54 170 LYS B O 1
ATOM 3027 N N . TYR B 1 171 ? 45.016 0.401 33.160 1.00 17.28 171 TYR B N 1
ATOM 3028 C CA . TYR B 1 171 ? 44.158 0.992 32.124 1.00 16.88 171 TYR B CA 1
ATOM 3029 C C . TYR B 1 171 ? 44.066 2.508 32.284 1.00 17.57 171 TYR B C 1
ATOM 3030 O O . TYR B 1 171 ? 44.516 3.082 33.280 1.00 17.56 171 TYR B O 1
ATOM 3039 N N . GLU B 1 172 ? 43.474 3.136 31.275 1.00 18.66 172 GLU B N 1
ATOM 3040 C CA . GLU B 1 172 ? 43.212 4.569 31.235 1.00 19.51 172 GLU B CA 1
ATOM 3041 C C . GLU B 1 172 ? 41.924 4.719 30.435 1.00 19.40 172 GLU B C 1
ATOM 3042 O O . GLU B 1 172 ? 41.776 4.136 29.360 1.00 18.77 172 GLU B O 1
ATOM 3048 N N . PHE B 1 173 ? 40.981 5.471 30.991 1.00 20.00 173 PHE B N 1
ATOM 3049 C CA . PHE B 1 173 ? 39.683 5.680 30.365 1.00 20.95 173 PHE B CA 1
ATOM 3050 C C . PHE B 1 173 ? 39.418 7.135 30.018 1.00 22.23 173 PHE B C 1
ATOM 3051 O O . PHE B 1 173 ? 40.088 8.054 30.529 1.00 22.95 173 PHE B O 1
ATOM 3059 N N . GLY B 1 174 ? 38.414 7.334 29.165 1.00 23.13 174 GLY B N 1
ATOM 3060 C CA . GLY B 1 174 ? 38.041 8.669 28.744 1.00 24.05 174 GLY B CA 1
ATOM 3061 C C . GLY B 1 174 ? 36.571 8.711 28.387 1.00 24.84 174 GLY B C 1
ATOM 3062 O O . GLY B 1 174 ? 35.879 7.689 28.426 1.00 24.59 174 GLY B O 1
ATOM 3063 N N . LEU B 1 175 ? 36.087 9.901 28.050 1.00 26.10 175 LEU B N 1
ATOM 3064 C CA . LEU B 1 175 ? 34.688 10.080 27.675 1.00 27.21 175 LEU B CA 1
ATOM 3065 C C . LEU B 1 175 ? 34.613 10.400 26.190 1.00 28.00 175 LEU B C 1
ATOM 3066 O O . LEU B 1 175 ? 35.332 11.271 25.707 1.00 28.04 175 LEU B O 1
ATOM 3071 N N . ASP B 1 176 ? 33.773 9.683 25.452 1.00 29.21 176 ASP B N 1
ATOM 3072 C CA . ASP B 1 176 ? 33.638 9.985 24.029 1.00 30.78 176 ASP B CA 1
ATOM 3073 C C . ASP B 1 176 ? 32.703 11.194 23.874 1.00 31.39 176 ASP B C 1
ATOM 3074 O O . ASP B 1 176 ? 32.436 11.889 24.851 1.00 31.44 176 ASP B O 1
ATOM 3079 N N . LYS B 1 177 ? 32.213 11.441 22.662 1.00 32.36 177 LYS B N 1
ATOM 3080 C CA . LYS B 1 177 ? 31.327 12.582 22.392 1.00 32.94 177 LYS B CA 1
ATOM 3081 C C . LYS B 1 177 ? 29.973 12.482 23.074 1.00 33.36 177 LYS B C 1
ATOM 3082 O O . LYS B 1 177 ? 29.227 13.462 23.115 1.00 33.77 177 LYS B O 1
ATOM 3088 N N . ASP B 1 178 ? 29.643 11.299 23.580 1.00 33.65 178 ASP B N 1
ATOM 3089 C CA . ASP B 1 178 ? 28.370 11.097 24.267 1.00 34.17 178 ASP B CA 1
ATOM 3090 C C . ASP B 1 178 ? 28.499 10.887 25.773 1.00 33.99 178 ASP B C 1
ATOM 3091 O O . ASP B 1 178 ? 27.519 10.556 26.439 1.00 34.07 178 ASP B O 1
ATOM 3096 N N . GLY B 1 179 ? 29.706 11.072 26.306 1.00 33.90 179 GLY B N 1
ATOM 3097 C CA . GLY B 1 179 ? 29.917 10.904 27.734 1.00 33.18 179 GLY B CA 1
ATOM 3098 C C . GLY B 1 179 ? 30.114 9.468 28.184 1.00 32.68 179 GLY B C 1
ATOM 3099 O O . GLY B 1 179 ? 30.104 9.178 29.384 1.00 33.17 179 GLY B O 1
ATOM 3100 N N . ASN B 1 180 ? 30.284 8.550 27.240 1.00 31.56 180 ASN B N 1
ATOM 3101 C CA . ASN B 1 180 ? 30.494 7.165 27.621 1.00 30.16 180 ASN B CA 1
ATOM 3102 C C . ASN B 1 180 ? 31.928 6.977 28.103 1.00 28.60 180 ASN B C 1
ATOM 3103 O O . ASN B 1 180 ? 32.848 7.640 27.617 1.00 28.87 180 ASN B O 1
ATOM 3108 N N . VAL B 1 181 ? 32.105 6.103 29.089 1.00 26.66 181 VAL B N 1
ATOM 3109 C CA . VAL B 1 181 ? 33.431 5.788 29.593 1.00 24.87 181 VAL B CA 1
ATOM 3110 C C . VAL B 1 181 ? 33.987 4.818 28.541 1.00 23.68 181 VAL B C 1
ATOM 3111 O O . VAL B 1 181 ? 33.336 3.829 28.174 1.00 22.74 181 VAL B O 1
ATOM 3115 N N . VAL B 1 182 ? 35.174 5.136 28.029 1.00 22.56 182 VAL B N 1
ATOM 3116 C CA . VAL B 1 182 ? 35.814 4.330 26.992 1.00 21.03 182 VAL B CA 1
ATOM 3117 C C . VAL B 1 182 ? 37.277 4.059 27.338 1.00 20.34 182 VAL B C 1
ATOM 3118 O O . VAL B 1 182 ? 37.973 4.936 27.863 1.00 19.63 182 VAL B O 1
ATOM 3122 N N . LEU B 1 183 ? 37.731 2.843 27.036 1.00 19.66 183 LEU B N 1
ATOM 3123 C CA . LEU B 1 183 ? 39.105 2.447 27.284 1.00 18.97 183 LEU B CA 1
ATOM 3124 C C . LEU B 1 183 ? 39.996 3.144 26.262 1.00 19.02 183 LEU B C 1
ATOM 3125 O O . LEU B 1 183 ? 39.799 3.015 25.059 1.00 18.68 183 LEU B O 1
ATOM 3130 N N . GLY B 1 184 ? 40.964 3.909 26.747 1.00 19.50 184 GLY B N 1
ATOM 3131 C CA . GLY B 1 184 ? 41.878 4.580 25.845 1.00 19.78 184 GLY B CA 1
ATOM 3132 C C . GLY B 1 184 ? 43.232 3.910 25.957 1.00 19.92 184 GLY B C 1
ATOM 3133 O O . GLY B 1 184 ? 43.330 2.698 26.168 1.00 20.43 184 GLY B O 1
ATOM 3134 N N . ASP B 1 185 ? 44.274 4.711 25.824 1.00 20.33 185 ASP B N 1
ATOM 3135 C CA . ASP B 1 185 ? 45.652 4.264 25.916 1.00 20.68 185 ASP B CA 1
ATOM 3136 C C . ASP B 1 185 ? 45.976 3.018 25.110 1.00 20.55 185 ASP B C 1
ATOM 3137 O O . ASP B 1 185 ? 45.638 2.945 23.931 1.00 21.64 185 ASP B O 1
ATOM 3142 N N . GLU B 1 186 ? 46.624 2.037 25.728 1.00 19.89 186 GLU B N 1
ATOM 3143 C CA . GLU B 1 186 ? 47.014 0.827 25.012 1.00 19.59 186 GLU B CA 1
ATOM 3144 C C . GLU B 1 186 ? 46.883 -0.449 25.850 1.00 18.96 186 GLU B C 1
ATOM 3145 O O . GLU B 1 186 ? 46.354 -0.429 26.969 1.00 18.57 186 GLU B O 1
ATOM 3151 N N . ILE B 1 187 ? 47.363 -1.557 25.290 1.00 17.94 187 ILE B N 1
ATOM 3152 C CA . ILE B 1 187 ? 47.344 -2.839 25.968 1.00 17.76 187 ILE B CA 1
ATOM 3153 C C . ILE B 1 187 ? 48.508 -3.662 25.441 1.00 18.34 187 ILE B C 1
ATOM 3154 O O . ILE B 1 187 ? 48.381 -4.378 24.446 1.00 18.32 187 ILE B O 1
ATOM 3159 N N . SER B 1 188 ? 49.651 -3.572 26.114 1.00 19.15 188 SER B N 1
ATOM 3160 C CA . SER B 1 188 ? 50.823 -4.311 25.672 1.00 20.00 188 SER B CA 1
ATOM 3161 C C . SER B 1 188 ? 51.697 -4.617 26.865 1.00 20.26 188 SER B C 1
ATOM 3162 O O . SER B 1 188 ? 51.344 -4.280 27.991 1.00 19.89 188 SER B O 1
ATOM 3165 N N . PRO B 1 189 ? 52.851 -5.275 26.633 1.00 20.56 189 PRO B N 1
ATOM 3166 C CA . PRO B 1 189 ? 53.756 -5.599 27.740 1.00 20.71 189 PRO B CA 1
ATOM 3167 C C . PRO B 1 189 ? 54.088 -4.369 28.558 1.00 20.97 189 PRO B C 1
ATOM 3168 O O . PRO B 1 189 ? 54.499 -4.475 29.711 1.00 21.40 189 PRO B O 1
ATOM 3172 N N . ASP B 1 190 ? 53.904 -3.190 27.971 1.00 21.10 190 ASP B N 1
ATOM 3173 C CA . ASP B 1 190 ? 54.169 -1.957 28.707 1.00 21.03 190 ASP B CA 1
ATOM 3174 C C . ASP B 1 190 ? 53.106 -1.693 29.792 1.00 20.64 190 ASP B C 1
ATOM 3175 O O . ASP B 1 190 ? 53.367 -0.970 30.747 1.00 20.41 190 ASP B O 1
ATOM 3180 N N . THR B 1 191 ? 51.915 -2.278 29.655 1.00 19.70 191 THR B N 1
ATOM 3181 C CA . THR B 1 191 ? 50.835 -2.018 30.610 1.00 19.30 191 THR B CA 1
ATOM 3182 C C . THR B 1 191 ? 50.334 -3.199 31.406 1.00 19.45 191 THR B C 1
ATOM 3183 O O . THR B 1 191 ? 49.400 -3.064 32.206 1.00 18.90 191 THR B O 1
ATOM 3187 N N . PHE B 1 192 ? 50.929 -4.362 31.185 1.00 20.04 192 PHE B N 1
ATOM 3188 C CA . PHE B 1 192 ? 50.525 -5.544 31.916 1.00 20.45 192 PHE B CA 1
ATOM 3189 C C . PHE B 1 192 ? 51.695 -6.491 32.127 1.00 21.72 192 PHE B C 1
ATOM 3190 O O . PHE B 1 192 ? 52.700 -6.422 31.405 1.00 21.24 192 PHE B O 1
ATOM 3198 N N . ARG B 1 193 ? 51.552 -7.343 33.142 1.00 22.96 193 ARG B N 1
ATOM 3199 C CA . ARG B 1 193 ? 52.538 -8.351 33.528 1.00 24.80 193 ARG B CA 1
ATOM 3200 C C . ARG B 1 193 ? 51.886 -9.693 33.222 1.00 25.45 193 ARG B C 1
ATOM 3201 O O . ARG B 1 193 ? 50.878 -10.052 33.838 1.00 25.25 193 ARG B O 1
ATOM 3209 N N . LEU B 1 194 ? 52.453 -10.430 32.276 1.00 26.58 194 LEU B N 1
ATOM 3210 C CA . LEU B 1 194 ? 51.888 -11.713 31.886 1.00 28.20 194 LEU B CA 1
ATOM 3211 C C . LEU B 1 194 ? 52.941 -12.788 32.091 1.00 29.50 194 LEU B C 1
ATOM 3212 O O . LEU B 1 194 ? 54.091 -12.621 31.680 1.00 29.63 194 LEU B O 1
ATOM 3217 N N . ARG B 1 195 ? 52.554 -13.893 32.713 1.00 30.89 195 ARG B N 1
ATOM 3218 C CA . ARG B 1 195 ? 53.515 -14.948 32.976 1.00 32.76 195 ARG B CA 1
ATOM 3219 C C . ARG B 1 195 ? 53.070 -16.348 32.595 1.00 33.71 195 ARG B C 1
ATOM 3220 O O . ARG B 1 195 ? 51.880 -16.654 32.559 1.00 33.61 195 ARG B O 1
ATOM 3228 N N . LYS B 1 196 ? 54.055 -17.196 32.325 1.00 35.21 196 LYS B N 1
ATOM 3229 C CA . LYS B 1 196 ? 53.820 -18.585 31.952 1.00 36.86 196 LYS B CA 1
ATOM 3230 C C . LYS B 1 196 ? 53.061 -19.324 33.049 1.00 37.54 196 LYS B C 1
ATOM 3231 O O . LYS B 1 196 ? 53.355 -19.163 34.231 1.00 37.44 196 LYS B O 1
ATOM 3237 N N . LYS B 1 197 ? 52.090 -20.139 32.644 1.00 38.78 197 LYS B N 1
ATOM 3238 C CA . LYS B 1 197 ? 51.277 -20.917 33.578 1.00 39.89 197 LYS B CA 1
ATOM 3239 C C . LYS B 1 197 ? 52.113 -21.656 34.628 1.00 40.65 197 LYS B C 1
ATOM 3240 O O . LYS B 1 197 ? 52.836 -22.603 34.304 1.00 40.91 197 LYS B O 1
ATOM 3242 N N . GLY B 1 198 ? 52.002 -21.214 35.881 1.00 41.22 198 GLY B N 1
ATOM 3243 C CA . GLY B 1 198 ? 52.725 -21.832 36.982 1.00 41.68 198 GLY B CA 1
ATOM 3244 C C . GLY B 1 198 ? 54.244 -21.863 36.900 1.00 41.92 198 GLY B C 1
ATOM 3245 O O . GLY B 1 198 ? 54.897 -21.096 37.643 1.00 42.26 198 GLY B O 1
ATOM 3246 N N . PHE B 1 201 ? 61.148 -19.189 35.489 1.00 48.07 201 PHE B N 1
ATOM 3247 C CA . PHE B 1 201 ? 61.810 -18.926 36.761 1.00 47.96 201 PHE B CA 1
ATOM 3248 C C . PHE B 1 201 ? 62.446 -17.533 36.788 1.00 48.10 201 PHE B C 1
ATOM 3249 O O . PHE B 1 201 ? 63.096 -17.091 35.850 1.00 48.30 201 PHE B O 1
ATOM 3257 N N . ASP B 1 202 ? 62.199 -16.819 37.902 1.00 48.27 202 ASP B N 1
ATOM 3258 C CA . ASP B 1 202 ? 62.737 -15.470 38.031 1.00 48.50 202 ASP B CA 1
ATOM 3259 C C . ASP B 1 202 ? 64.084 -15.321 37.317 1.00 48.28 202 ASP B C 1
ATOM 3260 O O . ASP B 1 202 ? 64.259 -14.515 36.413 1.00 48.27 202 ASP B O 1
ATOM 3265 N N . LYS B 1 203 ? 65.067 -16.111 37.786 1.00 48.02 203 LYS B N 1
ATOM 3266 C CA . LYS B 1 203 ? 66.401 -16.023 37.203 1.00 47.62 203 LYS B CA 1
ATOM 3267 C C . LYS B 1 203 ? 66.360 -16.057 35.673 1.00 47.03 203 LYS B C 1
ATOM 3268 O O . LYS B 1 203 ? 66.867 -15.182 34.985 1.00 47.13 203 LYS B O 1
ATOM 3274 N N . ASP B 1 204 ? 65.761 -17.140 35.144 1.00 46.68 204 ASP B N 1
ATOM 3275 C CA . ASP B 1 204 ? 65.713 -17.302 33.695 1.00 46.63 204 ASP B CA 1
ATOM 3276 C C . ASP B 1 204 ? 65.050 -16.106 33.005 1.00 46.54 204 ASP B C 1
ATOM 3277 O O . ASP B 1 204 ? 65.605 -15.475 32.115 1.00 46.12 204 ASP B O 1
ATOM 3282 N N . VAL B 1 205 ? 63.799 -15.828 33.418 1.00 46.26 205 VAL B N 1
ATOM 3283 C CA . VAL B 1 205 ? 63.076 -14.715 32.815 1.00 45.77 205 VAL B CA 1
ATOM 3284 C C . VAL B 1 205 ? 63.918 -13.437 32.800 1.00 45.18 205 VAL B C 1
ATOM 3285 O O . VAL B 1 205 ? 64.017 -12.730 31.805 1.00 45.17 205 VAL B O 1
ATOM 3289 N N . TYR B 1 206 ? 64.505 -13.127 33.971 1.00 44.79 206 TYR B N 1
ATOM 3290 C CA . TYR B 1 206 ? 65.327 -11.927 34.072 1.00 44.76 206 TYR B CA 1
ATOM 3291 C C . TYR B 1 206 ? 66.490 -11.953 33.078 1.00 44.38 206 TYR B C 1
ATOM 3292 O O . TYR B 1 206 ? 66.955 -10.927 32.598 1.00 44.48 206 TYR B O 1
ATOM 3301 N N . ARG B 1 207 ? 66.984 -13.156 32.788 1.00 43.46 207 ARG B N 1
ATOM 3302 C CA . ARG B 1 207 ? 68.126 -13.334 31.901 1.00 42.43 207 ARG B CA 1
ATOM 3303 C C . ARG B 1 207 ? 67.813 -12.898 30.477 1.00 42.08 207 ARG B C 1
ATOM 3304 O O . ARG B 1 207 ? 68.481 -12.017 29.950 1.00 41.95 207 ARG B O 1
ATOM 3312 N N . ARG B 1 208 ? 66.812 -13.511 29.849 1.00 41.85 208 ARG B N 1
ATOM 3313 C CA . ARG B 1 208 ? 66.452 -13.135 28.480 1.00 41.88 208 ARG B CA 1
ATOM 3314 C C . ARG B 1 208 ? 66.031 -11.667 28.374 1.00 41.51 208 ARG B C 1
ATOM 3315 O O . ARG B 1 208 ? 66.337 -10.991 27.383 1.00 41.05 208 ARG B O 1
ATOM 3323 N N . ASP B 1 209 ? 65.329 -11.177 29.390 1.00 41.21 209 ASP B N 1
ATOM 3324 C CA . ASP B 1 209 ? 64.900 -9.785 29.400 1.00 41.32 209 ASP B CA 1
ATOM 3325 C C . ASP B 1 209 ? 66.103 -8.849 29.382 1.00 41.04 209 ASP B C 1
ATOM 3326 O O . ASP B 1 209 ? 66.063 -7.786 28.763 1.00 41.14 209 ASP B O 1
ATOM 3331 N N . LEU B 1 210 ? 67.169 -9.239 30.075 1.00 40.68 210 LEU B N 1
ATOM 3332 C CA . LEU B 1 210 ?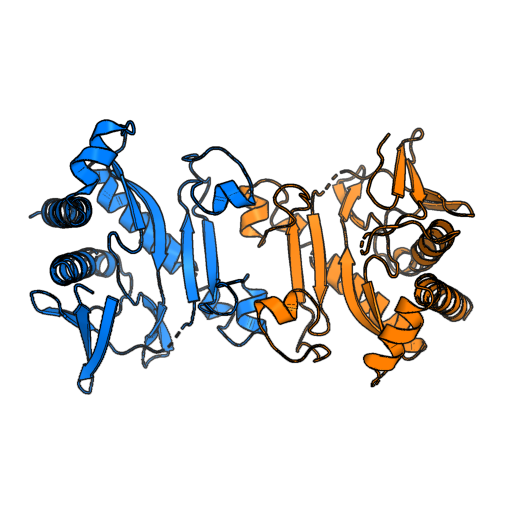 68.379 -8.438 30.113 1.00 40.45 210 LEU B CA 1
ATOM 3333 C C . LEU B 1 210 ? 69.175 -8.691 28.842 1.00 40.49 210 LEU B C 1
ATOM 3334 O O . LEU B 1 210 ? 69.923 -7.826 28.390 1.00 40.66 210 LEU B O 1
ATOM 3339 N N . GLY B 1 211 ? 69.005 -9.883 28.273 1.00 40.48 211 GLY B N 1
ATOM 3340 C CA . GLY B 1 211 ? 69.688 -10.224 27.040 1.00 40.48 211 GLY B CA 1
ATOM 3341 C C . GLY B 1 211 ? 69.194 -9.274 25.965 1.00 40.55 211 GLY B C 1
ATOM 3342 O O . GLY B 1 211 ? 69.976 -8.516 25.382 1.00 40.66 211 GLY B O 1
ATOM 3343 N N . ASP B 1 212 ? 67.891 -9.328 25.694 1.00 40.41 212 ASP B N 1
ATOM 3344 C CA . ASP B 1 212 ? 67.260 -8.436 24.720 1.00 39.97 212 ASP B CA 1
ATOM 3345 C C . ASP B 1 212 ? 65.787 -8.299 25.108 1.00 39.23 212 ASP B C 1
ATOM 3346 O O . ASP B 1 212 ? 64.988 -9.225 24.972 1.00 38.86 212 ASP B O 1
ATOM 3351 N N . PRO B 1 213 ? 65.426 -7.128 25.636 1.00 38.89 213 PRO B N 1
ATOM 3352 C CA . PRO B 1 213 ? 64.074 -6.786 26.084 1.00 38.44 213 PRO B CA 1
ATOM 3353 C C . PRO B 1 213 ? 62.982 -6.987 25.038 1.00 37.99 213 PRO B C 1
ATOM 3354 O O . PRO B 1 213 ? 61.868 -7.397 25.367 1.00 38.28 213 PRO B O 1
ATOM 3358 N N . LEU B 1 214 ? 63.296 -6.712 23.778 1.00 37.32 214 LEU B N 1
ATOM 3359 C CA . LEU B 1 214 ? 6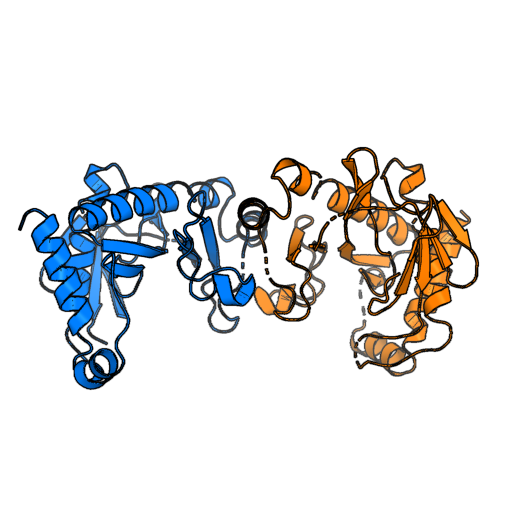2.298 -6.860 22.731 1.00 36.57 214 LEU B CA 1
ATOM 3360 C C . LEU B 1 214 ? 61.749 -8.274 22.660 1.00 35.88 214 LEU B C 1
ATOM 3361 O O . LEU B 1 214 ? 60.690 -8.493 22.076 1.00 35.97 214 LEU B O 1
ATOM 3366 N N . LYS B 1 215 ? 62.438 -9.238 23.265 1.00 35.01 215 LYS B N 1
ATOM 3367 C CA . LYS B 1 215 ? 61.965 -10.618 23.188 1.00 34.20 215 LYS B CA 1
ATOM 3368 C C . LYS B 1 215 ? 60.589 -10.899 23.801 1.00 33.34 215 LYS B C 1
ATOM 3369 O O . LYS B 1 215 ? 59.773 -11.607 23.198 1.00 32.87 215 LYS B O 1
ATOM 3375 N N . LYS B 1 216 ? 60.323 -10.366 24.992 1.00 32.55 216 LYS B N 1
ATOM 3376 C CA . LYS B 1 216 ? 59.023 -10.599 25.617 1.00 31.91 216 LYS B CA 1
ATOM 3377 C C . LYS B 1 216 ? 57.917 -10.012 24.747 1.00 31.39 216 LYS B C 1
ATOM 3378 O O . LYS B 1 216 ? 56.843 -10.610 24.622 1.00 31.49 216 LYS B O 1
ATOM 3384 N N . TYR B 1 217 ? 58.181 -8.850 24.143 1.00 30.64 217 TYR B N 1
ATOM 3385 C CA . TYR B 1 217 ? 57.202 -8.198 23.278 1.00 30.05 217 TYR B CA 1
ATOM 3386 C C . TYR B 1 217 ? 56.913 -9.055 22.056 1.00 29.95 217 TYR B C 1
ATOM 3387 O O . TYR B 1 217 ? 55.749 -9.254 21.684 1.00 29.69 217 TYR B O 1
ATOM 3396 N N . ARG B 1 218 ? 57.971 -9.557 21.423 1.00 29.52 218 ARG B N 1
ATOM 3397 C CA . ARG B 1 218 ? 57.795 -10.390 20.249 1.00 29.33 218 ARG B CA 1
ATOM 3398 C C . ARG B 1 218 ? 56.953 -11.598 20.624 1.00 29.14 218 ARG B C 1
ATOM 3399 O O . ARG B 1 218 ? 56.016 -11.951 19.905 1.00 29.19 218 ARG B O 1
ATOM 3407 N N . GLU B 1 219 ? 57.276 -12.220 21.759 1.00 29.02 219 GLU B N 1
ATOM 3408 C CA . GLU B 1 219 ? 56.538 -13.394 22.227 1.00 28.94 219 GLU B CA 1
ATOM 3409 C C . GLU B 1 219 ? 55.066 -13.069 22.491 1.00 28.03 219 GLU B C 1
ATOM 3410 O O . GLU B 1 219 ? 54.177 -13.817 22.082 1.00 27.46 219 GLU B O 1
ATOM 3416 N N . VAL B 1 220 ? 54.801 -11.957 23.172 1.00 27.51 220 VAL B N 1
ATOM 3417 C CA . VAL B 1 220 ? 53.407 -11.563 23.432 1.00 27.07 220 VAL B CA 1
ATOM 3418 C C . VAL B 1 220 ? 52.641 -11.403 22.114 1.00 26.54 220 VAL B C 1
ATOM 3419 O O . VAL B 1 220 ? 51.560 -11.973 21.940 1.00 26.08 220 VAL B O 1
ATOM 3423 N N . LEU B 1 221 ? 53.202 -10.641 21.181 1.00 26.62 221 LEU B N 1
ATOM 3424 C CA . LEU B 1 221 ? 52.541 -10.448 19.896 1.00 27.42 221 LEU B CA 1
ATOM 3425 C C . LEU B 1 221 ? 52.195 -11.774 19.220 1.00 27.84 221 LEU B C 1
ATOM 3426 O O . LEU B 1 221 ? 51.023 -12.022 18.911 1.00 27.67 221 LEU B O 1
ATOM 3431 N N . GLU B 1 222 ? 53.202 -12.624 18.998 1.00 28.48 222 GLU B N 1
ATOM 3432 C CA . GLU B 1 222 ? 52.976 -13.917 18.339 1.00 29.49 222 GLU B CA 1
ATOM 3433 C C . GLU B 1 222 ? 51.850 -14.650 19.043 1.00 29.44 222 GLU B C 1
ATOM 3434 O O . GLU B 1 222 ? 50.990 -15.267 18.425 1.00 29.44 222 GLU B O 1
ATOM 3440 N N . LEU B 1 223 ? 51.875 -14.578 20.360 1.00 30.02 223 LEU B N 1
ATOM 3441 C CA . LEU B 1 223 ? 50.861 -15.207 21.183 1.00 30.38 223 LEU B CA 1
ATOM 3442 C C . LEU B 1 223 ? 49.480 -14.648 20.829 1.00 30.42 223 LEU B C 1
ATOM 3443 O O . LEU B 1 223 ? 48.543 -15.401 20.577 1.00 30.34 223 LEU B O 1
ATOM 3448 N N . CYS B 1 224 ? 49.359 -13.323 20.795 1.00 30.52 224 CYS B N 1
ATOM 3449 C CA . CYS B 1 224 ? 48.087 -12.699 20.465 1.00 30.54 224 CYS B CA 1
ATOM 3450 C C . CYS B 1 224 ? 47.647 -13.032 19.045 1.00 30.66 224 CYS B C 1
ATOM 3451 O O . CYS B 1 224 ? 46.462 -13.262 18.796 1.00 30.53 224 CYS B O 1
ATOM 3454 N N . ARG B 1 225 ? 48.592 -13.058 18.111 1.00 30.97 225 ARG B N 1
ATOM 3455 C CA . ARG B 1 225 ? 48.265 -13.396 16.726 1.00 31.33 225 ARG B CA 1
ATOM 3456 C C . ARG B 1 225 ? 47.704 -14.816 16.675 1.00 32.20 225 ARG B C 1
ATOM 3457 O O . ARG B 1 225 ? 46.680 -15.085 16.032 1.00 31.90 225 ARG B O 1
ATOM 3465 N N . SER B 1 226 ? 48.378 -15.721 17.375 1.00 33.35 226 SER B N 1
ATOM 3466 C CA . SER B 1 226 ? 47.976 -17.127 17.412 1.00 34.91 226 SER B CA 1
ATOM 3467 C C . SER B 1 226 ? 46.548 -17.324 17.905 1.00 35.82 226 SER B C 1
ATOM 3468 O O . SER B 1 226 ? 45.715 -17.935 17.221 1.00 35.88 226 SER B O 1
ATOM 3471 N N . LEU B 1 227 ? 46.269 -16.799 19.095 1.00 36.87 227 LEU B N 1
ATOM 3472 C CA . LEU B 1 227 ? 44.943 -16.907 19.693 1.00 37.92 227 LEU B CA 1
ATOM 3473 C C . LEU B 1 227 ? 43.917 -16.184 18.824 1.00 38.96 227 LEU B C 1
ATOM 3474 O O . LEU B 1 227 ? 42.744 -16.565 18.774 1.00 39.37 227 LEU B O 1
ATOM 3479 N N . ASN B 1 228 ? 44.376 -15.153 18.125 1.00 39.73 228 ASN B N 1
ATOM 3480 C CA . ASN B 1 228 ? 43.516 -14.354 17.269 1.00 40.79 228 ASN B CA 1
ATOM 3481 C C . ASN B 1 228 ? 43.031 -15.106 16.027 1.00 41.78 228 ASN B C 1
ATOM 3482 O O . ASN B 1 228 ? 41.919 -14.873 15.538 1.00 41.89 228 ASN B O 1
ATOM 3487 N N . SER B 1 229 ? 43.859 -16.013 15.520 1.00 42.57 229 SER B N 1
ATOM 3488 C CA . SER B 1 229 ? 43.502 -16.755 14.317 1.00 43.31 229 SER B CA 1
ATOM 3489 C C . SER B 1 229 ? 42.602 -17.962 14.546 1.00 43.79 229 SER B C 1
ATOM 3490 O O . SER B 1 229 ? 42.069 -18.528 13.588 1.00 43.67 229 SER B O 1
ATOM 3493 N N . GLN B 1 230 ? 42.425 -18.358 15.804 1.00 44.40 230 GLN B N 1
ATOM 3494 C CA . GLN B 1 230 ? 41.575 -19.506 16.110 1.00 45.21 230 GLN B CA 1
ATOM 3495 C C . GLN B 1 230 ? 40.101 -19.109 15.993 1.00 45.41 230 GLN B C 1
ATOM 3496 O O . GLN B 1 230 ? 39.321 -19.904 15.416 1.00 45.56 230 GLN B O 1
#

InterPro domains:
  IPR018236 SAICAR synthetase, conserved site [PS01057] (79-93)
  IPR028923 SAICAR synthetase/ADE2, N-terminal [MF_00137] (1-226)
  IPR028923 SAICAR synthetase/ADE2, N-terminal [PF01259] (3-222)
  IPR033934 Bacterial and archaeal 5-aminoimidazole-4-(N-succinylcarboxamide) ribonucleotide synthase [cd01415] (1-226)

Secondary structure (DSSP, 8-state):
-EEEEEETTEEEEEEP----SHHHHHHHHHHH--HHHHTT--BSEEEEETTTEEEE------EEEEEEEE--HHHHHHH---TTPEEEEEEEEEEE--GGGT----HHHHHHTTS--HHHHH--HHHHHHHHHHHHHHHTTTEEEEEEEE-EEE-TT--EEE-S--STTTEEEEETT----HHHHHHGGG-TTHHHHHHHHHHHHHTT-/-EE-SSEEEEEETTEEEEEE--B-----B-TTHHHHHHHHHHH--TTGGGT--BSEEEEETTTEEEE------EEEEEEEE--THHHHHH---TTPEEEEEEEEEEE--STT-----HHHHHHTTSS-HHHHH--HHHHHHHHHHHHHHHTTTEEEEEEEE-EEE-TT--EEE-S--STTTEEEEE---HHHHHHHHHH-THHHHHHHHHHHHHHHH-

CATH classification: 3.30.200.20 (+1 more: 3.30.470.20)

Nearest PDB structures (foldseek):
  1kut-assembly1_A  TM=1.005E+00  e=1.634E-44  Thermotoga maritima
  1kut-assembly1_B  TM=9.632E-01  e=6.301E-38  Thermotoga maritima
  4o7n-assembly1_A  TM=8.957E-01  e=6.747E-20  Pyrococcus horikoshii OT3
  3u54-assembly1_A  TM=8.840E-01  e=7.656E-20  Pyrococcus horikoshii OT3
  4fgr-assembly1_A  TM=9.049E-01  e=7.446E-19  Streptococcus pneumoniae

B-factor: mean 29.98, std 9.27, range [10.57, 57.51]